Protein AF-A0A124IT37-F1 (afdb_monomer_lite)

Structure (mmCIF, N/CA/C/O backbone):
data_AF-A0A124IT37-F1
#
_entry.id   AF-A0A124IT37-F1
#
loop_
_atom_site.group_PDB
_atom_site.id
_atom_site.type_symbol
_atom_site.label_atom_id
_atom_site.label_alt_id
_atom_site.label_comp_id
_atom_site.label_asym_id
_atom_site.label_entity_id
_atom_site.label_seq_id
_atom_site.pdbx_PDB_ins_code
_atom_site.Cartn_x
_atom_site.Cartn_y
_atom_site.Cartn_z
_atom_site.occupancy
_atom_site.B_iso_or_equiv
_atom_site.auth_seq_id
_atom_site.auth_comp_id
_atom_site.auth_asym_id
_atom_site.auth_atom_id
_atom_site.pdbx_PDB_model_num
ATOM 1 N N . MET A 1 1 ? -22.764 39.214 47.792 1.00 36.06 1 MET A N 1
ATOM 2 C CA . MET A 1 1 ? -23.070 38.218 46.745 1.00 36.06 1 MET A CA 1
ATOM 3 C C . MET A 1 1 ? -21.983 37.158 46.802 1.00 36.06 1 MET A C 1
ATOM 5 O O . MET A 1 1 ? -20.892 37.417 46.318 1.00 36.06 1 MET A O 1
ATOM 9 N N . SER A 1 2 ? -22.214 36.041 47.498 1.00 31.08 2 SER A N 1
ATOM 10 C CA . SER A 1 2 ? -21.251 34.935 47.539 1.00 31.08 2 SER A CA 1
ATOM 11 C C . SER A 1 2 ? -21.563 33.965 46.407 1.00 31.08 2 SER A C 1
ATOM 13 O O . SER A 1 2 ? -22.616 33.328 46.403 1.00 31.08 2 SER A O 1
ATOM 15 N N . THR A 1 3 ? -20.658 33.877 45.445 1.00 37.53 3 THR A N 1
ATOM 16 C CA . THR A 1 3 ? -20.631 32.855 44.402 1.00 37.53 3 THR A CA 1
ATOM 17 C C . THR A 1 3 ? -20.562 31.477 45.070 1.00 37.53 3 THR A C 1
ATOM 19 O O . THR A 1 3 ? -19.624 31.196 45.814 1.00 37.53 3 THR A O 1
ATOM 22 N N . ILE A 1 4 ? -21.585 30.644 44.872 1.00 41.12 4 ILE A N 1
ATOM 23 C CA . ILE A 1 4 ? -21.652 29.269 45.389 1.00 41.12 4 ILE A CA 1
ATOM 24 C C . ILE A 1 4 ? -20.662 28.415 44.571 1.00 41.12 4 ILE A C 1
ATOM 26 O O . ILE A 1 4 ? -20.761 28.372 43.348 1.00 41.12 4 ILE A O 1
ATOM 30 N N . MET A 1 5 ? -19.678 27.781 45.221 1.00 44.12 5 MET A N 1
ATOM 31 C CA . MET A 1 5 ? -18.717 26.848 44.594 1.00 44.12 5 MET A CA 1
ATOM 32 C C . MET A 1 5 ? -19.399 25.519 44.177 1.00 44.12 5 MET A C 1
ATOM 34 O O . MET A 1 5 ? -20.120 24.966 45.011 1.00 44.12 5 MET A O 1
ATOM 38 N N . PRO A 1 6 ? -19.133 24.947 42.974 1.00 53.16 6 PRO A N 1
ATOM 39 C CA . PRO A 1 6 ? -19.600 23.604 42.597 1.00 53.16 6 PRO A CA 1
ATOM 40 C C . PRO A 1 6 ? -18.832 22.517 43.374 1.00 53.16 6 PRO A C 1
ATOM 42 O O . PRO A 1 6 ? -17.599 22.458 43.315 1.00 53.16 6 PRO A O 1
ATOM 45 N N . LYS A 1 7 ? -19.544 21.679 44.143 1.00 51.50 7 LYS A N 1
ATOM 46 C CA . LYS A 1 7 ? -18.955 20.646 45.012 1.00 51.50 7 LYS A CA 1
ATOM 47 C C . LYS A 1 7 ? -18.592 19.363 44.262 1.00 51.50 7 LYS A C 1
ATOM 49 O O . LYS A 1 7 ? -19.226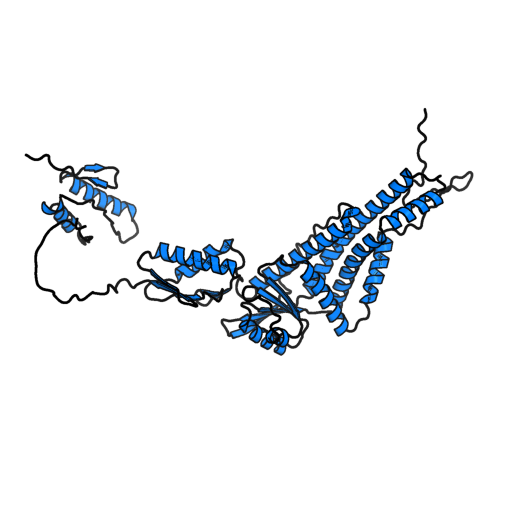 18.989 43.289 1.00 51.50 7 LYS A O 1
ATOM 54 N N . LEU A 1 8 ? -17.540 18.756 44.807 1.00 51.34 8 LEU A N 1
ATOM 55 C CA . LEU A 1 8 ? -16.796 17.568 44.420 1.00 51.34 8 LEU A CA 1
ATOM 56 C C . LEU A 1 8 ? -17.644 16.310 44.251 1.00 51.34 8 LEU A C 1
ATOM 58 O O . LEU A 1 8 ? -18.863 16.285 44.315 1.00 51.34 8 LEU A O 1
ATOM 62 N N . SER A 1 9 ? -16.933 15.255 43.920 1.00 48.72 9 SER A N 1
ATOM 63 C CA . SER A 1 9 ? -17.289 14.388 42.835 1.00 48.72 9 SER A CA 1
ATOM 64 C C . SER A 1 9 ? -17.216 15.010 41.450 1.00 48.72 9 SER A C 1
ATOM 66 O O . SER A 1 9 ? -17.604 14.263 40.604 1.00 48.72 9 SER A O 1
ATOM 68 N N . ASN A 1 10 ? -16.657 16.206 41.163 1.00 56.41 10 ASN A N 1
ATOM 69 C CA . ASN A 1 10 ? -16.651 16.923 39.847 1.00 56.41 10 ASN A CA 1
ATOM 70 C C . ASN A 1 10 ? -16.181 16.163 38.564 1.00 56.41 10 ASN A C 1
ATOM 72 O O . ASN A 1 10 ? -16.066 16.789 37.516 1.00 56.41 10 ASN A O 1
ATOM 76 N N . LEU A 1 11 ? -16.046 14.834 38.663 1.00 58.66 11 LEU A N 1
ATOM 77 C CA . LEU A 1 11 ? -16.207 13.772 37.657 1.00 58.66 11 LEU A CA 1
ATOM 78 C C . LEU A 1 11 ? -15.034 13.744 36.652 1.00 58.66 11 LEU A C 1
ATOM 80 O O . LEU A 1 11 ? -14.271 14.695 36.665 1.00 58.66 11 LEU A O 1
ATOM 84 N N . PRO A 1 12 ? -14.718 12.623 35.958 1.00 49.31 12 PRO A N 1
ATOM 85 C CA . PRO A 1 12 ? -15.656 11.755 35.232 1.00 49.31 12 PRO A CA 1
ATOM 86 C C . PRO A 1 12 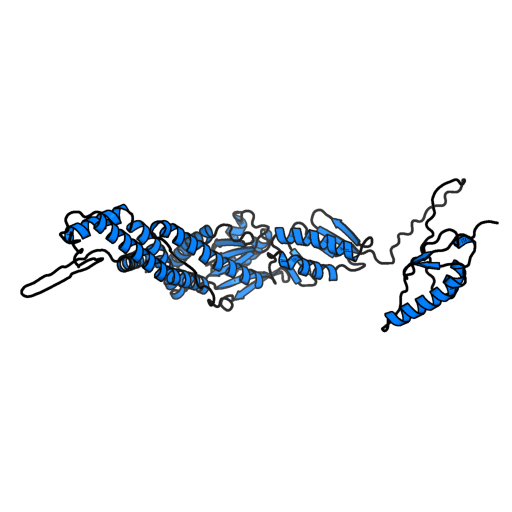? -16.268 10.570 35.987 1.00 49.31 12 PRO A C 1
ATOM 88 O O . PRO A 1 12 ? -17.337 10.110 35.605 1.00 49.31 12 PRO A O 1
ATOM 91 N N . TYR A 1 13 ? -15.651 10.048 37.051 1.00 61.84 13 TYR A N 1
ATOM 92 C CA . TYR A 1 13 ? -16.131 8.802 37.697 1.00 61.84 13 TYR A CA 1
ATOM 93 C C . TYR A 1 13 ? -16.111 8.899 39.217 1.00 61.84 13 TYR A C 1
ATOM 95 O O . TYR A 1 13 ? -15.737 7.960 39.921 1.00 61.84 13 TYR A O 1
ATOM 103 N N . ILE A 1 14 ? -16.373 10.092 39.741 1.00 60.44 14 ILE A N 1
ATOM 104 C CA . ILE A 1 14 ? -15.931 10.387 41.094 1.00 60.44 14 ILE A CA 1
ATOM 105 C C . ILE A 1 14 ? -16.970 10.004 42.131 1.00 60.44 14 ILE A C 1
ATOM 107 O O . ILE A 1 14 ? -18.164 10.284 42.066 1.00 60.44 14 ILE A O 1
ATOM 111 N N . ARG A 1 15 ? -16.404 9.326 43.119 1.00 54.88 15 ARG A N 1
ATOM 112 C CA . ARG A 1 15 ? -17.016 8.729 44.273 1.00 54.88 15 ARG A CA 1
ATOM 113 C C . ARG A 1 15 ? -16.342 9.343 45.550 1.00 54.88 15 ARG A C 1
ATOM 115 O O . ARG A 1 15 ? -15.388 8.777 46.056 1.00 54.88 15 ARG A O 1
ATOM 122 N N . GLU A 1 16 ? -16.761 10.503 46.068 1.00 63.31 16 GLU A N 1
ATOM 123 C CA . GLU A 1 16 ? -16.287 11.141 47.340 1.00 63.31 16 GLU A CA 1
ATOM 124 C C . GLU A 1 16 ? -16.858 10.554 48.671 1.00 63.31 16 GLU A C 1
ATOM 126 O O . GLU A 1 16 ? -17.783 11.097 49.225 1.00 63.31 16 GLU A O 1
ATOM 131 N N . VAL A 1 17 ? -16.302 9.495 49.272 1.00 58.75 17 VAL A N 1
ATOM 132 C CA . VAL A 1 17 ? -16.806 8.764 50.482 1.00 58.75 17 VAL A CA 1
ATOM 133 C C . VAL A 1 17 ? -16.415 9.375 51.867 1.00 58.75 17 VAL A C 1
ATOM 135 O O . VAL A 1 17 ? -15.231 9.604 52.068 1.00 58.75 17 VAL A O 1
ATOM 138 N N . SER A 1 18 ? -17.296 9.505 52.884 1.00 57.19 18 SER A N 1
ATOM 139 C CA . SER A 1 18 ? -16.914 9.659 54.315 1.00 57.19 18 SER A CA 1
ATOM 140 C C . SER A 1 18 ? -17.779 8.849 55.281 1.00 57.19 18 SER A C 1
ATOM 142 O O . SER A 1 18 ? -18.996 8.882 55.230 1.00 57.19 18 SER A O 1
ATOM 144 N N . VAL A 1 19 ? -17.120 8.207 56.239 1.00 58.56 19 VAL A N 1
ATOM 145 C CA . VAL A 1 19 ? -17.687 7.231 57.176 1.00 58.56 19 VAL A CA 1
ATOM 146 C C . VAL A 1 19 ? -17.516 7.774 58.597 1.00 58.56 19 VAL A C 1
ATOM 148 O O . VAL A 1 19 ? -16.396 8.100 58.988 1.00 58.56 19 VAL A O 1
ATOM 151 N N . GLY A 1 20 ? -18.597 7.918 59.364 1.00 61.59 20 GLY A N 1
ATOM 152 C CA . GLY A 1 20 ? -18.600 8.657 60.637 1.00 61.59 20 GLY A CA 1
ATOM 153 C C . GLY A 1 20 ? -19.671 9.746 60.631 1.00 61.59 20 GLY A C 1
ATOM 154 O O . GLY A 1 20 ? -20.799 9.448 60.288 1.00 61.59 20 GLY A O 1
ATOM 155 N N . ASN A 1 21 ? -19.381 11.006 60.965 1.00 58.16 21 ASN A N 1
ATOM 156 C CA . ASN A 1 21 ? -20.386 12.082 60.825 1.00 58.16 21 ASN A CA 1
ATOM 157 C C . ASN A 1 21 ? -20.287 12.742 59.425 1.00 58.16 21 ASN A C 1
ATOM 159 O O . ASN A 1 21 ? -19.915 13.899 59.282 1.00 58.16 21 ASN A O 1
ATOM 163 N N . GLU A 1 22 ? -20.596 11.889 58.442 1.00 51.75 22 GLU A N 1
ATOM 164 C CA . GLU A 1 22 ? -20.263 11.708 57.008 1.00 51.75 22 GLU A CA 1
ATOM 165 C C . GLU A 1 22 ? -20.379 12.842 55.962 1.00 51.75 22 GLU A C 1
ATOM 167 O O . GLU A 1 22 ? -21.197 13.746 56.087 1.00 51.75 22 GLU A O 1
ATOM 172 N N . VAL A 1 23 ? -19.690 12.643 54.819 1.00 56.19 23 VAL A N 1
ATOM 173 C CA . VAL A 1 23 ? -20.172 12.864 53.435 1.00 56.19 23 VAL A CA 1
ATOM 174 C C . VAL A 1 23 ? -19.607 11.799 52.474 1.00 56.19 23 VAL A C 1
ATOM 176 O O . VAL A 1 23 ? -18.406 11.823 52.231 1.00 56.19 23 VAL A O 1
ATOM 179 N N . VAL A 1 24 ? -20.446 10.926 51.879 1.00 53.84 24 VAL A N 1
ATOM 180 C CA . VAL A 1 24 ? -20.068 9.945 50.832 1.00 53.84 24 VAL A CA 1
ATOM 181 C C . VAL A 1 24 ? -20.673 10.224 49.438 1.00 53.84 24 VAL A C 1
ATOM 183 O O . VAL A 1 24 ? -21.873 10.414 49.335 1.00 53.84 24 VAL A O 1
ATOM 186 N N . TYR A 1 25 ? -19.917 10.080 48.349 1.00 59.84 25 TYR A N 1
ATOM 187 C CA . TYR A 1 25 ? -20.306 10.112 46.947 1.00 59.84 25 TYR A CA 1
ATOM 188 C C . TYR A 1 25 ? -19.676 8.914 46.264 1.00 59.84 25 TYR A C 1
ATOM 190 O O . TYR A 1 25 ? -18.606 8.440 46.641 1.00 59.84 25 TYR A O 1
ATOM 198 N N . VAL A 1 26 ? -20.401 8.365 45.293 1.00 55.59 26 VAL A N 1
ATOM 199 C CA . VAL A 1 26 ? -20.087 7.096 44.650 1.00 55.59 26 VAL A CA 1
ATOM 200 C C . VAL A 1 26 ? -20.615 7.229 43.174 1.00 55.59 26 VAL A C 1
ATOM 202 O O . VAL A 1 26 ? -21.799 7.012 42.978 1.00 55.59 26 VAL A O 1
ATOM 205 N N . VAL A 1 27 ? -19.829 7.550 42.118 1.00 56.34 27 VAL A N 1
ATOM 206 C CA . VAL A 1 27 ? -20.170 7.412 40.654 1.00 56.34 27 VAL A CA 1
ATOM 207 C C . VAL A 1 27 ? -19.317 6.443 39.762 1.00 56.34 27 VAL A C 1
ATOM 209 O O . VAL A 1 27 ? -18.104 6.528 39.720 1.00 56.34 27 VAL A O 1
ATOM 212 N N . SER A 1 28 ? -19.966 5.492 39.053 1.00 54.38 28 SER A N 1
ATOM 213 C CA . SER A 1 28 ? -19.590 4.794 37.771 1.00 54.38 28 SER A CA 1
ATOM 214 C C . SER A 1 28 ? -20.667 3.706 37.486 1.00 54.38 28 SER A C 1
ATOM 216 O O . SER A 1 28 ? -21.117 3.115 38.473 1.00 54.38 28 SER A O 1
ATOM 218 N N . PRO A 1 29 ? -21.186 3.481 36.255 1.00 54.91 29 PRO A N 1
ATOM 219 C CA . PRO A 1 29 ? -20.447 2.967 35.106 1.00 54.91 29 PRO A CA 1
ATOM 220 C C . PRO A 1 29 ? -20.642 3.867 33.888 1.00 54.91 29 PRO A C 1
ATOM 222 O O . PRO A 1 29 ? -21.610 3.755 33.140 1.00 54.91 29 PRO A O 1
ATOM 225 N N . TYR A 1 30 ? -19.682 4.754 33.696 1.00 59.41 30 TYR A N 1
ATOM 226 C CA . TYR A 1 30 ? -19.327 5.168 32.355 1.00 59.41 30 TYR A CA 1
ATOM 227 C C . TYR A 1 30 ? -18.360 4.119 31.807 1.00 59.41 30 TYR A C 1
ATOM 229 O O . TYR A 1 30 ? -17.437 3.695 32.511 1.00 59.41 30 TYR A O 1
ATOM 237 N N . ILE A 1 31 ? -18.574 3.684 30.569 1.00 64.38 31 ILE A N 1
ATOM 238 C CA . ILE A 1 31 ? -17.625 2.790 29.919 1.00 64.38 31 ILE A CA 1
ATOM 239 C C . ILE A 1 31 ? -16.423 3.643 29.515 1.00 64.38 31 ILE A C 1
ATOM 241 O O . ILE A 1 31 ? -16.493 4.414 28.560 1.00 64.38 31 ILE A O 1
ATOM 245 N N . ASN A 1 32 ? -15.333 3.523 30.276 1.00 74.38 32 ASN A N 1
ATOM 246 C CA . ASN A 1 32 ? -14.053 4.149 29.958 1.00 74.38 32 ASN A CA 1
ATOM 247 C C . ASN A 1 32 ? -13.713 3.876 28.475 1.00 74.38 32 ASN A C 1
ATOM 249 O O . ASN A 1 32 ? -13.730 2.700 28.109 1.00 74.38 32 ASN A O 1
ATOM 253 N N . PRO A 1 33 ? -13.381 4.880 27.625 1.00 81.31 33 PRO A N 1
ATOM 254 C CA . PRO A 1 33 ? -13.117 4.664 26.208 1.00 81.31 33 PRO A CA 1
ATOM 255 C C . PRO A 1 33 ? -12.012 3.645 26.005 1.00 81.31 33 PRO A C 1
ATOM 257 O O . PRO A 1 33 ? -12.038 2.908 25.034 1.00 81.31 33 PRO A O 1
ATOM 260 N N . ARG A 1 34 ? -11.071 3.558 26.952 1.00 85.00 34 ARG A N 1
ATOM 261 C CA . ARG A 1 34 ? -10.029 2.540 26.962 1.00 85.00 34 ARG A CA 1
ATOM 262 C C . ARG A 1 34 ? -10.589 1.140 27.205 1.00 85.00 34 ARG A C 1
ATOM 264 O O . ARG A 1 34 ? -10.212 0.224 26.493 1.00 85.00 34 ARG A O 1
ATOM 271 N N . THR A 1 35 ? -11.468 0.961 28.190 1.00 84.25 35 THR A N 1
ATOM 272 C CA . THR A 1 35 ? -12.122 -0.336 28.437 1.00 84.25 35 THR A CA 1
ATOM 273 C C . THR A 1 35 ? -12.988 -0.732 27.246 1.00 84.25 35 THR A C 1
ATOM 275 O O . THR A 1 35 ? -12.810 -1.824 26.723 1.00 84.25 35 THR A O 1
ATOM 278 N N . LEU A 1 36 ? -13.819 0.191 26.747 1.00 86.06 36 LEU A N 1
ATOM 279 C CA . LEU A 1 36 ? -14.644 -0.036 25.560 1.00 86.06 36 LEU A CA 1
ATOM 280 C C . LEU A 1 36 ? -13.787 -0.398 24.344 1.00 86.06 36 LEU A C 1
ATOM 282 O O . LEU A 1 36 ? -14.126 -1.308 23.600 1.00 86.06 36 LEU A O 1
ATOM 286 N N . LEU A 1 37 ? -12.655 0.286 24.156 1.00 89.81 37 LEU A N 1
ATOM 287 C CA . LEU A 1 37 ? -11.704 -0.022 23.096 1.00 89.81 37 LEU A CA 1
ATOM 288 C C . LEU A 1 37 ? -11.187 -1.458 23.200 1.00 89.81 37 LEU A C 1
ATOM 290 O O . LEU A 1 37 ? -11.158 -2.147 22.190 1.00 89.81 37 LEU A O 1
ATOM 294 N N . TYR A 1 38 ? -10.782 -1.916 24.386 1.00 89.38 38 TYR A N 1
ATOM 295 C CA . TYR A 1 38 ? -10.280 -3.282 24.562 1.00 89.38 38 TYR A CA 1
ATOM 296 C C . TYR A 1 38 ? -11.361 -4.343 24.347 1.00 89.38 38 TYR A C 1
ATOM 298 O O . TYR A 1 38 ? -11.076 -5.357 23.710 1.00 89.38 38 TYR A O 1
ATOM 306 N N . ASP A 1 39 ? -12.596 -4.078 24.771 1.00 88.88 39 ASP A N 1
ATOM 307 C CA . ASP A 1 39 ? -13.732 -4.960 24.490 1.00 88.88 39 ASP A CA 1
ATOM 308 C C . ASP A 1 39 ? -13.998 -5.043 22.973 1.00 88.88 39 ASP A C 1
ATOM 310 O O . ASP A 1 39 ? -14.166 -6.131 22.421 1.00 88.88 39 ASP A O 1
ATOM 314 N N . LEU A 1 40 ? -13.943 -3.903 22.271 1.00 90.38 40 LEU A N 1
ATOM 315 C CA . LEU A 1 40 ? -14.074 -3.831 20.811 1.00 90.38 40 LEU A CA 1
ATOM 316 C C . LEU A 1 40 ? -12.902 -4.491 20.077 1.00 90.38 40 LEU A C 1
ATOM 318 O O . LEU A 1 40 ? -13.101 -5.080 19.016 1.00 90.38 40 LEU A O 1
ATOM 322 N N . ILE A 1 41 ? -11.680 -4.396 20.610 1.00 89.69 41 ILE A N 1
ATOM 323 C CA . ILE A 1 41 ? -10.507 -5.103 20.078 1.00 89.69 41 ILE A CA 1
ATOM 324 C C . ILE A 1 41 ? -10.744 -6.606 20.160 1.00 89.69 41 ILE A C 1
ATOM 326 O O . ILE A 1 41 ? -10.543 -7.305 19.169 1.00 89.69 41 ILE A O 1
ATOM 330 N N . GLU A 1 42 ? -11.191 -7.101 21.315 1.00 87.69 42 GLU A N 1
ATOM 331 C CA . GLU A 1 42 ? -11.480 -8.519 21.511 1.00 87.69 42 GLU A CA 1
ATOM 332 C C . GLU A 1 42 ? -12.611 -8.985 20.584 1.00 87.69 42 GLU A C 1
ATOM 334 O O . GLU A 1 42 ? -12.499 -10.026 19.937 1.00 87.69 42 GLU A O 1
ATOM 339 N N . GLU A 1 43 ? -13.686 -8.204 20.465 1.00 87.19 43 GLU A N 1
ATOM 340 C CA . GLU A 1 43 ? -14.811 -8.510 19.581 1.00 87.19 43 GLU A CA 1
ATOM 341 C C . GLU A 1 43 ? -14.403 -8.538 18.103 1.00 87.19 43 GLU A C 1
ATOM 343 O O . GLU A 1 43 ? -14.756 -9.471 17.373 1.00 87.19 43 GLU A O 1
ATOM 348 N N . ASN A 1 44 ? -13.622 -7.553 17.660 1.00 83.56 44 ASN A N 1
ATOM 349 C CA . ASN A 1 44 ? -13.087 -7.535 16.304 1.00 83.56 44 ASN A CA 1
ATOM 350 C C . ASN A 1 44 ? -12.112 -8.699 16.076 1.00 83.56 44 ASN A C 1
ATOM 352 O O . ASN A 1 44 ? -12.197 -9.370 15.047 1.00 83.56 44 ASN A O 1
ATOM 356 N N . GLY A 1 45 ? -11.270 -9.020 17.061 1.00 78.00 45 GLY A N 1
ATOM 357 C CA . GLY A 1 45 ? -10.332 -10.138 17.009 1.00 78.00 45 GLY A CA 1
ATOM 358 C C . GLY A 1 45 ? -11.016 -11.506 16.928 1.00 78.00 45 GLY A C 1
ATOM 359 O O . GLY A 1 45 ? -10.578 -12.366 16.164 1.00 78.00 45 GLY A O 1
ATOM 360 N N . LYS A 1 46 ? -12.136 -11.719 17.636 1.00 79.75 46 LYS A N 1
ATOM 361 C CA . LYS A 1 46 ? -12.900 -12.988 17.631 1.00 79.75 46 LYS A CA 1
ATOM 362 C C . LYS A 1 46 ? -13.320 -13.447 16.234 1.00 79.75 46 LYS A C 1
ATOM 364 O O . LYS A 1 46 ? -13.438 -14.645 15.996 1.00 79.75 46 LYS A O 1
ATOM 369 N N . LYS A 1 47 ? -13.517 -12.519 15.292 1.00 67.88 47 LYS A N 1
ATOM 370 C CA . LYS A 1 47 ? -13.849 -12.842 13.890 1.00 67.88 47 LYS A CA 1
ATOM 371 C C . LYS A 1 47 ? -12.674 -13.476 13.130 1.00 67.88 47 LYS A C 1
ATOM 373 O O . LYS A 1 47 ? -12.878 -14.055 12.062 1.00 67.88 47 LYS A O 1
ATOM 378 N N . HIS A 1 48 ? -11.465 -13.374 13.677 1.00 65.25 48 HIS A N 1
ATOM 379 C CA . HIS A 1 48 ? -10.205 -13.654 12.999 1.00 65.25 48 HIS A CA 1
ATOM 380 C C . HIS A 1 48 ? -9.322 -14.698 13.715 1.00 65.25 48 HIS A C 1
ATOM 382 O O . HIS A 1 48 ? -8.413 -15.240 13.083 1.00 65.25 48 HIS A O 1
ATOM 388 N N . PHE A 1 49 ? -9.590 -15.029 14.983 1.00 62.72 49 PHE A N 1
ATOM 389 C CA . PHE A 1 49 ? -8.915 -16.122 15.701 1.00 62.72 49 PHE A CA 1
ATOM 390 C C . PHE A 1 49 ? -9.511 -17.506 15.350 1.00 62.72 49 PHE A C 1
ATOM 392 O O . PHE A 1 49 ? -10.658 -17.607 14.920 1.00 62.72 49 PHE A O 1
ATOM 399 N N . ASP A 1 50 ? -8.705 -18.569 15.476 1.00 63.84 50 ASP A N 1
ATOM 400 C CA . ASP A 1 50 ? -9.052 -19.979 15.181 1.00 63.84 50 ASP A CA 1
ATOM 401 C C . ASP A 1 50 ? -9.461 -20.294 13.729 1.00 63.84 50 ASP A C 1
ATOM 403 O O . ASP A 1 50 ? -10.299 -21.154 13.447 1.00 63.84 50 ASP A O 1
ATOM 407 N N . LYS A 1 51 ? -8.832 -19.606 12.775 1.00 74.81 51 LYS A N 1
ATOM 408 C CA . LYS A 1 51 ? -9.038 -19.817 11.337 1.00 74.81 51 LYS A CA 1
ATOM 409 C C . LYS A 1 51 ? -8.074 -20.856 10.764 1.00 74.81 51 LYS A C 1
ATOM 411 O O . LYS A 1 51 ? -6.919 -20.941 11.179 1.00 74.81 51 LYS A O 1
ATOM 416 N N . LYS A 1 52 ? -8.536 -21.635 9.781 1.00 78.50 52 LYS A N 1
ATOM 417 C CA . LYS A 1 52 ? -7.656 -22.482 8.953 1.00 78.50 52 LYS A CA 1
ATOM 418 C C . LYS A 1 52 ? -6.792 -21.606 8.047 1.00 78.50 52 LYS A C 1
ATOM 420 O O . LYS A 1 52 ? -7.189 -20.494 7.718 1.00 78.50 52 LYS A O 1
ATOM 425 N N . ASP A 1 53 ? -5.651 -22.114 7.593 1.00 74.06 53 ASP A N 1
ATOM 426 C CA . ASP A 1 53 ? -4.665 -21.300 6.863 1.00 74.06 53 ASP A CA 1
ATOM 427 C C . ASP A 1 53 ? -5.218 -20.650 5.581 1.00 74.06 53 ASP A C 1
ATOM 429 O O . ASP A 1 53 ? -4.955 -19.476 5.336 1.00 74.06 53 ASP A O 1
ATOM 433 N N . ALA A 1 54 ? -6.079 -21.342 4.826 1.00 73.81 54 ALA A N 1
ATOM 434 C CA . ALA A 1 54 ? -6.758 -20.751 3.667 1.00 73.81 54 ALA A CA 1
ATOM 435 C C . ALA A 1 54 ? -7.655 -19.553 4.048 1.00 73.81 54 ALA A C 1
ATOM 437 O O . ALA A 1 54 ? -7.622 -18.515 3.394 1.00 73.81 54 ALA A O 1
ATOM 438 N N . GLU A 1 55 ? -8.396 -19.657 5.156 1.00 83.56 55 GLU A N 1
ATOM 439 C CA . GLU A 1 55 ? -9.248 -18.568 5.653 1.00 83.56 55 GLU A CA 1
ATOM 440 C C . GLU A 1 55 ? -8.412 -17.382 6.160 1.00 83.56 55 GLU A C 1
ATOM 442 O O . GLU A 1 55 ? -8.811 -16.230 5.991 1.00 83.56 55 GLU A O 1
ATOM 447 N N . LYS A 1 56 ? -7.233 -17.642 6.744 1.00 86.81 56 LYS A N 1
ATOM 448 C CA . LYS A 1 56 ? -6.292 -16.588 7.155 1.00 86.81 56 LYS A CA 1
ATOM 449 C C . LYS A 1 56 ? -5.820 -15.769 5.956 1.00 86.81 56 LYS A C 1
ATOM 451 O O . LYS A 1 56 ? -5.815 -14.541 6.019 1.00 86.81 56 LYS A O 1
ATOM 456 N N . ILE A 1 57 ? -5.452 -16.444 4.867 1.00 86.81 57 ILE A N 1
ATOM 457 C CA . ILE A 1 57 ? -5.018 -15.798 3.624 1.00 86.81 57 ILE A CA 1
ATOM 458 C C . ILE A 1 57 ? -6.139 -14.915 3.064 1.00 86.81 57 ILE A C 1
ATOM 460 O O . ILE A 1 57 ? -5.892 -13.756 2.734 1.00 86.81 57 ILE A O 1
ATOM 464 N N . ASP A 1 58 ? -7.372 -15.420 3.002 1.00 87.94 58 ASP A N 1
ATOM 465 C CA . ASP A 1 58 ? -8.510 -14.654 2.479 1.00 87.94 58 ASP A CA 1
ATOM 466 C C . ASP A 1 58 ? -8.815 -13.405 3.320 1.00 87.94 58 ASP A C 1
ATOM 468 O O . ASP A 1 58 ? -9.079 -12.332 2.767 1.00 87.94 58 ASP A O 1
ATOM 472 N N . ILE A 1 59 ? -8.700 -13.503 4.649 1.00 88.69 59 ILE A N 1
ATOM 473 C CA . ILE A 1 59 ? -8.820 -12.354 5.558 1.00 88.69 59 ILE A CA 1
ATOM 474 C C . ILE A 1 59 ? -7.749 -11.308 5.234 1.00 88.69 59 ILE A C 1
ATOM 476 O O . ILE A 1 59 ? -8.078 -10.141 5.011 1.00 88.69 59 ILE A O 1
ATOM 480 N N . VAL A 1 60 ? -6.477 -11.712 5.167 1.00 90.50 60 VAL A N 1
ATOM 481 C CA . VAL A 1 60 ? -5.368 -10.785 4.891 1.00 90.50 60 VAL A CA 1
ATOM 482 C C . VAL A 1 60 ? -5.539 -10.127 3.522 1.00 90.50 60 VAL A C 1
ATOM 484 O O . VAL A 1 60 ? -5.410 -8.909 3.416 1.00 90.50 60 VAL A O 1
ATOM 487 N N . LYS A 1 61 ? -5.902 -10.888 2.482 1.00 91.25 61 LYS A N 1
ATOM 488 C CA . LYS A 1 61 ? -6.174 -10.344 1.142 1.00 91.25 61 LYS A CA 1
ATOM 489 C C . LYS A 1 61 ? -7.291 -9.310 1.149 1.00 91.25 61 LYS A C 1
ATOM 491 O O . LYS A 1 61 ? -7.142 -8.263 0.520 1.00 91.25 61 LYS A O 1
ATOM 496 N N . SER A 1 62 ? -8.395 -9.586 1.841 1.00 90.31 62 SER A N 1
ATOM 497 C CA . SER A 1 62 ? -9.535 -8.669 1.937 1.00 90.31 62 SER A CA 1
ATOM 498 C C . SER A 1 62 ? -9.134 -7.350 2.606 1.00 90.31 62 SER A C 1
ATOM 500 O O . SER A 1 62 ? -9.391 -6.269 2.071 1.00 90.31 62 SER A O 1
ATOM 502 N N . GLU A 1 63 ? -8.441 -7.424 3.744 1.00 89.12 63 GLU A N 1
ATOM 503 C CA . GLU A 1 63 ? -7.991 -6.234 4.474 1.00 89.12 63 GLU A CA 1
ATOM 504 C C . GLU A 1 63 ? -6.925 -5.447 3.702 1.00 89.12 63 GLU A C 1
ATOM 506 O O . GLU A 1 63 ? -7.020 -4.224 3.596 1.00 89.12 63 GLU A O 1
ATOM 511 N N . LEU A 1 64 ? -5.948 -6.125 3.091 1.00 89.06 64 LEU A N 1
ATOM 512 C CA . LEU A 1 64 ? -4.955 -5.478 2.232 1.00 89.06 64 LEU A CA 1
ATOM 513 C C . LEU A 1 64 ? -5.605 -4.812 1.019 1.00 89.06 64 LEU A C 1
ATOM 515 O O . LEU A 1 64 ? -5.237 -3.691 0.680 1.00 89.06 64 LEU A O 1
ATOM 519 N N . SER A 1 65 ? -6.599 -5.450 0.396 1.00 89.31 65 SER A N 1
ATOM 520 C CA . SER A 1 65 ? -7.342 -4.860 -0.725 1.00 89.31 65 SER A CA 1
ATOM 521 C C . SER A 1 65 ? -8.055 -3.578 -0.299 1.00 89.31 65 SER A C 1
ATOM 523 O O . SER A 1 65 ? -7.989 -2.572 -1.005 1.00 89.31 65 SER A O 1
ATOM 525 N N . SER A 1 66 ? -8.679 -3.581 0.884 1.00 87.50 66 SER A N 1
ATOM 526 C CA . SER A 1 66 ? -9.289 -2.387 1.477 1.00 87.50 66 SER A CA 1
ATOM 527 C C . SER A 1 66 ? -8.250 -1.282 1.702 1.00 87.50 66 SER A C 1
ATOM 529 O O . SER A 1 66 ? -8.464 -0.154 1.260 1.00 87.50 66 SER A O 1
ATOM 531 N N . ILE A 1 67 ? -7.092 -1.597 2.293 1.00 85.75 67 ILE A N 1
ATOM 532 C CA . ILE A 1 67 ? -6.006 -0.629 2.522 1.00 85.75 67 ILE A CA 1
ATOM 533 C C . ILE A 1 67 ? -5.498 -0.046 1.197 1.00 85.75 67 ILE A C 1
ATOM 535 O O . ILE A 1 67 ? -5.472 1.172 1.035 1.00 85.75 67 ILE A O 1
ATOM 539 N N . ILE A 1 68 ? -5.156 -0.897 0.228 1.00 85.31 68 ILE A N 1
ATOM 540 C CA . ILE A 1 68 ? -4.635 -0.484 -1.082 1.00 85.31 68 ILE A CA 1
ATOM 541 C C . ILE A 1 68 ? -5.652 0.385 -1.826 1.00 85.31 68 ILE A C 1
ATOM 543 O O . ILE A 1 68 ? -5.282 1.409 -2.397 1.00 85.31 68 ILE A O 1
ATOM 547 N N . SER A 1 69 ? -6.941 0.035 -1.775 1.00 83.94 69 SER A N 1
ATOM 548 C CA . SER A 1 69 ? -7.992 0.828 -2.423 1.00 83.94 69 SER A CA 1
ATOM 549 C C . SER A 1 69 ? -8.111 2.247 -1.852 1.00 83.94 69 SER A C 1
ATOM 551 O O . SER A 1 69 ? -8.399 3.182 -2.598 1.00 83.94 69 SER A O 1
ATOM 553 N N . ARG A 1 70 ? -7.840 2.427 -0.550 1.00 77.19 70 ARG A N 1
ATOM 554 C CA . ARG A 1 70 ? -7.917 3.726 0.141 1.00 77.19 70 ARG A CA 1
ATOM 555 C C . ARG A 1 70 ? -6.735 4.637 -0.163 1.00 77.19 70 ARG A C 1
ATOM 557 O O . ARG A 1 70 ? -6.917 5.848 -0.202 1.00 77.19 70 ARG A O 1
ATOM 564 N N . ILE A 1 71 ? -5.553 4.073 -0.416 1.00 71.75 71 ILE A N 1
ATOM 565 C CA . ILE A 1 71 ? -4.373 4.833 -0.870 1.00 71.75 71 ILE A CA 1
ATOM 566 C C . ILE A 1 71 ? -4.660 5.514 -2.222 1.00 71.75 71 ILE A C 1
ATOM 568 O O . ILE A 1 71 ? -4.096 6.565 -2.528 1.00 71.75 71 ILE A O 1
ATOM 572 N N . GLY A 1 72 ? -5.589 4.963 -3.011 1.00 59.12 72 GLY A N 1
ATOM 573 C CA . GLY A 1 72 ? -6.046 5.544 -4.269 1.00 59.12 72 GLY A CA 1
ATOM 574 C C . GLY A 1 72 ? -4.929 5.678 -5.309 1.00 59.12 72 GLY A C 1
ATOM 575 O O . GLY A 1 72 ? -3.939 4.949 -5.291 1.00 59.12 72 GLY A O 1
ATOM 576 N N . ASN A 1 73 ? -5.077 6.657 -6.206 1.00 55.47 73 ASN A N 1
ATOM 577 C CA . ASN A 1 73 ? -4.073 7.036 -7.209 1.00 55.47 73 ASN A CA 1
ATOM 578 C C . ASN A 1 73 ? -2.857 7.784 -6.614 1.00 55.47 73 ASN A C 1
ATOM 580 O O . ASN A 1 73 ? -2.147 8.443 -7.367 1.00 55.47 73 ASN A O 1
ATOM 584 N N . ALA A 1 74 ? -2.593 7.725 -5.298 1.00 59.91 74 ALA A N 1
ATOM 585 C CA . ALA A 1 74 ? -1.457 8.438 -4.689 1.00 59.91 74 ALA A CA 1
ATOM 586 C C . ALA A 1 74 ? -0.101 8.075 -5.329 1.00 59.91 74 ALA A C 1
ATOM 588 O O . ALA A 1 74 ? 0.859 8.837 -5.236 1.00 59.91 74 ALA A O 1
ATOM 589 N N . LEU A 1 75 ? -0.037 6.923 -6.000 1.00 75.00 75 LEU A N 1
ATOM 590 C CA . LEU A 1 75 ? 1.114 6.429 -6.740 1.00 75.00 75 LEU A CA 1
ATOM 591 C C . LEU A 1 75 ? 0.781 6.345 -8.227 1.00 75.00 75 LEU A C 1
ATOM 593 O O . LEU A 1 75 ? 0.470 5.277 -8.740 1.00 75.00 75 LEU A O 1
ATOM 597 N N . GLU A 1 76 ? 0.845 7.464 -8.948 1.00 80.94 76 GLU A N 1
ATOM 598 C CA . GLU A 1 76 ? 0.486 7.478 -10.375 1.00 80.94 76 GLU A CA 1
ATOM 599 C C . GLU A 1 76 ? 1.321 6.501 -11.220 1.00 80.94 76 GLU A C 1
ATOM 601 O O . GLU A 1 76 ? 0.812 5.939 -12.190 1.00 80.94 76 GLU A O 1
ATOM 606 N N . TRP A 1 77 ? 2.570 6.252 -10.821 1.00 83.00 77 TRP A N 1
ATOM 607 C CA . TRP A 1 77 ? 3.539 5.412 -11.526 1.00 83.00 77 TRP A CA 1
ATOM 608 C C . TRP A 1 77 ? 3.513 3.926 -11.123 1.00 83.00 77 TRP A C 1
ATOM 610 O O . TRP A 1 77 ? 4.201 3.125 -11.763 1.00 83.00 77 TRP A O 1
ATOM 620 N N . VAL A 1 78 ? 2.713 3.543 -10.115 1.00 85.88 78 VAL A N 1
ATOM 621 C CA . VAL A 1 78 ? 2.563 2.151 -9.647 1.00 85.88 78 VAL A CA 1
ATOM 622 C C . VAL A 1 78 ? 1.115 1.709 -9.671 1.00 85.88 78 VAL A C 1
ATOM 624 O O . VAL A 1 78 ? 0.192 2.482 -9.433 1.00 85.88 78 VAL A O 1
ATOM 627 N N . GLU A 1 79 ? 0.916 0.426 -9.920 1.00 87.12 79 GLU A N 1
ATOM 628 C CA . GLU A 1 79 ? -0.361 -0.231 -9.730 1.00 87.12 79 GLU A CA 1
ATOM 629 C C . GLU A 1 79 ? -0.188 -1.484 -8.879 1.00 87.12 79 GLU A C 1
ATOM 631 O O . GLU A 1 79 ? 0.624 -2.348 -9.196 1.00 87.12 79 GLU A O 1
ATOM 636 N N . PHE A 1 80 ? -0.963 -1.585 -7.799 1.00 88.00 80 PHE A N 1
ATOM 637 C CA . PHE A 1 80 ? -0.987 -2.770 -6.950 1.00 88.00 80 PHE A CA 1
ATOM 638 C C . PHE A 1 80 ? -2.159 -3.678 -7.319 1.00 88.00 80 PHE A C 1
ATOM 640 O O . PHE A 1 80 ? -3.293 -3.228 -7.525 1.00 88.00 80 PHE A O 1
ATOM 647 N N . ARG A 1 81 ? -1.892 -4.981 -7.358 1.00 88.50 81 ARG A N 1
ATOM 648 C CA . ARG A 1 81 ? -2.894 -6.035 -7.525 1.00 88.50 81 ARG A CA 1
ATOM 649 C C . ARG A 1 81 ? -2.649 -7.135 -6.511 1.00 88.50 81 ARG A C 1
ATOM 651 O O . ARG A 1 81 ? -1.507 -7.409 -6.177 1.00 88.50 81 ARG A O 1
ATOM 658 N N . ILE A 1 82 ? -3.717 -7.773 -6.048 1.00 90.69 82 ILE A N 1
ATOM 659 C CA . ILE A 1 82 ? -3.640 -8.956 -5.190 1.00 90.69 82 ILE A CA 1
ATOM 660 C C . ILE A 1 82 ? -4.306 -10.103 -5.945 1.00 90.69 82 ILE A C 1
ATOM 662 O O . ILE A 1 82 ? -5.478 -9.997 -6.303 1.00 90.69 82 ILE A O 1
ATOM 666 N N . THR A 1 83 ? -3.565 -11.172 -6.227 1.00 89.31 83 THR A N 1
ATOM 667 C CA . THR A 1 83 ? -4.098 -12.398 -6.839 1.00 89.31 83 THR A CA 1
ATOM 668 C C . THR A 1 83 ? -3.114 -13.549 -6.671 1.00 89.31 83 THR A C 1
ATOM 670 O O . THR A 1 83 ? -1.906 -13.345 -6.744 1.00 89.31 83 THR A O 1
ATOM 673 N N . ASP A 1 84 ? -3.638 -14.764 -6.525 1.00 89.38 84 ASP A N 1
ATOM 674 C CA . ASP A 1 84 ? -2.830 -15.990 -6.555 1.00 89.38 84 ASP A CA 1
ATOM 675 C C . ASP A 1 84 ? -2.754 -16.609 -7.954 1.00 89.38 84 ASP A C 1
ATOM 677 O O . ASP A 1 84 ? -1.961 -17.515 -8.199 1.00 89.38 84 ASP A O 1
ATOM 681 N N . LYS A 1 85 ? -3.593 -16.132 -8.877 1.00 89.25 85 LYS A N 1
ATOM 682 C CA . LYS A 1 85 ? -3.744 -16.683 -10.222 1.00 89.25 85 LYS A CA 1
ATOM 683 C C . LYS A 1 85 ? -3.230 -15.687 -11.248 1.00 89.25 85 LYS A C 1
ATOM 685 O O . LYS A 1 85 ? -3.986 -14.900 -11.829 1.00 89.25 85 LYS A O 1
ATOM 690 N N . LEU A 1 86 ? -1.917 -15.682 -11.430 1.00 88.69 86 LEU A N 1
ATOM 691 C CA . LEU A 1 86 ? -1.246 -14.754 -12.332 1.00 88.69 86 LEU A CA 1
ATOM 692 C C . LEU A 1 86 ? -1.578 -15.054 -13.794 1.00 88.69 86 LEU A C 1
ATOM 694 O O . LEU A 1 86 ? -1.735 -14.132 -14.597 1.00 88.69 86 LEU A O 1
ATOM 698 N N . SER A 1 87 ? -1.749 -16.331 -14.135 1.00 83.94 87 SER A N 1
ATOM 699 C CA . SER A 1 87 ? -2.151 -16.754 -15.473 1.00 83.94 87 SER A CA 1
ATOM 700 C C . SER A 1 87 ? -3.547 -16.238 -15.846 1.00 83.94 87 SER A C 1
ATOM 702 O O . SER A 1 87 ? -3.751 -15.787 -16.977 1.00 83.94 87 SER A O 1
ATOM 704 N N . GLU A 1 88 ? -4.500 -16.233 -14.907 1.00 85.50 88 GLU A N 1
ATOM 705 C CA . GLU A 1 88 ? -5.826 -15.623 -15.094 1.00 85.50 88 GLU A CA 1
ATOM 706 C C . GLU A 1 88 ? -5.716 -14.101 -15.223 1.00 85.50 88 GLU A C 1
ATOM 708 O O . GLU A 1 88 ? -6.257 -13.540 -16.175 1.00 85.50 88 GLU A O 1
ATOM 713 N N . LEU A 1 89 ? -4.942 -13.434 -14.355 1.00 86.12 89 LEU A N 1
ATOM 714 C CA . LEU A 1 89 ? -4.703 -11.987 -14.453 1.00 86.12 89 LEU A CA 1
ATOM 715 C C . LEU A 1 89 ? -4.155 -11.595 -15.832 1.00 86.12 89 LEU A C 1
ATOM 717 O O . LEU A 1 89 ? -4.602 -10.611 -16.428 1.00 86.12 89 LEU A O 1
ATOM 721 N N . CYS A 1 90 ? -3.224 -12.387 -16.363 1.00 82.81 90 CYS A N 1
ATOM 722 C CA . CYS A 1 90 ? -2.721 -12.193 -17.711 1.00 82.81 90 CYS A CA 1
ATOM 723 C C . CYS A 1 90 ? -3.826 -12.389 -18.762 1.00 82.81 90 CYS A C 1
ATOM 725 O O . CYS A 1 90 ? -3.984 -11.542 -19.641 1.00 82.81 90 CYS A O 1
ATOM 727 N N . LYS A 1 91 ? -4.610 -13.473 -18.701 1.00 78.81 91 LYS A N 1
ATOM 728 C CA . LYS A 1 91 ? -5.602 -13.844 -19.731 1.00 78.81 91 LYS A CA 1
ATOM 729 C C . LYS A 1 91 ? -6.840 -12.947 -19.751 1.00 78.81 91 LYS A C 1
ATOM 731 O O . LYS A 1 91 ? -7.262 -12.540 -20.830 1.00 78.81 91 LYS A O 1
ATOM 736 N N . GLU A 1 92 ? -7.396 -12.612 -18.591 1.00 68.06 92 GLU A N 1
ATOM 737 C CA . GLU A 1 92 ? -8.714 -11.975 -18.457 1.00 68.06 92 GLU A CA 1
ATOM 738 C C . GLU A 1 92 ? -8.754 -10.499 -18.881 1.00 68.06 92 GLU A C 1
ATOM 740 O O . GLU A 1 92 ? -9.825 -9.897 -18.914 1.00 68.06 92 GLU A O 1
ATOM 745 N N . GLY A 1 93 ? -7.611 -9.875 -19.191 1.00 56.97 93 GLY A N 1
ATOM 746 C CA . GLY A 1 93 ? -7.569 -8.485 -19.666 1.00 56.97 93 GLY A CA 1
ATOM 747 C C . GLY A 1 93 ? -7.990 -7.446 -18.617 1.00 56.97 93 GLY A C 1
ATOM 748 O O . GLY A 1 93 ? -8.019 -6.255 -18.912 1.00 56.97 93 GLY A O 1
ATOM 749 N N . ARG A 1 94 ? -8.232 -7.864 -17.366 1.00 60.44 94 ARG A N 1
ATOM 750 C CA . ARG A 1 94 ? -8.547 -7.011 -16.200 1.00 60.44 94 ARG A CA 1
ATOM 751 C C . ARG A 1 94 ? -7.342 -6.231 -15.665 1.00 60.44 94 ARG A C 1
ATOM 753 O O . ARG A 1 94 ? -7.349 -5.727 -14.544 1.00 60.44 94 ARG A O 1
ATOM 760 N N . LEU A 1 95 ? -6.297 -6.132 -16.475 1.00 63.31 95 LEU A N 1
ATOM 761 C CA . LEU A 1 95 ? -5.115 -5.343 -16.179 1.00 63.31 95 LEU A CA 1
ATOM 762 C C . LEU A 1 95 ? -5.448 -3.843 -16.186 1.00 63.31 95 LEU A C 1
ATOM 764 O O . LEU A 1 95 ? -4.828 -3.108 -15.435 1.00 63.31 95 LEU A O 1
ATOM 768 N N . GLY A 1 96 ? -6.479 -3.400 -16.919 1.00 61.03 96 GLY A N 1
ATOM 769 C CA . GLY A 1 96 ? -6.806 -1.977 -17.075 1.00 61.03 96 GLY A CA 1
ATOM 770 C C . GLY A 1 96 ? -5.915 -1.336 -18.142 1.00 61.03 96 GLY A C 1
ATOM 771 O O . GLY A 1 96 ? -5.694 -1.944 -19.187 1.00 61.03 96 GLY A O 1
ATOM 772 N N . ASN A 1 97 ? -5.357 -0.148 -17.872 1.00 58.06 97 ASN A N 1
ATOM 773 C CA . ASN A 1 97 ? -4.324 0.479 -18.713 1.00 58.06 97 ASN A CA 1
ATOM 774 C C . ASN A 1 97 ? -2.954 0.609 -17.993 1.00 58.06 97 ASN A C 1
ATOM 776 O O . ASN A 1 97 ? -2.423 1.715 -17.876 1.00 58.06 97 ASN A O 1
ATOM 780 N N . PRO A 1 98 ? -2.354 -0.487 -17.487 1.00 58.56 98 PRO A N 1
ATOM 781 C CA . PRO A 1 98 ? -1.082 -0.454 -16.771 1.00 58.56 98 PRO A CA 1
ATOM 782 C C . PRO A 1 98 ? 0.102 -0.467 -17.735 1.00 58.56 98 PRO A C 1
ATOM 784 O O . PRO A 1 98 ? 1.236 -0.611 -17.292 1.00 58.56 98 PRO A O 1
ATOM 787 N N . GLN A 1 99 ? -0.132 -0.302 -19.046 1.00 62.53 99 GLN A N 1
ATOM 788 C CA . GLN A 1 99 ? 0.886 -0.396 -20.097 1.00 62.53 99 GLN A CA 1
ATOM 789 C C . GLN A 1 99 ? 2.057 0.565 -19.911 1.00 62.53 99 GLN A C 1
ATOM 791 O O . GLN A 1 99 ? 2.985 0.494 -20.691 1.00 62.53 99 GLN A O 1
ATOM 796 N N . ASN A 1 100 ? 1.999 1.447 -18.910 1.00 73.31 100 ASN A N 1
ATOM 797 C CA . ASN A 1 100 ? 2.909 2.546 -18.647 1.00 73.31 100 ASN A CA 1
ATOM 798 C C . ASN A 1 100 ? 3.384 2.635 -17.185 1.00 73.31 100 ASN A C 1
ATOM 800 O O . ASN A 1 100 ? 4.023 3.625 -16.838 1.00 73.31 100 ASN A O 1
ATOM 804 N N . LYS A 1 101 ? 3.073 1.647 -16.331 1.00 82.00 101 LYS A N 1
ATOM 805 C CA . LYS A 1 101 ? 3.334 1.672 -14.878 1.00 82.00 101 LYS A CA 1
ATOM 806 C C . LYS A 1 101 ? 4.138 0.461 -14.406 1.00 82.00 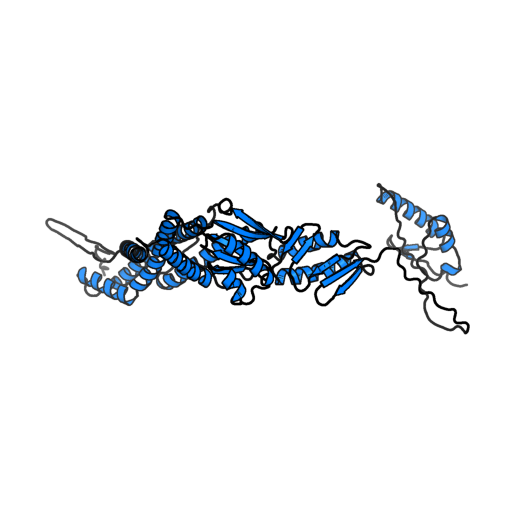101 LYS A C 1
ATOM 808 O O . LYS A 1 101 ? 4.187 -0.566 -15.082 1.00 82.00 101 LYS A O 1
ATOM 813 N N . LEU A 1 102 ? 4.710 0.575 -13.208 1.00 86.12 102 LEU A N 1
ATOM 814 C CA . LEU A 1 102 ? 5.185 -0.576 -12.445 1.00 86.12 102 LEU A CA 1
ATOM 815 C C . LEU A 1 102 ? 3.969 -1.330 -11.892 1.00 86.12 102 LEU A C 1
ATOM 817 O O . LEU A 1 102 ? 3.236 -0.793 -11.062 1.00 86.12 102 LEU A O 1
ATOM 821 N N . LEU A 1 103 ? 3.746 -2.564 -12.341 1.00 88.56 103 LEU A N 1
ATOM 822 C CA . LEU A 1 103 ? 2.684 -3.414 -11.805 1.00 88.56 103 LEU A CA 1
ATOM 823 C C . LEU A 1 103 ? 3.261 -4.294 -10.701 1.00 88.56 103 LEU A C 1
ATOM 825 O O . LEU A 1 103 ? 4.063 -5.178 -10.979 1.00 88.56 103 LEU A O 1
ATOM 829 N N . VAL A 1 104 ? 2.816 -4.084 -9.468 1.00 89.94 104 VAL A N 1
ATOM 830 C CA . VAL A 1 104 ? 3.171 -4.911 -8.315 1.00 89.94 104 VAL A CA 1
ATOM 831 C C . VAL A 1 104 ? 2.013 -5.857 -8.008 1.00 89.94 104 VAL A C 1
ATOM 833 O O . VAL A 1 104 ? 0.946 -5.438 -7.558 1.00 89.94 104 VAL A O 1
ATOM 836 N N . VAL A 1 105 ? 2.222 -7.146 -8.247 1.00 91.31 105 VAL A N 1
ATOM 837 C CA . VAL A 1 105 ? 1.261 -8.212 -7.963 1.00 91.31 105 VAL A CA 1
ATOM 838 C C . VAL A 1 105 ? 1.647 -8.902 -6.662 1.00 91.31 105 VAL A C 1
ATOM 840 O O . VAL A 1 105 ? 2.665 -9.574 -6.584 1.00 91.31 105 VAL A O 1
ATOM 843 N N . ILE A 1 106 ? 0.821 -8.760 -5.639 1.00 91.94 106 ILE A N 1
ATOM 844 C CA . ILE A 1 106 ? 0.940 -9.468 -4.370 1.00 91.94 106 ILE A CA 1
ATOM 845 C C . ILE A 1 106 ? 0.248 -10.827 -4.506 1.00 91.94 106 ILE A C 1
ATOM 847 O O . ILE A 1 106 ? -0.937 -10.888 -4.842 1.00 91.94 106 ILE A O 1
ATOM 851 N N . THR A 1 107 ? 0.977 -11.904 -4.225 1.00 92.50 107 THR A N 1
ATOM 852 C CA . THR A 1 107 ? 0.486 -13.286 -4.301 1.00 92.50 107 THR A CA 1
ATOM 853 C C . THR A 1 107 ? 0.769 -14.036 -3.006 1.00 92.50 107 THR A C 1
ATOM 855 O O . THR A 1 107 ? 1.794 -13.811 -2.367 1.00 92.50 107 THR A O 1
ATOM 858 N N . PHE A 1 108 ? -0.130 -14.941 -2.630 1.00 91.12 108 PHE A N 1
ATOM 859 C CA . PHE A 1 108 ? 0.085 -15.931 -1.570 1.00 91.12 108 PHE A CA 1
ATOM 860 C C . PHE A 1 108 ? 0.288 -17.334 -2.157 1.00 91.12 108 PHE A C 1
ATOM 862 O O . PHE A 1 108 ? 0.318 -18.314 -1.419 1.00 91.12 108 PHE A O 1
ATOM 869 N N . ASN A 1 109 ? 0.390 -17.443 -3.484 1.00 88.50 109 ASN A N 1
ATOM 870 C CA . ASN A 1 109 ? 0.613 -18.708 -4.161 1.00 88.50 109 ASN A CA 1
ATOM 871 C C . ASN A 1 109 ? 2.044 -19.209 -3.913 1.00 88.50 109 ASN A C 1
ATOM 873 O O . ASN A 1 109 ? 3.013 -18.462 -4.065 1.00 88.50 109 ASN A O 1
ATOM 877 N N . ASP A 1 110 ? 2.164 -20.485 -3.557 1.00 86.62 110 ASP A N 1
ATOM 878 C CA . ASP A 1 110 ? 3.443 -21.170 -3.375 1.00 86.62 110 ASP A CA 1
ATOM 879 C C . ASP A 1 110 ? 3.952 -21.853 -4.653 1.00 86.62 110 ASP A C 1
ATOM 881 O O . ASP A 1 110 ? 5.109 -22.270 -4.692 1.00 86.62 110 ASP A O 1
ATOM 885 N N . ASP A 1 111 ? 3.122 -21.958 -5.693 1.00 90.38 111 ASP A N 1
ATOM 886 C CA . ASP A 1 111 ? 3.496 -22.548 -6.977 1.00 90.38 111 ASP A CA 1
ATOM 887 C C . ASP A 1 111 ? 4.397 -21.597 -7.782 1.00 90.38 111 ASP A C 1
ATOM 889 O O . ASP A 1 111 ? 3.936 -20.678 -8.466 1.00 90.38 111 ASP A O 1
ATOM 893 N N . GLU A 1 112 ? 5.708 -21.833 -7.703 1.00 88.00 112 GLU A N 1
ATOM 894 C CA . GLU A 1 112 ? 6.713 -21.067 -8.444 1.00 88.00 112 GLU A CA 1
ATOM 895 C C . GLU A 1 112 ? 6.522 -21.153 -9.961 1.00 88.00 112 GLU A C 1
ATOM 897 O O . GLU A 1 112 ? 6.842 -20.193 -10.661 1.00 88.00 112 GLU A O 1
ATOM 902 N N . HIS A 1 113 ? 5.959 -22.251 -10.477 1.00 90.62 113 HIS A N 1
ATOM 903 C CA . HIS A 1 113 ? 5.702 -22.388 -11.907 1.00 90.62 113 HIS A CA 1
ATOM 904 C C . HIS A 1 113 ? 4.577 -21.451 -12.363 1.00 90.62 113 HIS A C 1
ATOM 906 O O . HIS A 1 113 ? 4.719 -20.772 -13.380 1.00 90.62 113 HIS A O 1
ATOM 912 N N . GLU A 1 114 ? 3.494 -21.341 -11.584 1.00 92.56 114 GLU A N 1
ATOM 913 C CA . GLU A 1 114 ? 2.414 -20.375 -11.844 1.00 92.56 114 GLU A CA 1
ATOM 914 C C . GLU A 1 114 ? 2.912 -18.925 -11.740 1.00 92.56 114 GLU A C 1
ATOM 916 O O . GLU A 1 114 ? 2.488 -18.064 -12.518 1.00 92.56 114 GLU A O 1
ATOM 921 N N . ILE A 1 115 ? 3.840 -18.640 -10.819 1.00 92.56 115 ILE A N 1
ATOM 922 C CA . ILE A 1 115 ? 4.481 -17.322 -10.721 1.00 92.56 115 ILE A CA 1
ATOM 923 C C . ILE A 1 115 ? 5.339 -17.048 -11.962 1.00 92.56 115 ILE A C 1
ATOM 925 O O . ILE A 1 115 ? 5.197 -15.992 -12.581 1.00 92.56 115 ILE A O 1
ATOM 929 N N . GLU A 1 116 ? 6.210 -17.982 -12.346 1.00 92.12 116 GLU A N 1
ATOM 930 C CA . GLU A 1 116 ? 7.135 -17.818 -13.467 1.00 92.12 116 GLU A CA 1
ATOM 931 C C . GLU A 1 116 ? 6.393 -17.637 -14.799 1.00 92.12 116 GLU A C 1
ATOM 933 O O . GLU A 1 116 ? 6.619 -16.654 -15.515 1.00 92.12 116 GLU A O 1
ATOM 938 N N . GLU A 1 117 ? 5.475 -18.547 -15.125 1.00 90.88 117 GLU A N 1
ATOM 939 C CA . GLU A 1 117 ? 4.678 -18.475 -16.354 1.00 90.88 117 GLU A CA 1
ATOM 940 C C . GLU A 1 117 ? 3.724 -17.277 -16.333 1.00 90.88 117 GLU A C 1
ATOM 942 O O . GLU A 1 117 ? 3.533 -16.601 -17.350 1.00 90.88 117 GLU A O 1
ATOM 947 N N . GLY A 1 118 ? 3.185 -16.942 -15.159 1.00 91.50 118 GLY A N 1
ATOM 948 C CA . GLY A 1 118 ? 2.408 -15.732 -14.935 1.00 91.50 118 GLY A CA 1
ATOM 949 C C . GLY A 1 118 ? 3.183 -14.463 -15.293 1.00 91.50 118 GLY A C 1
ATOM 950 O O . GLY A 1 118 ? 2.689 -13.641 -16.066 1.00 91.50 118 GLY A O 1
ATOM 951 N N . ILE A 1 119 ? 4.415 -14.315 -14.797 1.00 91.12 119 ILE A N 1
ATOM 952 C CA . ILE A 1 119 ? 5.286 -13.167 -15.093 1.00 91.12 119 ILE A CA 1
ATOM 953 C C . ILE A 1 119 ? 5.609 -13.093 -16.583 1.00 91.12 119 ILE A C 1
ATOM 955 O O . ILE A 1 119 ? 5.422 -12.036 -17.187 1.00 91.12 119 ILE A O 1
ATOM 959 N N . LYS A 1 120 ? 6.043 -14.204 -17.193 1.00 89.69 120 LYS A N 1
ATOM 960 C CA . LYS A 1 120 ? 6.333 -14.265 -18.638 1.00 89.69 120 LYS A CA 1
ATOM 961 C C . LYS A 1 120 ? 5.120 -13.872 -19.479 1.00 89.69 120 LYS A C 1
ATOM 963 O O . LYS A 1 120 ? 5.255 -13.205 -20.499 1.00 89.69 120 LYS A O 1
ATOM 968 N N . CYS A 1 121 ? 3.922 -14.256 -19.049 1.00 88.69 121 CYS A N 1
ATOM 969 C CA . CYS A 1 121 ? 2.691 -13.849 -19.710 1.00 88.69 121 CYS A CA 1
ATOM 970 C C . CYS A 1 121 ? 2.435 -12.342 -19.535 1.00 88.69 121 CYS A C 1
ATOM 972 O O . CYS A 1 121 ? 2.125 -11.643 -20.503 1.00 88.69 121 CYS A O 1
ATOM 974 N N . LEU A 1 122 ? 2.596 -11.812 -18.318 1.00 87.69 122 LEU A N 1
ATOM 975 C CA . LEU A 1 122 ? 2.344 -10.406 -17.995 1.00 87.69 122 LEU A CA 1
ATOM 976 C C . LEU A 1 122 ? 3.284 -9.433 -18.720 1.00 87.69 122 LEU A C 1
ATOM 978 O O . LEU A 1 122 ? 2.832 -8.353 -19.102 1.00 87.69 122 LEU A O 1
ATOM 982 N N . THR A 1 123 ? 4.544 -9.801 -18.973 1.00 84.12 123 THR A N 1
ATOM 983 C CA . THR A 1 123 ? 5.503 -8.942 -19.702 1.00 84.12 123 THR A CA 1
ATOM 984 C C . THR A 1 123 ? 5.100 -8.679 -21.152 1.00 84.12 123 THR A C 1
ATOM 986 O O . THR A 1 123 ? 5.556 -7.710 -21.755 1.00 84.12 123 THR A O 1
ATOM 989 N N . SER A 1 124 ? 4.195 -9.484 -21.719 1.00 80.38 124 SER A N 1
ATOM 990 C CA . SER A 1 124 ? 3.596 -9.198 -23.030 1.00 80.38 124 SER A CA 1
ATOM 991 C C . SER A 1 124 ? 2.560 -8.063 -22.998 1.00 80.38 124 SER A C 1
ATOM 993 O O . SER A 1 124 ? 2.183 -7.549 -24.051 1.00 80.38 124 SER A O 1
ATOM 995 N N . LYS A 1 125 ? 2.085 -7.670 -21.806 1.00 79.81 125 LYS A N 1
ATOM 996 C CA . LYS A 1 125 ? 0.979 -6.713 -21.610 1.00 79.81 125 LYS A CA 1
ATOM 997 C C . LYS A 1 125 ? 1.360 -5.482 -20.793 1.00 79.81 125 LYS A C 1
ATOM 999 O O . LYS A 1 125 ? 0.698 -4.453 -20.910 1.00 79.81 125 LYS A O 1
ATOM 1004 N N . VAL A 1 126 ? 2.377 -5.594 -19.947 1.00 80.88 126 VAL A N 1
ATOM 1005 C CA . VAL A 1 126 ? 2.815 -4.558 -19.009 1.00 80.88 126 VAL A CA 1
ATOM 1006 C C . VAL A 1 126 ? 4.323 -4.410 -19.112 1.00 80.88 126 VAL A C 1
ATOM 1008 O O . VAL A 1 126 ? 5.024 -5.406 -19.259 1.00 80.88 126 VAL A O 1
ATOM 1011 N N . ILE A 1 127 ? 4.824 -3.177 -19.020 1.00 74.56 127 ILE A N 1
ATOM 1012 C CA . ILE A 1 127 ? 6.258 -2.901 -19.175 1.00 74.56 127 ILE A CA 1
ATOM 1013 C C . ILE A 1 127 ? 7.084 -3.591 -18.095 1.00 74.56 127 ILE A C 1
ATOM 1015 O O . ILE A 1 127 ? 8.140 -4.135 -18.390 1.00 74.56 127 ILE A O 1
ATOM 1019 N N . MET A 1 128 ? 6.622 -3.525 -16.845 1.00 83.56 128 MET A N 1
ATOM 1020 C CA . MET A 1 128 ? 7.352 -4.072 -15.710 1.00 83.56 128 MET A CA 1
ATOM 1021 C C . MET A 1 128 ? 6.381 -4.690 -14.701 1.00 83.56 128 MET A C 1
ATOM 1023 O O . MET A 1 128 ? 5.909 -3.995 -13.795 1.00 83.56 128 MET A O 1
ATOM 1027 N N . PRO A 1 129 ? 6.029 -5.975 -14.872 1.00 88.56 129 PRO A N 1
ATOM 1028 C CA . PRO A 1 129 ? 5.364 -6.743 -13.839 1.00 88.56 129 PRO A CA 1
ATOM 1029 C C . PRO A 1 129 ? 6.385 -7.233 -12.812 1.00 88.56 129 PRO A C 1
ATOM 1031 O O . PRO A 1 129 ? 7.416 -7.817 -13.145 1.00 88.56 129 PRO A O 1
ATOM 1034 N N . VAL A 1 130 ? 6.050 -7.033 -11.548 1.00 90.44 130 VAL A N 1
ATOM 1035 C CA . VAL A 1 130 ? 6.779 -7.552 -10.403 1.00 90.44 130 VAL A CA 1
ATOM 1036 C C . VAL A 1 130 ? 5.807 -8.316 -9.536 1.00 90.44 130 VAL A C 1
ATOM 1038 O O . VAL A 1 130 ? 4.720 -7.827 -9.237 1.00 90.44 130 VAL A O 1
ATOM 1041 N N . VAL A 1 131 ? 6.199 -9.509 -9.120 1.00 92.50 131 VAL A N 1
ATOM 1042 C CA . VAL A 1 131 ? 5.388 -10.355 -8.254 1.00 92.50 131 VAL A CA 1
ATOM 1043 C C . VAL A 1 131 ? 6.045 -10.432 -6.897 1.00 92.50 131 VAL A C 1
ATOM 1045 O O . VAL A 1 131 ? 7.241 -10.669 -6.784 1.00 92.50 131 VAL A O 1
ATOM 1048 N N . VAL A 1 132 ? 5.252 -10.229 -5.863 1.00 90.62 132 VAL A N 1
ATOM 1049 C CA . VAL A 1 132 ? 5.681 -10.215 -4.476 1.00 90.62 132 VAL A CA 1
ATOM 1050 C C . VAL A 1 132 ? 4.977 -11.357 -3.788 1.00 90.62 132 VAL A C 1
ATOM 1052 O O . VAL A 1 132 ? 3.756 -11.324 -3.612 1.00 90.62 132 VAL A O 1
ATOM 1055 N N . LYS A 1 133 ? 5.745 -12.361 -3.388 1.00 91.12 133 LYS A N 1
ATOM 1056 C CA . LYS A 1 133 ? 5.213 -13.478 -2.629 1.00 91.12 133 LYS A CA 1
ATOM 1057 C C . LYS A 1 133 ? 5.091 -13.081 -1.164 1.00 91.12 133 LYS A C 1
ATOM 1059 O O . LYS A 1 133 ? 6.073 -12.698 -0.534 1.00 91.12 133 LYS A O 1
ATOM 1064 N N . PHE A 1 134 ? 3.882 -13.157 -0.624 1.00 89.50 134 PHE A N 1
ATOM 1065 C CA . PHE A 1 134 ? 3.633 -12.937 0.790 1.00 89.50 134 PHE A CA 1
ATOM 1066 C C . PHE A 1 134 ? 3.791 -14.247 1.558 1.00 89.50 134 PHE A C 1
ATOM 1068 O O . PHE A 1 134 ? 3.095 -15.223 1.290 1.00 89.50 134 PHE A O 1
ATOM 1075 N N . ASN A 1 135 ? 4.673 -14.244 2.553 1.00 86.12 135 ASN A N 1
ATOM 1076 C CA . ASN A 1 135 ? 4.901 -15.382 3.433 1.00 86.12 135 ASN A CA 1
ATOM 1077 C C . ASN A 1 135 ? 4.081 -15.203 4.714 1.00 86.12 135 ASN A C 1
ATOM 1079 O O . ASN A 1 135 ? 4.489 -14.508 5.649 1.00 86.12 135 ASN A O 1
ATOM 1083 N N . LEU A 1 136 ? 2.906 -15.833 4.761 1.00 87.25 136 LEU A N 1
ATOM 1084 C CA . LEU A 1 136 ? 2.002 -15.735 5.903 1.00 87.25 136 LEU A CA 1
ATOM 1085 C C . LEU A 1 136 ? 2.345 -16.776 6.978 1.00 87.25 136 LEU A C 1
ATOM 1087 O O . LEU A 1 136 ? 1.793 -17.874 7.001 1.00 87.25 136 LEU A O 1
ATOM 1091 N N . SER A 1 137 ? 3.243 -16.427 7.901 1.00 86.06 137 SER A N 1
ATOM 1092 C CA . SER A 1 137 ? 3.437 -17.217 9.122 1.00 86.06 137 SER A CA 1
ATOM 1093 C C . SER A 1 137 ? 2.311 -16.965 10.132 1.00 86.06 137 SER A C 1
ATOM 1095 O O . SER A 1 137 ? 1.652 -15.923 10.101 1.00 86.06 137 SER A O 1
ATOM 1097 N N . ASN A 1 138 ? 2.112 -17.890 11.077 1.00 85.44 138 ASN A N 1
ATOM 1098 C CA . ASN A 1 138 ? 1.147 -17.695 12.166 1.00 85.44 138 ASN A CA 1
ATOM 1099 C C . ASN A 1 138 ? 1.451 -16.436 12.989 1.00 85.44 138 ASN A C 1
ATOM 1101 O O . ASN A 1 138 ? 0.532 -15.704 13.340 1.00 85.44 138 ASN A O 1
ATOM 1105 N N . ASP A 1 139 ? 2.727 -16.150 13.250 1.00 84.50 139 ASP A N 1
ATOM 1106 C CA . ASP A 1 139 ? 3.129 -14.962 14.006 1.00 84.50 139 ASP A CA 1
ATOM 1107 C C . ASP A 1 139 ? 2.831 -13.676 13.230 1.00 84.50 139 ASP A C 1
ATOM 1109 O O . ASP A 1 139 ? 2.303 -12.720 13.797 1.00 84.50 139 ASP A O 1
ATOM 1113 N N . ALA A 1 140 ? 3.109 -13.664 11.922 1.00 84.62 140 ALA A N 1
ATOM 1114 C CA . ALA A 1 140 ? 2.811 -12.526 11.060 1.00 84.62 140 ALA A CA 1
ATOM 1115 C C . ALA A 1 140 ? 1.297 -12.295 10.934 1.00 84.62 140 ALA A C 1
ATOM 1117 O O . ALA A 1 140 ? 0.841 -11.155 11.021 1.00 84.62 140 ALA A O 1
ATOM 1118 N N . TYR A 1 141 ? 0.518 -13.374 10.808 1.00 87.88 141 TYR A N 1
ATOM 1119 C CA . TYR A 1 141 ? -0.942 -13.321 10.801 1.00 87.88 141 TYR A CA 1
ATOM 1120 C C . TYR A 1 141 ? -1.499 -12.770 12.115 1.00 87.88 141 TYR A C 1
ATOM 1122 O O . TYR A 1 141 ? -2.289 -11.830 12.095 1.00 87.88 141 TYR A O 1
ATOM 1130 N N . ASN A 1 142 ? -1.068 -13.314 13.255 1.00 86.56 142 ASN A N 1
ATOM 1131 C CA . ASN A 1 142 ? -1.538 -12.882 14.571 1.00 86.56 142 ASN A CA 1
ATOM 1132 C C . ASN A 1 142 ? -1.217 -11.404 14.816 1.00 86.56 142 ASN A C 1
ATOM 1134 O O . ASN A 1 142 ? -2.068 -10.663 15.304 1.00 86.56 142 ASN A O 1
ATOM 1138 N N . LEU A 1 143 ? -0.020 -10.962 14.420 1.00 86.94 143 LEU A N 1
ATOM 1139 C CA . LEU A 1 143 ? 0.376 -9.560 14.496 1.00 86.94 143 LEU A CA 1
ATOM 1140 C C . LEU A 1 143 ? -0.509 -8.678 13.603 1.00 86.94 143 LEU A C 1
ATOM 1142 O O . LEU A 1 143 ? -1.019 -7.655 14.051 1.00 86.94 143 LEU A O 1
ATOM 1146 N N . PHE A 1 144 ? -0.726 -9.078 12.348 1.00 89.19 144 PHE A N 1
ATOM 1147 C CA . PHE A 1 144 ? -1.587 -8.346 11.419 1.00 89.19 144 PHE A CA 1
ATOM 1148 C C . PHE A 1 144 ? -3.023 -8.222 11.949 1.00 89.19 144 PHE A C 1
ATOM 1150 O O . PHE A 1 144 ? -3.584 -7.126 11.959 1.00 89.19 144 PHE A O 1
ATOM 1157 N N . VAL A 1 145 ? -3.597 -9.329 12.430 1.00 88.62 145 VAL A N 1
ATOM 1158 C CA . VAL A 1 145 ? -4.963 -9.389 12.959 1.00 88.62 145 VAL A CA 1
ATOM 1159 C C . VAL A 1 145 ? -5.130 -8.552 14.223 1.00 88.62 145 VAL A C 1
ATOM 1161 O O . VAL A 1 145 ? -6.114 -7.819 14.319 1.00 88.62 145 VAL A O 1
ATOM 1164 N N . ASP A 1 146 ? -4.197 -8.619 15.176 1.00 89.25 146 ASP A N 1
ATOM 1165 C CA . ASP A 1 146 ? -4.279 -7.821 16.408 1.00 89.25 146 ASP A CA 1
ATOM 1166 C C . ASP A 1 146 ? -4.347 -6.325 16.072 1.00 89.25 146 ASP A C 1
ATOM 1168 O O . ASP A 1 146 ? -5.238 -5.600 16.525 1.00 89.25 146 ASP A O 1
ATOM 1172 N N . TYR A 1 147 ? -3.467 -5.865 15.181 1.00 90.12 147 TYR A N 1
ATOM 1173 C CA . TYR A 1 147 ? -3.349 -4.442 14.889 1.00 90.12 147 TYR A CA 1
ATOM 1174 C C . TYR A 1 147 ? -4.374 -3.908 13.886 1.00 90.12 147 TYR A C 1
ATOM 1176 O O . TYR A 1 147 ? -4.788 -2.753 14.020 1.00 90.12 147 TYR A O 1
ATOM 1184 N N . ILE A 1 148 ? -4.877 -4.726 12.952 1.00 88.62 148 ILE A N 1
ATOM 1185 C CA . ILE A 1 148 ? -6.045 -4.328 12.150 1.00 88.62 148 ILE A CA 1
ATOM 1186 C C . ILE A 1 148 ? -7.318 -4.290 13.010 1.00 88.62 148 ILE A C 1
ATOM 1188 O O . ILE A 1 148 ? -8.163 -3.418 12.807 1.00 88.62 148 ILE A O 1
ATOM 1192 N N . SER A 1 149 ? -7.440 -5.172 14.010 1.00 90.25 149 SER A N 1
ATOM 1193 C CA . SER A 1 149 ? -8.577 -5.182 14.943 1.00 90.25 149 SER A CA 1
ATOM 1194 C C . SER A 1 149 ? -8.567 -3.954 15.849 1.00 90.25 149 SER A C 1
ATOM 1196 O O . SER A 1 149 ? -9.596 -3.297 15.980 1.00 90.25 149 SER A O 1
ATOM 1198 N N . ARG A 1 150 ? -7.402 -3.572 16.392 1.00 91.56 150 ARG A N 1
ATOM 1199 C CA . ARG A 1 150 ? -7.205 -2.298 17.116 1.00 91.56 150 ARG A CA 1
ATOM 1200 C C . ARG A 1 150 ? -7.590 -1.091 16.285 1.00 91.56 150 ARG A C 1
ATOM 1202 O O . ARG A 1 150 ? -8.292 -0.206 16.767 1.00 91.56 150 ARG A O 1
ATOM 1209 N N . TYR A 1 151 ? -7.183 -1.081 15.022 1.00 87.12 151 TYR A N 1
ATOM 1210 C CA . TYR A 1 151 ? -7.563 -0.018 14.108 1.00 87.12 151 TYR A CA 1
ATOM 1211 C C . TYR A 1 151 ? -9.088 0.067 13.908 1.00 87.12 151 TYR A C 1
ATOM 1213 O O . TYR A 1 151 ? -9.667 1.142 14.073 1.00 87.12 151 TYR A O 1
ATOM 1221 N N . LYS A 1 152 ? -9.757 -1.049 13.599 1.00 88.62 152 LYS A N 1
ATOM 1222 C CA . LYS A 1 152 ? -11.220 -1.074 13.432 1.00 88.62 152 LYS A CA 1
ATOM 1223 C C . LYS A 1 152 ? -11.947 -0.672 14.715 1.00 88.62 152 LYS A C 1
ATOM 1225 O O . LYS A 1 152 ? -12.846 0.159 14.665 1.00 88.62 152 LYS A O 1
ATOM 1230 N N . ALA A 1 153 ? -11.477 -1.157 15.862 1.00 92.06 153 ALA A N 1
ATOM 1231 C CA . ALA A 1 153 ? -12.026 -0.822 17.168 1.00 92.06 153 ALA A CA 1
ATOM 1232 C C . ALA A 1 153 ? -11.962 0.686 17.474 1.00 92.06 153 ALA A C 1
ATOM 1234 O O . ALA A 1 153 ? -12.891 1.221 18.071 1.00 92.06 153 ALA A O 1
ATOM 1235 N N . LEU A 1 154 ? -10.925 1.405 17.024 1.00 90.06 154 LEU A N 1
ATOM 1236 C CA . LEU A 1 154 ? -10.853 2.867 17.161 1.00 90.06 154 LEU A CA 1
ATOM 1237 C C . LEU A 1 154 ? -11.931 3.603 16.352 1.00 90.06 154 LEU A C 1
ATOM 1239 O O . LEU A 1 154 ? -12.483 4.603 16.828 1.00 90.06 154 LEU A O 1
ATOM 1243 N N . LEU A 1 155 ? -12.237 3.114 15.146 1.00 88.12 155 LEU A N 1
ATOM 1244 C CA . LEU A 1 155 ? -13.321 3.651 14.320 1.00 88.12 155 LEU A CA 1
ATOM 1245 C C . LEU A 1 155 ? -14.694 3.338 14.926 1.00 88.12 155 LEU A C 1
ATOM 1247 O O . LEU A 1 155 ? -15.552 4.222 14.988 1.00 88.12 155 LEU A O 1
ATOM 1251 N N . ASP A 1 156 ? -14.881 2.109 15.408 1.00 90.25 156 ASP A N 1
ATOM 1252 C CA . ASP A 1 156 ? -16.119 1.662 16.051 1.00 90.25 156 ASP A CA 1
ATOM 1253 C C . ASP A 1 156 ? -16.372 2.434 17.351 1.00 90.25 156 ASP A C 1
ATOM 1255 O O . ASP A 1 156 ? -17.483 2.907 17.590 1.00 90.25 156 ASP A O 1
ATOM 1259 N N . LEU A 1 157 ? -15.327 2.665 18.153 1.00 89.69 157 LEU A N 1
ATOM 1260 C CA . LEU A 1 157 ? -15.401 3.451 19.383 1.00 89.69 157 LEU A CA 1
ATOM 1261 C C . LEU A 1 157 ? -15.939 4.861 19.114 1.00 89.69 157 LEU A C 1
ATOM 1263 O O . LEU A 1 157 ? -16.791 5.349 19.856 1.00 89.69 157 LEU A O 1
ATOM 1267 N N . LYS A 1 158 ? -15.503 5.511 18.026 1.00 88.75 158 LYS A N 1
ATOM 1268 C CA . LYS A 1 158 ? -16.022 6.834 17.651 1.00 88.75 158 LYS A CA 1
ATOM 1269 C C . LYS A 1 158 ? -17.493 6.806 17.254 1.00 88.75 158 LYS A C 1
ATOM 1271 O O . LYS A 1 158 ? -18.206 7.785 17.487 1.00 88.75 158 LYS A O 1
ATOM 1276 N N . ALA A 1 159 ? -17.912 5.734 16.585 1.00 86.44 159 ALA A N 1
ATOM 1277 C CA . ALA A 1 159 ? -19.291 5.546 16.160 1.00 86.44 159 ALA A CA 1
ATOM 1278 C C . ALA A 1 159 ? -20.212 5.276 17.357 1.00 86.44 159 ALA A C 1
ATOM 1280 O O . ALA A 1 159 ? -21.322 5.795 17.391 1.00 86.44 159 ALA A O 1
ATOM 1281 N N . LEU A 1 160 ? -19.738 4.524 18.353 1.00 85.88 160 LEU A N 1
ATOM 1282 C CA . LEU A 1 160 ? -20.481 4.239 19.582 1.00 85.88 160 LEU A CA 1
ATOM 1283 C C . LEU A 1 160 ? -20.608 5.455 20.494 1.00 85.88 160 LEU A C 1
ATOM 1285 O O . LEU A 1 160 ? -21.654 5.661 21.099 1.00 85.88 160 LEU A O 1
ATOM 1289 N N . LEU A 1 161 ? -19.572 6.288 20.570 1.00 85.31 161 LEU A N 1
ATOM 1290 C CA . LEU A 1 161 ? -19.594 7.521 21.355 1.00 85.31 161 LEU A CA 1
ATOM 1291 C C . LEU A 1 161 ? -20.369 8.655 20.655 1.00 85.31 161 LEU A C 1
ATOM 1293 O O . LEU A 1 161 ? -20.027 9.821 20.830 1.00 85.31 161 LEU A O 1
ATOM 1297 N N . ASP A 1 162 ? -21.369 8.380 19.817 1.00 84.75 162 ASP A N 1
ATOM 1298 C CA . ASP A 1 162 ? -22.073 9.436 19.081 1.00 84.75 162 ASP A CA 1
ATOM 1299 C C . ASP A 1 162 ? -22.701 10.508 20.000 1.00 84.75 162 ASP A C 1
ATOM 1301 O O . ASP A 1 162 ? -22.823 10.356 21.217 1.00 84.75 162 ASP A O 1
ATOM 1305 N N . GLU A 1 163 ? -23.087 11.649 19.426 1.00 82.75 163 GLU A N 1
ATOM 1306 C CA . GLU A 1 163 ? -23.606 12.765 20.223 1.00 82.75 163 GLU A CA 1
ATOM 1307 C C . GLU A 1 163 ? -24.855 12.384 21.036 1.00 82.75 163 GLU A C 1
ATOM 1309 O O . GLU A 1 163 ? -25.056 12.892 22.141 1.00 82.75 163 GLU A O 1
ATOM 1314 N N . LYS A 1 164 ? -25.686 11.476 20.514 1.00 85.50 164 LYS A N 1
ATOM 1315 C CA . LYS A 1 164 ? -26.884 11.005 21.206 1.00 85.50 164 LYS A CA 1
ATOM 1316 C C . LYS A 1 164 ? -26.497 10.188 22.439 1.00 85.50 164 LYS A C 1
ATOM 1318 O O . LYS A 1 164 ? -26.992 10.487 23.523 1.00 85.50 164 LYS A O 1
ATOM 1323 N N . TYR A 1 165 ? -25.591 9.230 22.287 1.00 83.12 165 TYR A N 1
ATOM 1324 C CA . TYR A 1 165 ? -25.056 8.410 23.365 1.00 83.12 165 TYR A CA 1
ATOM 1325 C C . TYR A 1 165 ? -24.359 9.266 24.423 1.00 83.12 165 TYR A C 1
ATOM 1327 O O . TYR A 1 165 ? -24.649 9.136 25.610 1.00 83.12 165 TYR A O 1
ATOM 1335 N N . LEU A 1 166 ? -23.503 10.209 24.015 1.00 85.19 166 LEU A N 1
ATOM 1336 C CA . LEU A 1 166 ? -22.815 11.106 24.949 1.00 85.19 166 LEU A CA 1
ATOM 1337 C C . LEU A 1 166 ? -23.794 11.948 25.764 1.00 85.19 166 LEU A C 1
ATOM 1339 O O . LEU A 1 166 ? -23.600 12.114 26.967 1.00 85.19 166 LEU A O 1
ATOM 1343 N N . ARG A 1 167 ? -24.868 12.443 25.139 1.00 83.50 167 ARG A N 1
ATOM 1344 C CA . ARG A 1 167 ? -25.941 13.149 25.850 1.00 83.50 167 ARG A CA 1
ATOM 1345 C C . ARG A 1 167 ? -26.692 12.222 26.800 1.00 83.50 167 ARG A C 1
ATOM 1347 O O . ARG A 1 167 ? -26.934 12.604 27.936 1.00 83.50 167 ARG A O 1
ATOM 1354 N N . GLU A 1 168 ? -27.061 11.018 26.372 1.00 82.75 168 GLU A N 1
ATOM 1355 C CA . GLU A 1 168 ? -27.746 10.039 27.231 1.00 82.75 168 GLU A CA 1
ATOM 1356 C C . GLU A 1 168 ? -26.911 9.693 28.471 1.00 82.75 168 GLU A C 1
ATOM 1358 O O . GLU A 1 168 ? -27.411 9.771 29.594 1.00 82.75 168 GLU A O 1
ATOM 1363 N N . VAL A 1 169 ? -25.622 9.418 28.280 1.00 77.69 169 VAL A N 1
ATOM 1364 C CA . VAL A 1 169 ? -24.672 9.124 29.356 1.00 77.69 169 VAL A CA 1
ATOM 1365 C C . VAL A 1 169 ? -24.425 10.344 30.243 1.00 77.69 169 VAL A C 1
ATOM 1367 O O . VAL A 1 169 ? -24.467 10.227 31.466 1.00 77.69 169 VAL A O 1
ATOM 1370 N N . GLY A 1 170 ? -24.227 11.529 29.660 1.00 76.69 170 GLY A N 1
ATOM 1371 C CA . GLY A 1 170 ? -24.049 12.774 30.410 1.00 76.69 170 GLY A CA 1
ATOM 1372 C C . GLY A 1 170 ? -25.241 13.070 31.322 1.00 76.69 170 GLY A C 1
ATOM 1373 O O . GLY A 1 170 ? -25.059 13.389 32.497 1.00 76.69 170 GLY A O 1
ATOM 1374 N N . ARG A 1 171 ? -26.471 12.883 30.825 1.00 76.62 171 ARG A N 1
ATOM 1375 C CA . ARG A 1 171 ? -27.697 13.045 31.625 1.00 76.62 171 ARG A CA 1
ATOM 1376 C C . ARG A 1 171 ? -27.800 12.035 32.754 1.00 76.62 171 ARG A C 1
ATOM 1378 O O . ARG A 1 171 ? -28.122 12.428 33.872 1.00 76.62 171 ARG A O 1
ATOM 1385 N N . ASP A 1 172 ? -27.552 10.760 32.468 1.00 76.19 172 ASP A N 1
ATOM 1386 C CA . ASP A 1 172 ? -27.614 9.686 33.463 1.00 76.19 172 ASP A CA 1
ATOM 1387 C C . ASP A 1 172 ? -26.594 9.916 34.591 1.00 76.19 172 ASP A C 1
ATOM 1389 O O . ASP A 1 172 ? -26.928 9.785 35.769 1.00 76.19 172 ASP A O 1
ATOM 1393 N N . LEU A 1 173 ? -25.382 10.371 34.260 1.00 72.06 173 LEU A N 1
ATOM 1394 C CA . LEU A 1 173 ? -24.354 10.710 35.247 1.00 72.06 173 LEU A CA 1
ATOM 1395 C C . LEU A 1 173 ? -24.750 11.907 36.127 1.00 72.06 173 LEU A C 1
ATOM 1397 O O . LEU A 1 173 ? -24.630 11.815 37.350 1.00 72.06 173 LEU A O 1
ATOM 1401 N N . VAL A 1 174 ? -25.273 12.996 35.544 1.00 73.62 174 VAL A N 1
ATOM 1402 C CA . VAL A 1 174 ? -25.764 14.166 36.306 1.00 73.62 174 VAL A CA 1
ATOM 1403 C C . VAL A 1 174 ? -26.921 13.777 37.230 1.00 73.62 174 VAL A C 1
ATOM 1405 O O . VAL A 1 174 ? -26.934 14.162 38.400 1.00 73.62 174 VAL A O 1
ATOM 1408 N N . GLN A 1 175 ? -27.868 12.970 36.736 1.00 72.38 175 GLN A N 1
ATOM 1409 C CA . GLN A 1 175 ? -29.002 12.484 37.527 1.00 72.38 175 GLN A CA 1
ATOM 1410 C C . GLN A 1 175 ? -28.552 11.603 38.700 1.00 72.38 175 GLN A C 1
ATOM 1412 O O . GLN A 1 175 ? -29.028 11.782 39.821 1.00 72.38 175 GLN A O 1
ATOM 1417 N N . ARG A 1 176 ? -27.607 10.678 38.477 1.00 68.06 176 ARG A N 1
ATOM 1418 C CA . ARG A 1 176 ? -27.061 9.795 39.527 1.00 68.06 176 ARG A CA 1
ATOM 1419 C C . ARG A 1 176 ? -26.247 10.538 40.578 1.00 68.06 176 ARG A C 1
ATOM 1421 O O . ARG A 1 176 ? -26.189 10.086 41.718 1.00 68.06 176 ARG A O 1
ATOM 1428 N N . ALA A 1 177 ? -25.645 11.665 40.213 1.00 65.44 177 ALA A N 1
ATOM 1429 C CA . ALA A 1 177 ? -24.938 12.537 41.143 1.00 65.44 177 ALA A CA 1
ATOM 1430 C C . ALA A 1 177 ? -25.884 13.365 42.040 1.00 65.44 177 ALA A C 1
ATOM 1432 O O . ALA A 1 177 ? -25.415 14.094 42.910 1.00 65.44 177 ALA A O 1
ATOM 1433 N N . GLY A 1 178 ? -27.209 13.265 41.860 1.00 62.59 178 GLY A N 1
ATOM 1434 C CA . GLY A 1 178 ? -28.193 13.982 42.678 1.00 62.59 178 GLY A CA 1
ATOM 1435 C C . GLY A 1 178 ? -28.269 15.486 42.394 1.00 62.59 178 GLY A C 1
ATOM 1436 O O . GLY A 1 178 ? -28.928 16.213 43.138 1.00 62.59 178 GLY A O 1
ATOM 1437 N N . ALA A 1 179 ? -27.623 15.960 41.324 1.00 63.06 179 ALA A N 1
ATOM 1438 C CA . ALA A 1 179 ? -27.735 17.338 40.869 1.00 63.06 179 ALA A CA 1
ATOM 1439 C C . ALA A 1 179 ? -29.098 17.553 40.184 1.00 63.06 179 ALA A C 1
ATOM 1441 O O . ALA A 1 179 ? -29.517 16.757 39.338 1.00 63.06 179 ALA A O 1
ATOM 1442 N N . GLN A 1 180 ? -29.808 18.638 40.525 1.00 59.75 180 GLN A N 1
ATOM 1443 C CA . GLN A 1 180 ? -30.918 19.102 39.684 1.00 59.75 180 GLN A CA 1
ATOM 1444 C C . GLN A 1 180 ? -30.357 19.396 38.291 1.00 59.75 180 GLN A C 1
ATOM 1446 O O . GLN A 1 180 ? -29.255 19.910 38.189 1.00 59.75 180 GLN A O 1
ATOM 1451 N N . TYR A 1 181 ? -31.088 19.029 37.237 1.00 61.12 181 TYR A N 1
ATOM 1452 C CA . TYR A 1 181 ? -30.629 19.055 35.844 1.00 61.12 181 TYR A CA 1
ATOM 1453 C C . TYR A 1 181 ? -29.856 20.339 35.469 1.00 61.12 181 TYR A C 1
ATOM 1455 O O . TYR A 1 181 ? -30.443 21.355 35.092 1.00 61.12 181 TYR A O 1
ATOM 1463 N N . GLU A 1 182 ? -28.526 20.277 35.552 1.00 69.75 182 GLU A N 1
ATOM 1464 C CA . GLU A 1 182 ? -27.611 21.358 35.202 1.00 69.75 182 GLU A CA 1
ATOM 1465 C C . GLU A 1 182 ? -27.023 21.067 33.820 1.00 69.75 182 GLU A C 1
ATOM 1467 O O . GLU A 1 182 ? -26.085 20.284 33.673 1.00 69.75 182 GLU A O 1
ATOM 1472 N N . ARG A 1 183 ? -27.570 21.716 32.781 1.00 73.62 183 ARG A N 1
ATOM 1473 C CA . ARG A 1 183 ? -27.072 21.583 31.395 1.00 73.62 183 ARG A CA 1
ATOM 1474 C C . ARG A 1 183 ? -25.578 21.886 31.266 1.00 73.62 183 ARG A C 1
ATOM 1476 O O . ARG A 1 183 ? -24.912 21.318 30.410 1.00 73.62 183 ARG A O 1
ATOM 1483 N N . GLU A 1 184 ? -25.061 22.788 32.096 1.00 75.06 184 GLU A N 1
ATOM 1484 C CA . GLU A 1 184 ? -23.642 23.141 32.105 1.00 75.06 184 GLU A CA 1
ATOM 1485 C C . GLU A 1 184 ? -22.769 21.988 32.629 1.00 75.06 184 GLU A C 1
ATOM 1487 O O . GLU A 1 184 ? -21.696 21.740 32.085 1.00 75.06 184 GLU A O 1
ATOM 1492 N N . LEU A 1 185 ? -23.247 21.236 33.628 1.00 72.25 185 LEU A N 1
ATOM 1493 C CA . LEU A 1 185 ? -22.561 20.057 34.158 1.00 72.25 185 LEU A CA 1
ATOM 1494 C C . LEU A 1 185 ? -22.626 18.875 33.174 1.00 72.25 185 LEU A C 1
ATOM 1496 O O . LEU A 1 185 ? -21.610 18.223 32.949 1.00 72.25 185 LEU A O 1
ATOM 1500 N N . GLU A 1 186 ? -23.782 18.653 32.530 1.00 77.69 186 GLU A N 1
ATOM 1501 C CA . GLU A 1 186 ? -23.944 17.671 31.436 1.00 77.69 186 GLU A CA 1
ATOM 1502 C C . GLU A 1 186 ? -22.928 17.936 30.315 1.00 77.69 186 GLU A C 1
ATOM 1504 O O . GLU A 1 186 ? -22.222 17.025 29.887 1.00 77.69 186 GLU A O 1
ATOM 1509 N N . GLN A 1 187 ? -22.810 19.191 29.869 1.00 81.69 187 GLN A N 1
ATOM 1510 C CA . GLN A 1 187 ? -21.900 19.549 28.782 1.00 81.69 187 GLN A CA 1
ATOM 1511 C C . GLN A 1 187 ? -20.426 19.369 29.170 1.00 81.69 187 GLN A C 1
ATOM 1513 O O . GLN A 1 187 ? -19.657 18.830 28.377 1.00 81.69 187 GLN A O 1
ATOM 1518 N N . ARG A 1 188 ? -20.035 19.750 30.394 1.00 78.62 188 ARG A N 1
ATOM 1519 C CA . ARG A 1 188 ? -18.661 19.552 30.890 1.00 78.62 188 ARG A CA 1
ATOM 1520 C C . ARG A 1 188 ? -18.257 18.075 30.897 1.00 78.62 188 ARG A C 1
ATOM 1522 O O . ARG A 1 188 ? -17.147 17.759 30.484 1.00 78.62 188 ARG A O 1
ATOM 1529 N N . LEU A 1 189 ? -19.163 17.177 31.300 1.00 77.44 189 LEU A N 1
ATOM 1530 C CA . LEU A 1 189 ? -18.931 15.727 31.259 1.00 77.44 189 LEU A CA 1
ATOM 1531 C C . LEU A 1 189 ? -18.732 15.217 29.835 1.00 77.44 189 LEU A C 1
ATOM 1533 O O . LEU A 1 189 ? -17.807 14.453 29.572 1.00 77.44 189 LEU A O 1
ATOM 1537 N N . ILE A 1 190 ? -19.588 15.653 28.910 1.00 83.00 190 ILE A N 1
ATOM 1538 C CA . ILE A 1 190 ? -19.472 15.294 27.495 1.00 83.00 190 ILE A CA 1
ATOM 1539 C C . ILE A 1 190 ? -18.114 15.743 26.948 1.00 83.00 190 ILE A C 1
ATOM 1541 O O . ILE A 1 190 ? -17.439 14.960 26.283 1.00 83.00 190 ILE A O 1
ATOM 1545 N N . ASP A 1 191 ? -17.687 16.969 27.242 1.00 84.81 191 ASP A N 1
ATOM 1546 C CA . ASP A 1 191 ? -16.416 17.506 26.750 1.00 84.81 191 ASP A CA 1
ATOM 1547 C C . ASP A 1 191 ? -15.203 16.751 27.322 1.00 84.81 191 ASP A C 1
ATOM 1549 O O . ASP A 1 191 ? -14.211 16.535 26.619 1.00 84.81 191 ASP A O 1
ATOM 1553 N N . GLU A 1 192 ? -15.285 16.280 28.566 1.00 81.56 192 GLU A N 1
ATOM 1554 C CA . GLU A 1 192 ? -14.235 15.468 29.183 1.00 81.56 192 GLU A CA 1
ATOM 1555 C C . GLU A 1 192 ? -14.158 14.057 28.585 1.00 81.56 192 GLU A C 1
ATOM 1557 O O . GLU A 1 192 ? -13.073 13.595 28.234 1.00 81.56 192 GLU A O 1
ATOM 1562 N N . ILE A 1 193 ? -15.305 13.418 28.338 1.00 82.75 193 ILE A N 1
ATOM 1563 C CA . ILE A 1 193 ? -15.394 12.140 27.615 1.00 82.75 193 ILE A CA 1
ATOM 1564 C C . ILE A 1 193 ? -14.778 12.256 26.216 1.00 82.75 193 ILE A C 1
ATOM 1566 O O . ILE A 1 193 ? -13.990 11.406 25.790 1.00 82.75 193 ILE A O 1
ATOM 1570 N N . LYS A 1 194 ? -15.119 13.329 25.495 1.00 87.94 194 LYS A N 1
ATOM 1571 C CA . LYS A 1 194 ? -14.571 13.622 24.168 1.00 87.94 194 LYS A CA 1
ATOM 1572 C C . LYS A 1 194 ? -13.051 13.753 24.212 1.00 87.94 194 LYS A C 1
ATOM 1574 O O . LYS A 1 194 ? -12.364 13.189 23.361 1.00 87.94 194 LYS A O 1
ATOM 1579 N N . LYS A 1 195 ? -12.522 14.462 25.213 1.00 88.12 195 LYS A N 1
ATOM 1580 C CA . LYS A 1 195 ? -11.080 14.620 25.433 1.00 88.12 195 LYS A CA 1
ATOM 1581 C C . LYS A 1 195 ? -10.398 13.285 25.745 1.00 88.12 195 LYS A C 1
ATOM 1583 O O . LYS A 1 195 ? -9.357 12.995 25.157 1.00 88.12 195 LYS A O 1
ATOM 1588 N N . ASP A 1 196 ? -10.981 12.466 26.618 1.00 86.56 196 ASP A N 1
ATOM 1589 C CA . ASP A 1 196 ? -10.466 11.134 26.952 1.00 86.56 196 ASP A CA 1
ATOM 1590 C C . ASP A 1 196 ? -10.406 10.233 25.718 1.00 86.56 196 ASP A C 1
ATOM 1592 O O . ASP A 1 196 ? -9.385 9.591 25.473 1.00 86.56 196 ASP A O 1
ATOM 1596 N N . TYR A 1 197 ? -11.459 10.236 24.898 1.00 89.31 197 TYR A N 1
ATOM 1597 C CA . TYR A 1 197 ? -11.458 9.524 23.625 1.00 89.31 197 TYR A CA 1
ATOM 1598 C C . TYR A 1 197 ? -10.325 10.001 22.707 1.00 89.31 197 TYR A C 1
ATOM 1600 O O . TYR A 1 197 ? -9.591 9.170 22.181 1.00 89.31 197 TYR A O 1
ATOM 1608 N N . VAL A 1 198 ? -10.144 11.317 22.533 1.00 91.19 198 VAL A N 1
ATOM 1609 C CA . VAL A 1 198 ? -9.071 11.867 21.683 1.00 91.19 198 VAL A CA 1
ATOM 1610 C C . VAL A 1 198 ? -7.692 11.415 22.175 1.00 91.19 198 VAL A C 1
ATOM 1612 O O . VAL A 1 198 ? -6.842 11.040 21.367 1.00 91.19 198 VAL A O 1
ATOM 1615 N N . ASN A 1 199 ? -7.467 11.396 23.490 1.00 89.19 199 ASN A N 1
ATOM 1616 C CA . ASN A 1 199 ? -6.215 10.909 24.073 1.00 89.19 199 ASN A CA 1
ATOM 1617 C C . ASN A 1 199 ? -6.004 9.413 23.798 1.00 89.19 199 ASN A C 1
ATOM 1619 O O . ASN A 1 199 ? -4.952 9.026 23.293 1.00 89.19 199 ASN A O 1
ATOM 1623 N N . VAL A 1 200 ? -7.020 8.584 24.061 1.00 89.62 200 VAL A N 1
ATOM 1624 C CA . VAL A 1 200 ? -6.976 7.135 23.803 1.00 89.62 200 VAL A CA 1
ATOM 1625 C C . VAL A 1 200 ? -6.739 6.845 22.320 1.00 89.62 200 VAL A C 1
ATOM 1627 O O . VAL A 1 200 ? -5.906 6.004 21.986 1.00 89.62 200 VAL A O 1
ATOM 1630 N N . ALA A 1 201 ? -7.416 7.571 21.429 1.00 90.44 201 ALA A N 1
ATOM 1631 C CA . ALA A 1 201 ? -7.247 7.429 19.991 1.00 90.44 201 ALA A CA 1
ATOM 1632 C C . ALA A 1 201 ? -5.822 7.778 19.549 1.00 90.44 201 ALA A C 1
ATOM 1634 O O . ALA A 1 201 ? -5.230 7.040 18.769 1.00 90.44 201 ALA A O 1
ATOM 1635 N N . ASN A 1 202 ? -5.241 8.857 20.078 1.00 89.06 202 ASN A N 1
ATOM 1636 C CA . ASN A 1 202 ? -3.866 9.253 19.775 1.00 89.06 202 ASN A CA 1
ATOM 1637 C C . ASN A 1 202 ? -2.820 8.231 20.235 1.00 89.06 202 ASN A C 1
ATOM 1639 O O . ASN A 1 202 ? -1.894 7.920 19.479 1.00 89.06 202 ASN A O 1
ATOM 1643 N N . ASP A 1 203 ? -2.954 7.730 21.463 1.00 87.56 203 ASP A N 1
ATOM 1644 C CA . ASP A 1 203 ? -2.023 6.758 22.042 1.00 87.56 203 ASP A CA 1
ATOM 1645 C C . ASP A 1 203 ? -2.072 5.428 21.281 1.00 87.56 203 ASP A C 1
ATOM 1647 O O . ASP A 1 203 ? -1.036 4.870 20.897 1.00 87.56 203 ASP A O 1
ATOM 1651 N N . GLU A 1 204 ? -3.284 4.937 21.015 1.00 89.25 204 GLU A N 1
ATOM 1652 C CA . GLU A 1 204 ? -3.471 3.650 20.358 1.00 89.25 204 GLU A CA 1
ATOM 1653 C C . GLU A 1 204 ? -3.143 3.725 18.867 1.00 89.25 204 GLU A C 1
ATOM 1655 O O . GLU A 1 204 ? -2.481 2.832 18.344 1.00 89.25 204 GLU A O 1
ATOM 1660 N N . MET A 1 205 ? -3.538 4.793 18.166 1.00 86.62 205 MET A N 1
ATOM 1661 C CA . MET A 1 205 ? -3.370 4.882 16.715 1.00 86.62 205 MET A CA 1
ATOM 1662 C C . MET A 1 205 ? -1.906 4.793 16.285 1.00 86.62 205 MET A C 1
ATOM 1664 O O . MET A 1 205 ? -1.592 4.103 15.312 1.00 86.62 205 MET A O 1
ATOM 1668 N N . LYS A 1 206 ? -1.002 5.476 16.998 1.00 83.31 206 LYS A N 1
ATOM 1669 C CA . LYS A 1 206 ? 0.437 5.436 16.695 1.00 83.31 206 LYS A CA 1
ATOM 1670 C C . LYS A 1 206 ? 0.972 4.013 16.777 1.00 83.31 206 LYS A C 1
ATOM 1672 O O . LYS A 1 206 ? 1.693 3.567 15.885 1.00 83.31 206 LYS A O 1
ATOM 1677 N N . THR A 1 207 ? 0.577 3.301 17.827 1.00 85.69 207 THR A N 1
ATOM 1678 C CA . THR A 1 207 ? 0.973 1.914 18.061 1.00 85.69 207 THR A CA 1
ATOM 1679 C C . THR A 1 207 ? 0.353 0.998 17.011 1.00 85.69 207 THR A C 1
ATOM 1681 O O . THR A 1 207 ? 1.076 0.258 16.345 1.00 85.69 207 THR A O 1
ATOM 1684 N N . ALA A 1 208 ? -0.961 1.094 16.804 1.00 86.62 208 ALA A N 1
ATOM 1685 C CA . ALA A 1 208 ? -1.703 0.234 15.898 1.00 86.62 208 ALA A CA 1
ATOM 1686 C C . ALA A 1 208 ? -1.225 0.364 14.455 1.00 86.62 208 ALA A C 1
ATOM 1688 O O . ALA A 1 208 ? -0.936 -0.643 13.817 1.00 86.62 208 ALA A O 1
ATOM 1689 N N . LEU A 1 209 ? -1.054 1.589 13.950 1.00 83.44 209 LEU A N 1
ATOM 1690 C CA . LEU A 1 209 ? -0.555 1.785 12.594 1.00 83.44 209 LEU A CA 1
ATOM 1691 C C . LEU A 1 209 ? 0.894 1.337 12.446 1.00 83.44 209 LEU A C 1
ATOM 1693 O O . LEU A 1 209 ? 1.197 0.610 11.508 1.00 83.44 209 LEU A O 1
ATOM 1697 N N . SER A 1 210 ? 1.788 1.711 13.363 1.00 80.81 210 SER A N 1
ATOM 1698 C CA . SER A 1 210 ? 3.194 1.301 13.268 1.00 80.81 210 SER A CA 1
ATOM 1699 C C . SER A 1 210 ? 3.336 -0.226 13.233 1.00 80.81 210 SER A C 1
ATOM 1701 O O . SER A 1 210 ? 4.050 -0.774 12.389 1.00 80.81 210 SER A O 1
ATOM 1703 N N . GLN A 1 211 ? 2.602 -0.929 14.096 1.00 85.94 211 GLN A N 1
ATOM 1704 C CA . GLN A 1 211 ? 2.689 -2.382 14.183 1.00 85.94 211 GLN A CA 1
ATOM 1705 C C . GLN A 1 211 ? 1.912 -3.105 13.076 1.00 85.94 211 GLN A C 1
ATOM 1707 O O . GLN A 1 211 ? 2.394 -4.125 12.589 1.00 85.94 211 GLN A O 1
ATOM 1712 N N . LEU A 1 212 ? 0.783 -2.565 12.601 1.00 86.06 212 LEU A N 1
ATOM 1713 C CA . LEU A 1 212 ? 0.093 -3.081 11.412 1.00 86.06 212 LEU A CA 1
ATOM 1714 C C . LEU A 1 212 ? 1.022 -3.045 10.196 1.00 86.06 212 LEU A C 1
ATOM 1716 O O . LEU A 1 212 ? 1.167 -4.039 9.487 1.00 86.06 212 LEU A O 1
ATOM 1720 N N . MET A 1 213 ? 1.701 -1.916 9.988 1.00 80.25 213 MET A N 1
ATOM 1721 C CA . MET A 1 213 ? 2.635 -1.741 8.875 1.00 80.25 213 MET A CA 1
ATOM 1722 C C . MET A 1 213 ? 3.850 -2.658 9.015 1.00 80.25 213 MET A C 1
ATOM 1724 O O . MET A 1 213 ? 4.296 -3.246 8.032 1.00 80.25 213 MET A O 1
ATOM 1728 N N . ARG A 1 214 ? 4.340 -2.863 10.242 1.00 79.69 214 ARG A N 1
ATOM 1729 C CA . ARG A 1 214 ? 5.346 -3.887 10.540 1.00 79.69 214 ARG A CA 1
ATOM 1730 C C . ARG A 1 214 ? 4.853 -5.298 10.220 1.00 79.69 214 ARG A C 1
ATOM 1732 O O . ARG A 1 214 ? 5.621 -6.069 9.658 1.00 79.69 214 ARG A O 1
ATOM 1739 N N . GLY A 1 215 ? 3.608 -5.633 10.547 1.00 82.62 215 GLY A N 1
ATOM 1740 C CA . GLY A 1 215 ? 3.000 -6.918 10.199 1.00 82.62 215 GLY A CA 1
ATOM 1741 C C . GLY A 1 215 ? 2.976 -7.141 8.692 1.00 82.62 215 GLY A C 1
ATOM 1742 O O . GLY A 1 215 ? 3.444 -8.176 8.227 1.00 82.62 215 GLY A O 1
ATOM 1743 N N . ILE A 1 216 ? 2.540 -6.135 7.926 1.00 85.38 216 ILE A N 1
ATOM 1744 C CA . ILE A 1 216 ? 2.602 -6.165 6.458 1.00 85.38 216 ILE A CA 1
ATOM 1745 C C . ILE A 1 216 ? 4.042 -6.369 5.989 1.00 85.38 216 ILE A C 1
ATOM 1747 O O . ILE A 1 216 ? 4.287 -7.245 5.169 1.00 85.38 216 ILE A O 1
ATOM 1751 N N . ALA A 1 217 ? 4.995 -5.620 6.548 1.00 79.81 217 ALA A N 1
ATOM 1752 C CA . ALA A 1 217 ? 6.394 -5.704 6.152 1.00 79.81 217 ALA A CA 1
ATOM 1753 C C . ALA A 1 217 ? 7.026 -7.080 6.422 1.00 79.81 217 ALA A C 1
ATOM 1755 O O . ALA A 1 217 ? 7.812 -7.557 5.612 1.00 79.81 217 ALA A O 1
ATOM 1756 N N . ILE A 1 218 ? 6.671 -7.734 7.532 1.00 82.38 218 ILE A N 1
ATOM 1757 C CA . ILE A 1 218 ? 7.142 -9.088 7.870 1.00 82.38 218 ILE A CA 1
ATOM 1758 C C . ILE A 1 218 ? 6.576 -10.132 6.899 1.00 82.38 218 ILE A C 1
ATOM 1760 O O . ILE A 1 218 ? 7.248 -11.119 6.612 1.00 82.38 218 ILE A O 1
ATOM 1764 N N . MET A 1 219 ? 5.364 -9.913 6.379 1.00 87.12 219 MET A N 1
ATOM 1765 C CA . MET A 1 219 ? 4.767 -10.798 5.376 1.00 87.12 219 MET A CA 1
ATOM 1766 C C . MET A 1 219 ? 5.415 -10.652 3.995 1.00 87.12 219 MET A C 1
ATOM 1768 O O . MET A 1 219 ? 5.202 -11.519 3.155 1.00 87.12 219 MET A O 1
ATOM 1772 N N . LEU A 1 220 ? 6.209 -9.606 3.739 1.00 82.69 220 LEU A N 1
ATOM 1773 C CA . LEU A 1 220 ? 6.904 -9.423 2.463 1.00 82.69 220 LEU A CA 1
ATOM 1774 C C . LEU A 1 220 ? 8.008 -10.475 2.301 1.00 82.69 220 LEU A C 1
ATOM 1776 O O . LEU A 1 220 ? 9.059 -10.407 2.945 1.00 82.69 220 LEU A O 1
ATOM 1780 N N . GLY A 1 221 ? 7.757 -11.443 1.426 1.00 83.88 221 GLY A N 1
ATOM 1781 C CA . GLY A 1 221 ? 8.708 -12.477 1.054 1.00 83.88 221 GLY A CA 1
ATOM 1782 C C . GLY A 1 221 ? 9.520 -12.099 -0.180 1.00 83.88 221 GLY A C 1
ATOM 1783 O O . GLY A 1 221 ? 9.982 -10.964 -0.342 1.00 83.88 221 GLY A O 1
ATOM 1784 N N . ASP A 1 222 ? 9.726 -13.091 -1.036 1.00 88.44 222 ASP A N 1
ATOM 1785 C CA . ASP A 1 222 ? 10.556 -12.954 -2.221 1.00 88.44 222 ASP A CA 1
ATOM 1786 C C . ASP A 1 222 ? 9.846 -12.176 -3.333 1.00 88.44 222 ASP A C 1
ATOM 1788 O O . ASP A 1 222 ? 8.631 -12.266 -3.536 1.00 88.44 222 ASP A O 1
ATOM 1792 N N . ILE A 1 223 ? 10.641 -11.408 -4.071 1.00 89.38 223 ILE A N 1
ATOM 1793 C CA . ILE A 1 223 ? 10.213 -10.700 -5.268 1.00 89.38 223 ILE A CA 1
ATOM 1794 C C . ILE A 1 223 ? 10.658 -11.478 -6.491 1.00 89.38 223 ILE A C 1
ATOM 1796 O O . ILE A 1 223 ? 11.835 -11.796 -6.619 1.00 89.38 223 ILE A O 1
ATOM 1800 N N . TYR A 1 224 ? 9.739 -11.681 -7.423 1.00 91.25 224 TYR A N 1
ATOM 1801 C CA . TYR A 1 224 ? 9.970 -12.302 -8.713 1.00 91.25 224 TYR A CA 1
ATOM 1802 C C . TYR A 1 224 ? 9.769 -11.261 -9.818 1.00 91.25 224 TYR A C 1
ATOM 1804 O O . TYR A 1 224 ? 8.773 -10.533 -9.834 1.00 91.25 224 TYR A O 1
ATOM 1812 N N . TYR A 1 225 ? 10.716 -11.174 -10.745 1.00 89.62 225 TYR A N 1
ATOM 1813 C CA . TYR A 1 225 ? 10.688 -10.210 -11.846 1.00 89.62 225 TYR A CA 1
ATOM 1814 C C . TYR A 1 225 ? 11.314 -10.793 -13.107 1.00 89.62 225 TYR A C 1
ATOM 1816 O O . TYR A 1 225 ? 12.137 -11.704 -13.040 1.00 89.62 225 TYR A O 1
ATOM 1824 N N . TYR A 1 226 ? 10.927 -10.274 -14.269 1.00 87.31 226 TYR A N 1
ATOM 1825 C CA . TYR A 1 226 ? 11.486 -10.721 -15.540 1.00 87.31 226 TYR A CA 1
ATOM 1826 C C . TYR A 1 226 ? 12.763 -9.953 -15.876 1.00 87.31 226 TYR A C 1
ATOM 1828 O O . TYR A 1 226 ? 12.749 -8.734 -16.030 1.00 87.31 226 TYR A O 1
ATOM 1836 N N . ASP A 1 227 ? 13.866 -10.673 -16.033 1.00 83.44 227 ASP A N 1
ATOM 1837 C CA . ASP A 1 227 ? 15.104 -10.118 -16.557 1.00 83.44 227 ASP A CA 1
ATOM 1838 C C . ASP A 1 227 ? 15.088 -10.191 -18.084 1.00 83.44 227 ASP A C 1
ATOM 1840 O O . ASP A 1 227 ? 15.295 -11.257 -18.667 1.00 83.44 227 ASP A O 1
ATOM 1844 N N . HIS A 1 228 ? 14.869 -9.054 -18.745 1.00 76.75 228 HIS A N 1
ATOM 1845 C CA . HIS A 1 228 ? 14.837 -9.010 -20.207 1.00 76.75 228 HIS A CA 1
ATOM 1846 C C . HIS A 1 228 ? 16.212 -9.203 -20.860 1.00 76.75 228 HIS A C 1
ATOM 1848 O O . HIS A 1 228 ? 16.250 -9.478 -22.056 1.00 76.75 228 HIS A O 1
ATOM 1854 N N . VAL A 1 229 ? 17.322 -9.081 -20.119 1.00 75.12 229 VAL A N 1
ATOM 1855 C CA . VAL A 1 229 ? 18.666 -9.337 -20.662 1.00 75.12 229 VAL A CA 1
ATOM 1856 C C . VAL A 1 229 ? 18.873 -10.836 -20.852 1.00 75.12 229 VAL A C 1
ATOM 1858 O O . VAL A 1 229 ? 19.327 -11.271 -21.906 1.00 75.12 229 VAL A O 1
ATOM 1861 N N . ASN A 1 230 ? 18.511 -11.629 -19.840 1.00 79.88 230 ASN A N 1
ATOM 1862 C CA . ASN A 1 230 ? 18.684 -13.084 -19.868 1.00 79.88 230 ASN A CA 1
ATOM 1863 C C . ASN A 1 230 ? 17.431 -13.839 -20.340 1.00 79.88 230 ASN A C 1
ATOM 1865 O O . ASN A 1 230 ? 17.509 -15.030 -20.627 1.00 79.88 230 ASN A O 1
ATOM 1869 N N . GLY A 1 231 ? 16.280 -13.167 -20.432 1.00 81.81 231 GLY A N 1
ATOM 1870 C CA . GLY A 1 231 ? 15.006 -13.775 -20.815 1.00 81.81 231 GLY A CA 1
ATOM 1871 C C . GLY A 1 231 ? 14.436 -14.728 -19.759 1.00 81.81 231 GLY A C 1
ATOM 1872 O O . GLY A 1 231 ? 13.715 -15.665 -20.096 1.00 81.81 231 GLY A O 1
ATOM 1873 N N . THR A 1 232 ? 14.781 -14.524 -18.486 1.00 87.44 232 THR A N 1
ATOM 1874 C CA . THR A 1 232 ? 14.448 -15.431 -17.375 1.00 87.44 232 THR A CA 1
ATOM 1875 C C . THR A 1 232 ? 13.797 -14.682 -16.225 1.00 87.44 232 THR A C 1
ATOM 1877 O O . THR A 1 232 ? 14.110 -13.517 -15.988 1.00 87.44 232 THR A O 1
ATOM 1880 N N . VAL A 1 233 ? 12.957 -15.362 -15.447 1.00 89.88 233 VAL A N 1
ATOM 1881 C CA . VAL A 1 233 ? 12.471 -14.812 -14.176 1.00 89.88 233 VAL A CA 1
ATOM 1882 C C . VAL A 1 233 ? 13.565 -14.942 -13.119 1.00 89.88 233 VAL A C 1
ATOM 1884 O O . VAL A 1 233 ? 14.186 -15.993 -12.975 1.00 89.88 233 VAL A O 1
ATOM 1887 N N . LYS A 1 234 ? 13.824 -13.851 -12.401 1.00 89.62 234 LYS A N 1
ATOM 1888 C CA . LYS A 1 234 ? 14.762 -13.782 -11.283 1.00 89.62 234 LYS A CA 1
ATOM 1889 C C . LYS A 1 234 ? 14.016 -13.548 -9.985 1.00 89.62 234 LYS A C 1
ATOM 1891 O O . LYS A 1 234 ? 12.986 -12.877 -9.966 1.00 89.62 234 LYS A O 1
ATOM 1896 N N . THR A 1 235 ? 14.611 -14.038 -8.906 1.00 89.50 235 THR A N 1
ATOM 1897 C CA . THR A 1 235 ? 14.088 -13.896 -7.551 1.00 89.50 235 THR A CA 1
ATOM 1898 C C . THR A 1 235 ? 15.034 -13.049 -6.709 1.00 89.50 235 THR A C 1
ATOM 1900 O O . THR A 1 235 ? 16.256 -13.164 -6.821 1.00 89.50 235 THR A O 1
ATOM 1903 N N . TYR A 1 236 ? 14.479 -12.192 -5.860 1.00 85.50 236 TYR A N 1
ATOM 1904 C CA . TYR A 1 236 ? 15.223 -11.381 -4.909 1.00 85.50 236 TYR A CA 1
ATOM 1905 C C . TYR A 1 236 ? 14.556 -11.406 -3.538 1.00 85.50 236 TYR A C 1
ATOM 1907 O O . TYR A 1 236 ? 13.377 -11.081 -3.404 1.00 85.50 236 TYR A O 1
ATOM 1915 N N . ASN A 1 237 ? 15.333 -11.723 -2.505 1.00 81.75 237 ASN A N 1
ATOM 1916 C CA . ASN A 1 237 ? 14.837 -11.715 -1.139 1.00 81.75 237 ASN A CA 1
ATOM 1917 C C . ASN A 1 237 ? 14.814 -10.288 -0.584 1.00 81.75 237 ASN A C 1
ATOM 1919 O O . ASN A 1 237 ? 15.856 -9.673 -0.328 1.00 81.75 237 ASN A O 1
ATOM 1923 N N . MET A 1 238 ? 13.610 -9.757 -0.391 1.00 71.62 238 MET A N 1
ATOM 1924 C CA . MET A 1 238 ? 13.432 -8.361 -0.015 1.00 71.62 238 MET A CA 1
ATOM 1925 C C . MET A 1 238 ? 13.396 -8.130 1.508 1.00 71.62 238 MET A C 1
ATOM 1927 O O . MET A 1 238 ? 13.495 -6.987 1.967 1.00 71.62 238 MET A O 1
ATOM 1931 N N . THR A 1 239 ? 13.349 -9.205 2.302 1.00 66.00 239 THR A N 1
ATOM 1932 C CA . THR A 1 239 ? 13.269 -9.178 3.771 1.00 66.00 239 THR A CA 1
ATOM 1933 C C . THR A 1 239 ? 14.447 -8.426 4.412 1.00 66.00 239 THR A C 1
ATOM 1935 O O . THR A 1 239 ? 14.292 -7.801 5.459 1.00 66.00 239 THR A O 1
ATOM 1938 N N . ASN A 1 240 ? 15.611 -8.392 3.753 1.00 54.75 240 ASN A N 1
ATOM 1939 C CA . ASN A 1 240 ? 16.817 -7.723 4.258 1.00 54.75 240 ASN A CA 1
ATOM 1940 C C . ASN A 1 240 ? 16.855 -6.192 4.061 1.00 54.75 240 ASN A C 1
ATOM 1942 O O . ASN A 1 240 ? 17.729 -5.541 4.632 1.00 54.75 240 ASN A O 1
ATOM 1946 N N . GLN A 1 241 ? 15.959 -5.594 3.263 1.00 57.38 241 GLN A N 1
ATOM 1947 C CA . GLN A 1 241 ? 16.016 -4.153 2.952 1.00 57.38 241 GLN A CA 1
ATOM 1948 C C . GLN A 1 241 ? 15.087 -3.282 3.809 1.00 57.38 241 GLN A C 1
ATOM 1950 O O . GLN A 1 241 ? 15.394 -2.111 4.045 1.00 57.38 241 GLN A O 1
ATOM 1955 N N . TYR A 1 242 ? 13.991 -3.831 4.336 1.00 57.09 242 TYR A N 1
ATOM 1956 C CA . TYR A 1 242 ? 13.036 -3.063 5.141 1.00 57.09 242 TYR A CA 1
ATOM 1957 C C . TYR A 1 242 ? 13.431 -3.071 6.614 1.00 57.09 242 TYR A C 1
ATOM 1959 O O . TYR A 1 242 ? 12.860 -3.776 7.443 1.00 57.09 242 TYR A O 1
ATOM 1967 N N . THR A 1 243 ? 14.406 -2.232 6.971 1.00 51.66 243 THR A N 1
ATOM 1968 C CA . THR A 1 243 ? 14.538 -1.822 8.371 1.00 51.66 243 THR A CA 1
ATOM 1969 C C . THR A 1 243 ? 13.441 -0.807 8.676 1.00 51.66 243 THR A C 1
ATOM 1971 O O . THR A 1 243 ? 13.427 0.300 8.147 1.00 51.66 243 THR A O 1
ATOM 1974 N N . ILE A 1 244 ? 12.516 -1.195 9.553 1.00 50.78 244 ILE A N 1
ATOM 1975 C CA . ILE A 1 244 ? 11.333 -0.446 10.020 1.00 50.78 244 ILE A CA 1
ATOM 1976 C C . ILE A 1 244 ? 11.763 0.732 10.923 1.00 50.78 244 ILE A C 1
ATOM 1978 O O . ILE A 1 244 ? 11.249 0.932 12.018 1.00 50.78 244 ILE A O 1
ATOM 1982 N N . LYS A 1 245 ? 12.805 1.475 10.542 1.00 44.03 245 LYS A N 1
ATOM 1983 C CA . LYS A 1 245 ? 13.418 2.507 11.385 1.00 44.03 245 LYS A CA 1
ATOM 1984 C C . LYS A 1 245 ? 12.755 3.880 11.257 1.00 44.03 245 LYS A C 1
ATOM 1986 O O . LYS A 1 245 ? 13.095 4.754 12.042 1.00 44.03 245 LYS A O 1
ATOM 1991 N N . SER A 1 246 ? 11.818 4.092 10.331 1.00 45.97 246 SER A N 1
ATOM 1992 C CA . SER A 1 246 ? 11.273 5.439 10.079 1.00 45.97 246 SER A CA 1
ATOM 1993 C C . SER A 1 246 ? 9.770 5.507 9.816 1.00 45.97 246 SER A C 1
ATOM 1995 O O . SER A 1 246 ? 9.308 6.440 9.165 1.00 45.97 246 SER A O 1
ATOM 1997 N N . MET A 1 247 ? 8.980 4.571 10.339 1.00 54.31 247 MET A N 1
ATOM 1998 C CA . MET A 1 247 ? 7.521 4.727 10.355 1.00 54.31 247 MET A CA 1
ATOM 1999 C C . MET A 1 247 ? 7.059 5.287 11.700 1.00 54.31 247 MET A C 1
ATOM 2001 O O . MET A 1 247 ? 6.209 4.707 12.374 1.00 54.31 247 MET A O 1
ATOM 2005 N N . GLU A 1 248 ? 7.635 6.422 12.111 1.00 54.75 248 GLU A N 1
ATOM 2006 C CA . GLU A 1 248 ? 6.980 7.266 13.108 1.00 54.75 248 GLU A CA 1
ATOM 2007 C C . GLU A 1 248 ? 5.727 7.840 12.456 1.00 54.75 248 GLU A C 1
ATOM 2009 O O . GLU A 1 248 ? 5.749 8.861 11.764 1.00 54.75 248 GLU A O 1
ATOM 2014 N N . VAL A 1 249 ? 4.617 7.132 12.636 1.00 58.59 249 VAL A N 1
ATOM 2015 C CA . VAL A 1 249 ? 3.318 7.601 12.184 1.00 58.59 249 VAL A CA 1
ATOM 2016 C C . VAL A 1 249 ? 2.993 8.850 12.998 1.00 58.59 249 VAL A C 1
ATOM 2018 O O . VAL A 1 249 ? 2.654 8.773 14.179 1.00 58.59 249 VAL A O 1
ATOM 2021 N N . ARG A 1 250 ? 3.088 10.023 12.362 1.00 63.69 250 ARG A N 1
ATOM 2022 C CA . ARG A 1 250 ? 2.591 11.296 12.905 1.00 63.69 250 ARG A CA 1
ATOM 2023 C C . ARG A 1 250 ? 1.064 11.340 12.806 1.00 63.69 250 ARG A C 1
ATOM 2025 O O . ARG A 1 250 ? 0.496 12.230 12.186 1.00 63.69 250 ARG A O 1
ATOM 2032 N N . ALA A 1 251 ? 0.414 10.338 13.383 1.00 67.25 251 ALA A N 1
ATOM 2033 C CA . ALA A 1 251 ? -1.020 10.324 13.583 1.00 67.25 251 ALA A CA 1
ATOM 2034 C C . ALA A 1 251 ? -1.352 11.257 14.747 1.00 67.25 251 ALA A C 1
ATOM 2036 O O . ALA A 1 251 ? -0.751 11.155 15.824 1.00 67.25 251 ALA A O 1
ATOM 2037 N N . MET A 1 252 ? -2.286 12.174 14.511 1.00 81.81 252 MET A N 1
ATOM 2038 C CA . MET A 1 252 ? -2.804 13.052 15.547 1.00 81.81 252 MET A CA 1
ATOM 2039 C C . MET A 1 252 ? -4.280 13.345 15.292 1.00 81.81 252 MET A C 1
ATOM 2041 O O . MET A 1 252 ? -4.626 14.029 14.333 1.00 81.81 252 MET A O 1
ATOM 2045 N N . VAL A 1 253 ? -5.117 12.854 16.193 1.00 86.94 253 VAL A N 1
ATOM 2046 C CA . VAL A 1 253 ? -6.505 13.254 16.379 1.00 86.94 253 VAL A CA 1
ATOM 2047 C C . VAL A 1 253 ? -6.510 14.528 17.220 1.00 86.94 253 VAL A C 1
ATOM 2049 O O . VAL A 1 253 ? -5.984 14.552 18.336 1.00 86.94 253 VAL A O 1
ATOM 2052 N N . ARG A 1 254 ? -7.056 15.612 16.676 1.00 88.81 254 ARG A N 1
ATOM 2053 C CA . ARG A 1 254 ? -7.088 16.940 17.302 1.00 88.81 254 ARG A CA 1
ATOM 2054 C C . ARG A 1 254 ? -8.416 17.234 17.970 1.00 88.81 254 ARG A C 1
ATOM 2056 O O . ARG A 1 254 ? -8.442 17.950 18.966 1.00 88.81 254 ARG A O 1
ATOM 2063 N N . SER A 1 255 ? -9.507 16.718 17.415 1.00 90.56 255 SER A N 1
ATOM 2064 C CA . SER A 1 255 ? -10.848 16.947 17.945 1.00 90.56 255 SER A CA 1
ATOM 2065 C C . SER A 1 255 ? -11.672 15.677 17.898 1.00 90.56 255 SER A C 1
ATOM 2067 O O . SER A 1 255 ? -11.463 14.815 17.050 1.00 90.56 255 SER A O 1
ATOM 2069 N N . TYR A 1 256 ? -12.626 15.575 18.814 1.00 89.69 256 TYR A N 1
ATOM 2070 C CA . TYR A 1 256 ? -13.547 14.454 18.844 1.00 89.69 256 TYR A CA 1
ATOM 2071 C C . TYR A 1 256 ? -14.433 14.442 17.593 1.00 89.69 256 TYR A C 1
ATOM 2073 O O . TYR A 1 256 ? -14.631 13.402 16.975 1.00 89.69 256 TYR A O 1
ATOM 2081 N N . GLU A 1 257 ? -14.939 15.607 17.195 1.00 90.31 257 GLU A N 1
ATOM 2082 C CA . GLU A 1 257 ? -15.884 15.781 16.094 1.00 90.31 257 GLU A CA 1
ATOM 2083 C C . GLU A 1 257 ? -15.313 15.311 14.757 1.00 90.31 257 GLU A C 1
ATOM 2085 O O . GLU A 1 257 ? -16.035 14.674 13.998 1.00 90.31 257 GLU A O 1
ATOM 2090 N N . GLN A 1 258 ? -14.030 15.582 14.503 1.00 90.06 258 GLN A N 1
ATOM 2091 C CA . GLN A 1 258 ? -13.332 15.190 13.273 1.00 90.06 258 GLN A CA 1
ATOM 2092 C C . GLN A 1 258 ? -12.545 13.889 13.426 1.00 90.06 258 GLN A C 1
ATOM 2094 O O . GLN A 1 258 ? -11.812 13.501 12.521 1.00 90.06 258 GLN A O 1
ATOM 2099 N N . ALA A 1 259 ? -12.635 13.218 14.578 1.00 89.31 259 ALA A N 1
ATOM 2100 C CA . ALA A 1 259 ? -11.729 12.122 14.873 1.00 89.31 259 ALA A CA 1
ATOM 2101 C C . ALA A 1 259 ? -11.853 10.971 13.884 1.00 89.31 259 ALA A C 1
ATOM 2103 O O . ALA A 1 259 ? -10.846 10.367 13.549 1.00 89.31 259 ALA A O 1
ATOM 2104 N N . LYS A 1 260 ? -13.057 10.663 13.393 1.00 88.56 260 LYS A N 1
ATOM 2105 C CA . LYS A 1 260 ? -13.224 9.581 12.420 1.00 88.56 260 LYS A CA 1
ATOM 2106 C C . LYS A 1 260 ? -12.481 9.903 11.123 1.00 88.56 260 LYS A C 1
ATOM 2108 O O . LYS A 1 260 ? -11.732 9.068 10.628 1.00 88.56 260 LYS A O 1
ATOM 2113 N N . GLU A 1 261 ? -12.649 11.121 10.617 1.00 89.81 261 GLU A N 1
ATOM 2114 C CA . GLU A 1 261 ? -11.996 11.604 9.405 1.00 89.81 261 GLU A CA 1
ATOM 2115 C C . GLU A 1 261 ? -10.478 11.730 9.592 1.00 89.81 261 GLU A C 1
ATOM 2117 O O . GLU A 1 261 ? -9.717 11.302 8.728 1.00 89.81 261 GLU A O 1
ATOM 2122 N N . GLU A 1 262 ? -10.019 12.270 10.725 1.00 90.44 262 GLU A N 1
ATOM 2123 C CA . GLU A 1 262 ? -8.594 12.405 11.053 1.00 90.44 262 GLU A CA 1
ATOM 2124 C C . GLU A 1 262 ? -7.919 11.044 11.255 1.00 90.44 262 GLU A C 1
ATOM 2126 O O . GLU A 1 262 ? -6.769 10.858 10.833 1.00 90.44 262 GLU A O 1
ATOM 2131 N N . LEU A 1 263 ? -8.637 10.085 11.856 1.00 87.25 263 LEU A N 1
ATOM 2132 C CA . LEU A 1 263 ? -8.225 8.691 11.904 1.00 87.25 263 LEU A CA 1
ATOM 2133 C C . LEU A 1 263 ? -8.079 8.193 10.462 1.00 87.25 263 LEU A C 1
ATOM 2135 O O . LEU A 1 263 ? -6.951 7.946 10.047 1.00 87.25 263 LEU A O 1
ATOM 2139 N N . ASP A 1 264 ? -9.159 8.137 9.672 1.00 85.94 264 ASP A N 1
ATOM 2140 C CA . ASP A 1 264 ? -9.169 7.627 8.286 1.00 85.94 264 ASP A CA 1
ATOM 2141 C C . ASP A 1 264 ? -8.077 8.249 7.390 1.00 85.94 264 ASP A C 1
ATOM 2143 O O . ASP A 1 264 ? -7.382 7.543 6.642 1.00 85.94 264 ASP A O 1
ATOM 2147 N N . GLN A 1 265 ? -7.845 9.556 7.512 1.00 86.56 265 GLN A N 1
ATOM 2148 C CA . GLN A 1 265 ? -6.800 10.272 6.784 1.00 86.56 265 GLN A CA 1
ATOM 2149 C C . GLN A 1 265 ? -5.389 9.851 7.217 1.00 86.56 265 GLN A C 1
ATOM 2151 O O . GLN A 1 265 ? -4.493 9.711 6.377 1.00 86.56 265 GLN A O 1
ATOM 2156 N N . SER A 1 266 ? -5.182 9.604 8.510 1.00 84.81 266 SER A N 1
ATOM 2157 C CA . SER A 1 266 ? -3.903 9.137 9.045 1.00 84.81 266 SER A CA 1
ATOM 2158 C C . SER A 1 266 ? -3.582 7.702 8.597 1.00 84.81 266 SER A C 1
ATOM 2160 O O . SER A 1 266 ? -2.421 7.419 8.299 1.00 84.81 266 SER A O 1
ATOM 2162 N N . ILE A 1 267 ? -4.577 6.811 8.445 1.00 80.00 267 ILE A N 1
ATOM 2163 C CA . ILE A 1 267 ? -4.349 5.478 7.834 1.00 80.00 267 ILE A CA 1
ATOM 2164 C C . ILE A 1 267 ? -3.996 5.621 6.370 1.00 80.00 267 ILE A C 1
ATOM 2166 O O . ILE A 1 267 ? -3.028 5.016 5.917 1.00 80.00 267 ILE A O 1
ATOM 2170 N N . THR A 1 268 ? -4.763 6.417 5.629 1.00 83.06 268 THR A N 1
ATOM 2171 C CA . THR A 1 268 ? -4.538 6.613 4.194 1.00 83.06 268 THR A CA 1
ATOM 2172 C C . THR A 1 268 ? -3.129 7.147 3.943 1.00 83.06 268 THR A C 1
ATOM 2174 O O . THR A 1 268 ? -2.395 6.610 3.119 1.00 83.06 268 THR A O 1
ATOM 2177 N N . SER A 1 269 ? -2.699 8.130 4.735 1.00 81.56 269 SER A N 1
ATOM 2178 C CA . SER A 1 269 ? -1.356 8.712 4.641 1.00 81.56 269 SER A CA 1
ATOM 2179 C C . SER A 1 269 ? -0.260 7.734 5.082 1.00 81.56 269 SER A C 1
ATOM 2181 O O . SER A 1 269 ? 0.748 7.586 4.395 1.00 81.56 269 SER A O 1
ATOM 2183 N N . GLY A 1 270 ? -0.447 7.043 6.213 1.00 78.81 270 GLY A N 1
ATOM 2184 C CA . GLY A 1 270 ? 0.541 6.101 6.750 1.00 78.81 270 GLY A CA 1
ATOM 2185 C C . GLY A 1 270 ? 0.736 4.866 5.867 1.00 78.81 270 GLY A C 1
ATOM 2186 O O . GLY A 1 270 ? 1.868 4.462 5.604 1.00 78.81 270 GLY A O 1
ATOM 2187 N N . SER A 1 271 ? -0.362 4.301 5.362 1.00 79.12 271 SER A N 1
ATOM 2188 C CA . SER A 1 271 ? -0.328 3.204 4.391 1.00 79.12 271 SER A CA 1
ATOM 2189 C C . SER A 1 271 ? 0.212 3.669 3.039 1.00 79.12 271 SER A C 1
ATOM 2191 O O . SER A 1 271 ? 1.072 2.998 2.476 1.00 79.12 271 SER A O 1
ATOM 2193 N N . GLY A 1 272 ? -0.179 4.854 2.559 1.00 80.69 272 GLY A N 1
ATOM 2194 C CA . GLY A 1 272 ? 0.370 5.446 1.339 1.00 80.69 272 GLY A CA 1
ATOM 2195 C C . GLY A 1 272 ? 1.890 5.587 1.388 1.00 80.69 272 GLY A C 1
ATOM 2196 O O . GLY A 1 272 ? 2.568 5.207 0.437 1.00 80.69 272 GLY A O 1
ATOM 2197 N N . TYR A 1 273 ? 2.442 6.035 2.520 1.00 79.50 273 TYR A N 1
ATOM 2198 C CA . TYR A 1 273 ? 3.891 6.087 2.726 1.00 79.50 273 TYR A CA 1
ATOM 2199 C C . TYR A 1 273 ? 4.540 4.696 2.690 1.00 79.50 273 TYR A C 1
ATOM 2201 O O . TYR A 1 273 ? 5.545 4.524 2.004 1.00 79.50 273 TYR A O 1
ATOM 2209 N N . LEU A 1 274 ? 3.959 3.690 3.363 1.00 79.75 274 LEU A N 1
ATOM 2210 C CA . LEU A 1 274 ? 4.484 2.318 3.317 1.00 79.75 274 LEU A CA 1
ATOM 2211 C C . LEU A 1 274 ? 4.535 1.792 1.886 1.00 79.75 274 LEU A C 1
ATOM 2213 O O . LEU A 1 274 ? 5.580 1.323 1.453 1.00 79.75 274 LEU A O 1
ATOM 2217 N N . PHE A 1 275 ? 3.413 1.852 1.166 1.00 82.62 275 PHE A N 1
ATOM 2218 C CA . PHE A 1 275 ? 3.313 1.298 -0.181 1.00 82.62 275 PHE A CA 1
ATOM 2219 C C . PHE A 1 275 ? 4.137 2.100 -1.197 1.00 82.62 275 PHE A C 1
ATOM 2221 O O . PHE A 1 275 ? 4.677 1.506 -2.127 1.00 82.62 275 PHE A O 1
ATOM 2228 N N . MET A 1 276 ? 4.323 3.411 -0.986 1.00 81.56 276 MET A N 1
ATOM 2229 C CA . MET A 1 276 ? 5.312 4.213 -1.717 1.00 81.56 276 MET A CA 1
ATOM 2230 C C . MET A 1 276 ? 6.714 3.655 -1.474 1.00 81.56 276 MET A C 1
ATOM 2232 O O . MET A 1 276 ? 7.360 3.200 -2.409 1.00 81.56 276 MET A O 1
ATOM 2236 N N . SER A 1 277 ? 7.177 3.615 -0.220 1.00 79.81 277 SER A N 1
ATOM 2237 C CA . SER A 1 277 ? 8.510 3.098 0.111 1.00 79.81 277 SER A CA 1
ATOM 2238 C C . SER A 1 277 ? 8.695 1.651 -0.345 1.00 79.81 277 SER A C 1
ATOM 2240 O O . SER A 1 277 ? 9.792 1.264 -0.745 1.00 79.81 277 SER A O 1
ATOM 2242 N N . TYR A 1 278 ? 7.624 0.855 -0.312 1.00 81.12 278 TYR A N 1
ATOM 2243 C CA . TYR A 1 278 ? 7.555 -0.497 -0.851 1.00 81.12 278 TYR A CA 1
ATOM 2244 C C . TYR A 1 278 ? 7.861 -0.532 -2.354 1.00 81.12 278 TYR A C 1
ATOM 2246 O O . TYR A 1 278 ? 8.791 -1.201 -2.812 1.00 81.12 278 TYR A O 1
ATOM 2254 N N . ALA A 1 279 ? 7.089 0.236 -3.119 1.00 83.44 279 ALA A N 1
ATOM 2255 C CA . ALA A 1 279 ? 7.256 0.377 -4.553 1.00 83.44 279 ALA A CA 1
ATOM 2256 C C . ALA A 1 279 ? 8.648 0.903 -4.924 1.00 83.44 279 ALA A C 1
ATOM 2258 O O . ALA A 1 279 ? 9.255 0.409 -5.869 1.00 83.44 279 ALA A O 1
ATOM 2259 N N . GLU A 1 280 ? 9.179 1.869 -4.174 1.00 81.31 280 GLU A N 1
ATOM 2260 C CA . GLU A 1 280 ? 10.491 2.460 -4.438 1.00 81.31 280 GLU A CA 1
ATOM 2261 C C . GLU A 1 280 ? 11.641 1.468 -4.249 1.00 81.31 280 GLU A C 1
ATOM 2263 O O . GLU A 1 280 ? 12.547 1.435 -5.084 1.00 81.31 280 GLU A O 1
ATOM 2268 N N . ALA A 1 281 ? 11.647 0.642 -3.194 1.00 80.62 281 ALA A N 1
ATOM 2269 C CA . ALA A 1 281 ? 12.706 -0.366 -3.075 1.00 80.62 281 ALA A CA 1
ATOM 2270 C C . ALA A 1 281 ? 12.506 -1.510 -4.072 1.00 80.62 281 ALA A C 1
ATOM 2272 O O . ALA A 1 281 ? 13.483 -1.961 -4.666 1.00 80.62 281 ALA A O 1
ATOM 2273 N N . THR A 1 282 ? 11.259 -1.901 -4.344 1.00 81.62 282 THR A N 1
ATOM 2274 C CA . THR A 1 282 ? 10.947 -2.862 -5.412 1.00 81.62 282 THR A CA 1
ATOM 2275 C C . THR A 1 282 ? 11.520 -2.392 -6.755 1.00 81.62 282 THR A C 1
ATOM 2277 O O . THR A 1 282 ? 12.270 -3.121 -7.403 1.00 81.62 282 THR A O 1
ATOM 2280 N N . ALA A 1 283 ? 11.269 -1.135 -7.130 1.00 80.38 283 ALA A N 1
ATOM 2281 C CA . ALA A 1 283 ? 11.797 -0.490 -8.334 1.00 80.38 283 ALA A CA 1
ATOM 2282 C C . ALA A 1 283 ? 13.335 -0.443 -8.393 1.00 80.38 283 ALA A C 1
ATOM 2284 O O . ALA A 1 283 ? 13.915 -0.519 -9.480 1.00 80.38 283 ALA A O 1
ATOM 2285 N N . LYS A 1 284 ? 14.008 -0.310 -7.243 1.00 78.12 284 LYS A N 1
ATOM 2286 C CA . LYS A 1 284 ? 15.478 -0.363 -7.159 1.00 78.12 284 LYS A CA 1
ATOM 2287 C C . LYS A 1 284 ? 16.014 -1.773 -7.406 1.00 78.12 284 LYS A C 1
ATOM 2289 O O . LYS A 1 284 ? 17.069 -1.912 -8.016 1.00 78.12 284 LYS A O 1
ATOM 2294 N N . VAL A 1 285 ? 15.295 -2.797 -6.948 1.00 75.69 285 VAL A N 1
ATOM 2295 C CA . VAL A 1 285 ? 15.706 -4.206 -7.017 1.00 75.69 285 VAL A CA 1
ATOM 2296 C C . VAL A 1 285 ? 15.519 -4.811 -8.411 1.00 75.69 285 VAL A C 1
ATOM 2298 O O . VAL A 1 285 ? 16.435 -5.443 -8.926 1.00 75.69 285 VAL A O 1
ATOM 2301 N N . VAL A 1 286 ? 14.348 -4.641 -9.028 1.00 73.31 286 VAL A N 1
ATOM 2302 C CA . VAL A 1 286 ? 13.907 -5.473 -10.171 1.00 73.31 286 VAL A CA 1
ATOM 2303 C C . VAL A 1 286 ? 14.384 -5.015 -11.552 1.00 73.31 286 VAL A C 1
ATOM 2305 O O . VAL A 1 286 ? 13.958 -5.558 -12.567 1.00 73.31 286 VAL A O 1
ATOM 2308 N N . GLY A 1 287 ? 15.277 -4.028 -11.628 1.00 55.47 287 GLY A N 1
ATOM 2309 C CA . GLY A 1 287 ? 15.812 -3.619 -12.930 1.00 55.47 287 GLY A CA 1
ATOM 2310 C C . GLY A 1 287 ? 16.569 -2.299 -12.967 1.00 55.47 287 GLY A C 1
ATOM 2311 O O . GLY A 1 287 ? 16.390 -1.540 -13.910 1.00 55.47 287 GLY A O 1
ATOM 2312 N N . TYR A 1 288 ? 17.408 -2.012 -11.965 1.00 55.38 288 TYR A N 1
ATOM 2313 C CA . TYR A 1 288 ? 18.376 -0.900 -11.991 1.00 55.38 288 TYR A CA 1
ATOM 2314 C C . TYR A 1 288 ? 17.763 0.501 -12.203 1.00 55.38 288 TYR A C 1
ATOM 2316 O O . TYR A 1 288 ? 18.208 1.299 -13.036 1.00 55.38 288 TYR A O 1
ATOM 2324 N N . GLU A 1 289 ? 16.792 0.787 -11.323 1.00 62.78 289 GLU A N 1
ATOM 2325 C CA . GLU A 1 289 ? 15.942 1.979 -11.203 1.00 62.78 289 GLU A CA 1
ATOM 2326 C C . GLU A 1 289 ? 14.919 2.070 -12.344 1.00 62.78 289 GLU A C 1
ATOM 2328 O O . GLU A 1 289 ? 15.178 2.647 -13.400 1.00 62.78 289 GLU A O 1
ATOM 2333 N N . PHE A 1 290 ? 13.711 1.552 -12.105 1.00 74.56 290 PHE A N 1
ATOM 2334 C CA . PHE A 1 290 ? 12.535 2.052 -12.816 1.00 74.56 290 PHE A CA 1
ATOM 2335 C C . PHE A 1 290 ? 12.493 3.583 -12.666 1.00 74.56 290 PHE A C 1
ATOM 2337 O O . PHE A 1 290 ? 12.539 4.110 -11.553 1.00 74.56 290 PHE A O 1
ATOM 2344 N N . LYS A 1 291 ? 12.469 4.315 -13.780 1.00 76.69 291 LYS A N 1
ATOM 2345 C CA . LYS A 1 291 ? 12.613 5.772 -13.807 1.00 76.69 291 LYS A CA 1
ATOM 2346 C C . LYS A 1 291 ? 11.252 6.431 -13.744 1.00 76.69 291 LYS A C 1
ATOM 2348 O O . LYS A 1 291 ? 10.577 6.608 -14.754 1.00 76.69 291 LYS A O 1
ATOM 2353 N N . TYR A 1 292 ? 10.865 6.802 -12.537 1.00 76.06 292 TYR A N 1
ATOM 2354 C CA . TYR A 1 292 ? 9.657 7.579 -12.273 1.00 76.06 292 TYR A CA 1
ATOM 2355 C C . TYR A 1 292 ? 9.966 9.025 -11.852 1.00 76.06 292 TYR A C 1
ATOM 2357 O O . TYR A 1 292 ? 9.048 9.830 -11.731 1.00 76.06 292 TYR A O 1
ATOM 2365 N N . ASN A 1 293 ? 11.246 9.364 -11.640 1.00 78.25 293 ASN A N 1
ATOM 2366 C CA . ASN A 1 293 ? 11.676 10.678 -11.169 1.00 78.25 293 ASN A CA 1
ATOM 2367 C C . ASN A 1 293 ? 12.224 11.553 -12.307 1.00 78.25 293 ASN A C 1
ATOM 2369 O O . ASN A 1 293 ? 13.343 11.357 -12.787 1.00 78.25 293 ASN A O 1
ATOM 2373 N N . ASP A 1 294 ? 11.457 12.582 -12.653 1.00 77.38 294 ASP A N 1
ATOM 2374 C CA . ASP A 1 294 ? 11.798 13.612 -13.635 1.00 77.38 294 ASP A CA 1
ATOM 2375 C C . ASP A 1 294 ? 13.137 14.319 -13.377 1.00 77.38 294 ASP A C 1
ATOM 2377 O O . ASP A 1 294 ? 13.819 14.717 -14.323 1.00 77.38 294 ASP A O 1
ATOM 2381 N N . ALA A 1 295 ? 13.542 14.472 -12.112 1.00 78.38 295 ALA A N 1
ATOM 2382 C CA . ALA A 1 295 ? 14.775 15.176 -11.752 1.00 78.38 295 ALA A CA 1
ATOM 2383 C C . ALA A 1 295 ? 16.041 14.483 -12.286 1.00 78.38 295 ALA A C 1
ATOM 2385 O O . ALA A 1 295 ? 17.090 15.114 -12.400 1.00 78.38 295 ALA A O 1
ATOM 2386 N N . LEU A 1 296 ? 15.945 13.196 -12.628 1.00 75.06 296 LEU A N 1
ATOM 2387 C CA . LEU A 1 296 ? 17.061 12.391 -13.118 1.00 75.06 296 LEU A CA 1
ATOM 2388 C C . LEU A 1 296 ? 17.092 12.278 -14.650 1.00 75.06 296 LEU A C 1
ATOM 2390 O O . LEU A 1 296 ? 18.045 11.728 -15.194 1.00 75.06 296 LEU A O 1
ATOM 2394 N N . VAL A 1 297 ? 16.102 12.832 -15.364 1.00 83.00 297 VAL A N 1
ATOM 2395 C CA . VAL A 1 297 ? 15.984 12.710 -16.830 1.00 83.00 297 VAL A CA 1
ATOM 2396 C C . VAL A 1 297 ? 17.259 13.146 -17.551 1.00 83.00 297 VAL A C 1
ATOM 2398 O O . VAL A 1 297 ? 17.780 12.389 -18.366 1.00 83.00 297 VAL A O 1
ATOM 2401 N N . MET A 1 298 ? 17.814 14.315 -17.210 1.00 84.31 298 MET A N 1
ATOM 2402 C CA . MET A 1 298 ? 19.028 14.824 -17.866 1.00 84.31 298 MET A CA 1
ATOM 2403 C C . MET A 1 298 ? 20.260 13.950 -17.619 1.00 84.31 298 MET A C 1
ATOM 2405 O O . MET A 1 298 ? 21.150 13.895 -18.463 1.00 84.31 298 MET A O 1
ATOM 2409 N N . MET A 1 299 ? 20.320 13.244 -16.487 1.00 83.50 299 MET A N 1
ATOM 2410 C CA . MET A 1 299 ? 21.397 12.291 -16.224 1.00 83.50 299 MET A CA 1
ATOM 2411 C C . MET A 1 299 ? 21.336 11.127 -17.220 1.00 83.50 299 MET A C 1
ATOM 2413 O O . MET A 1 299 ? 22.361 10.770 -17.794 1.00 83.50 299 MET A O 1
ATOM 2417 N N . TYR A 1 300 ? 20.141 10.584 -17.477 1.00 80.25 300 TYR A N 1
ATOM 2418 C CA . TYR A 1 300 ? 19.957 9.497 -18.446 1.00 80.25 300 TYR A CA 1
ATOM 2419 C C . TYR A 1 300 ? 20.156 9.959 -19.886 1.00 80.25 300 TYR A C 1
ATOM 2421 O O . TYR A 1 300 ? 20.780 9.242 -20.661 1.00 80.25 300 TYR A O 1
ATOM 2429 N N . VAL A 1 301 ? 19.683 11.162 -20.230 1.00 85.06 301 VAL A N 1
ATOM 2430 C CA . VAL A 1 301 ? 19.958 11.792 -21.531 1.00 85.06 301 VAL A CA 1
ATOM 2431 C C . VAL A 1 301 ? 21.462 11.851 -21.763 1.00 85.06 301 VAL A C 1
ATOM 2433 O O . VAL A 1 301 ? 21.947 11.285 -22.733 1.00 85.06 301 VAL A O 1
ATOM 2436 N N . ASN A 1 302 ? 22.212 12.437 -20.825 1.00 83.25 302 ASN A N 1
ATOM 2437 C CA . ASN A 1 302 ? 23.661 12.567 -20.940 1.00 83.25 302 ASN A CA 1
ATOM 2438 C C . ASN A 1 302 ? 24.381 11.232 -21.114 1.00 83.25 302 ASN A C 1
ATOM 2440 O O . ASN A 1 302 ? 25.377 11.185 -21.834 1.00 83.25 302 ASN A O 1
ATOM 2444 N N . GLU A 1 303 ? 23.906 10.176 -20.453 1.00 81.06 303 GLU A N 1
ATOM 2445 C CA . GLU A 1 303 ? 24.491 8.845 -20.579 1.00 81.06 303 GLU A CA 1
ATOM 2446 C C . GLU A 1 303 ? 24.233 8.247 -21.964 1.00 81.06 303 GLU A C 1
ATOM 2448 O O . GLU A 1 303 ? 25.165 7.777 -22.608 1.00 81.06 303 GLU A O 1
ATOM 2453 N N . VAL A 1 304 ? 23.002 8.343 -22.470 1.00 81.06 304 VAL A N 1
ATOM 2454 C CA . VAL A 1 304 ? 22.636 7.852 -23.806 1.00 81.06 304 VAL A CA 1
ATOM 2455 C C . VAL A 1 304 ? 23.407 8.586 -24.898 1.00 81.06 304 VAL A C 1
ATOM 2457 O O . VAL A 1 304 ? 23.947 7.950 -25.800 1.00 81.06 304 VAL A O 1
ATOM 2460 N N . THR A 1 305 ? 23.533 9.910 -24.799 1.00 83.44 305 THR A N 1
ATOM 2461 C CA . THR A 1 305 ? 24.224 10.717 -25.811 1.00 83.44 305 THR A CA 1
ATOM 2462 C C . THR A 1 305 ? 25.712 10.363 -25.943 1.00 83.44 305 THR A C 1
ATOM 2464 O O . THR A 1 305 ? 26.299 10.634 -26.982 1.00 83.44 305 THR A O 1
ATOM 2467 N N . LYS A 1 306 ? 26.345 9.737 -24.937 1.00 82.12 306 LYS A N 1
ATOM 2468 C CA . LYS A 1 306 ? 27.732 9.232 -25.051 1.00 82.12 306 LYS A CA 1
ATOM 2469 C C . LYS A 1 306 ? 27.878 8.055 -26.019 1.00 82.12 306 LYS A C 1
ATOM 2471 O O . LYS A 1 306 ? 28.999 7.721 -26.369 1.00 82.12 306 LYS A O 1
ATOM 2476 N N . HIS A 1 307 ? 26.776 7.400 -26.375 1.00 78.06 307 HIS A N 1
ATOM 2477 C CA . HIS A 1 307 ? 26.753 6.242 -27.270 1.00 78.06 307 HIS A CA 1
ATOM 2478 C C . HIS A 1 307 ? 26.240 6.585 -28.675 1.00 78.06 307 HIS 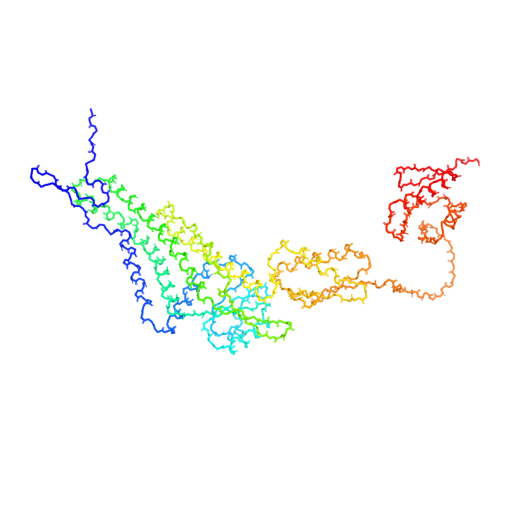A C 1
ATOM 2480 O O . HIS A 1 307 ? 26.121 5.696 -29.519 1.00 78.06 307 HIS A O 1
ATOM 2486 N N . VAL A 1 308 ? 25.910 7.855 -28.924 1.00 81.25 308 VAL A N 1
ATOM 2487 C CA . VAL A 1 308 ? 25.517 8.356 -30.241 1.00 81.25 308 VAL A CA 1
ATOM 2488 C C . VAL A 1 308 ? 26.775 8.879 -30.933 1.00 81.25 308 VAL A C 1
ATOM 2490 O O . VAL A 1 308 ? 27.189 10.012 -30.710 1.00 81.25 308 VAL A O 1
ATOM 2493 N N . ASP A 1 309 ? 27.388 8.033 -31.760 1.00 76.62 309 ASP A N 1
ATOM 2494 C CA . ASP A 1 309 ? 28.690 8.288 -32.386 1.00 76.62 309 ASP A CA 1
ATOM 2495 C C . ASP A 1 309 ? 28.636 8.212 -33.922 1.00 76.62 309 ASP A C 1
ATOM 2497 O O . ASP A 1 309 ? 27.697 7.681 -34.519 1.00 76.62 309 ASP A O 1
ATOM 2501 N N . GLU A 1 310 ? 29.682 8.725 -34.581 1.00 70.81 310 GLU A N 1
ATOM 2502 C CA . GLU A 1 310 ? 29.825 8.675 -36.041 1.00 70.81 310 GLU A CA 1
ATOM 2503 C C . GLU A 1 310 ? 29.822 7.238 -36.580 1.00 70.81 310 GLU A C 1
ATOM 2505 O O . GLU A 1 310 ? 30.623 6.388 -36.187 1.00 70.81 310 GLU A O 1
ATOM 2510 N N . GLY A 1 311 ? 28.963 6.986 -37.571 1.00 62.69 311 GLY A N 1
ATOM 2511 C CA . GLY A 1 311 ? 28.967 5.734 -38.322 1.00 62.69 311 GLY A CA 1
ATOM 2512 C C . GLY A 1 311 ? 28.286 4.540 -37.658 1.00 62.69 311 GLY A C 1
ATOM 2513 O O . GLY A 1 311 ? 28.440 3.441 -38.194 1.00 62.69 311 GLY A O 1
ATOM 2514 N N . ASN A 1 312 ? 27.558 4.753 -36.557 1.00 70.25 312 ASN A N 1
ATOM 2515 C CA . ASN A 1 312 ? 26.647 3.784 -35.950 1.00 70.25 312 ASN A CA 1
ATOM 2516 C C . ASN A 1 312 ? 25.257 4.413 -35.774 1.00 70.25 312 ASN A C 1
ATOM 2518 O O . ASN A 1 312 ? 25.133 5.550 -35.327 1.00 70.25 312 ASN A O 1
ATOM 2522 N N . GLU A 1 313 ? 24.207 3.658 -36.093 1.00 79.69 313 GLU A N 1
ATOM 2523 C CA . GLU A 1 313 ? 22.828 4.067 -35.821 1.00 79.69 313 GLU A CA 1
ATOM 2524 C C . GLU A 1 313 ? 22.459 3.695 -34.381 1.00 79.69 313 GLU A C 1
ATOM 2526 O O . GLU A 1 313 ? 22.531 2.524 -33.998 1.00 79.69 313 GLU A O 1
ATOM 2531 N N . TYR A 1 314 ? 22.032 4.679 -33.591 1.00 83.44 314 TYR A N 1
ATOM 2532 C CA . TYR A 1 314 ? 21.477 4.443 -32.262 1.00 83.44 314 TYR A CA 1
ATOM 2533 C C . TYR A 1 314 ? 19.949 4.534 -32.309 1.00 83.44 314 TYR A C 1
ATOM 2535 O O . TYR A 1 314 ? 19.392 5.514 -32.807 1.00 83.44 314 TYR A O 1
ATOM 2543 N N . GLN A 1 315 ? 19.259 3.511 -31.801 1.00 85.75 315 GLN A N 1
ATOM 2544 C CA . GLN A 1 315 ? 17.799 3.419 -31.858 1.00 85.75 315 GLN A CA 1
ATOM 2545 C C . GLN A 1 315 ? 17.171 3.470 -30.470 1.00 85.75 315 GLN A C 1
ATOM 2547 O O . GLN A 1 315 ? 17.597 2.771 -29.550 1.00 85.75 315 GLN A O 1
ATOM 2552 N N . VAL A 1 316 ? 16.094 4.243 -30.352 1.00 86.81 316 VAL A N 1
ATOM 2553 C CA . VAL A 1 316 ? 15.302 4.359 -29.127 1.00 86.81 316 VAL A CA 1
ATOM 2554 C C . VAL A 1 316 ? 13.823 4.096 -29.439 1.00 86.81 316 VAL A C 1
ATOM 2556 O O . VAL A 1 316 ? 13.269 4.765 -30.313 1.00 86.81 316 VAL A O 1
ATOM 2559 N N . PRO A 1 317 ? 13.148 3.151 -28.758 1.00 83.88 317 PRO A N 1
ATOM 2560 C CA . PRO A 1 317 ? 11.719 2.895 -28.960 1.00 83.88 317 PRO A CA 1
ATOM 2561 C C . PRO A 1 317 ? 10.838 4.112 -28.637 1.00 83.88 317 PRO A C 1
ATOM 2563 O O . PRO A 1 317 ? 11.111 4.852 -27.702 1.00 83.88 317 PRO A O 1
ATOM 2566 N N . LYS A 1 318 ? 9.743 4.336 -29.365 1.00 84.19 318 LYS A N 1
ATOM 2567 C CA . LYS A 1 318 ? 8.780 5.425 -29.081 1.00 84.19 318 LYS A CA 1
ATOM 2568 C C . LYS A 1 318 ? 7.624 4.955 -28.215 1.00 84.19 318 LYS A C 1
ATOM 2570 O O . LYS A 1 318 ? 7.125 5.693 -27.368 1.00 84.19 318 LYS A O 1
ATOM 2575 N N . ASP A 1 319 ? 7.164 3.741 -28.459 1.00 79.44 319 ASP A N 1
ATOM 2576 C CA . ASP A 1 319 ? 5.977 3.125 -27.875 1.00 79.44 319 ASP A CA 1
ATOM 2577 C C . ASP A 1 319 ? 6.291 2.405 -26.557 1.00 79.44 319 ASP A C 1
ATOM 2579 O O . ASP A 1 319 ? 5.484 2.429 -25.629 1.00 79.44 319 ASP A O 1
ATOM 2583 N N . ARG A 1 320 ? 7.499 1.853 -26.432 1.00 79.06 320 ARG A N 1
ATOM 2584 C CA . ARG A 1 320 ? 7.972 1.180 -25.219 1.00 79.06 320 ARG A CA 1
ATOM 2585 C C . ARG A 1 320 ? 8.870 2.112 -24.406 1.00 79.06 320 ARG A C 1
ATOM 2587 O O . ARG A 1 320 ? 9.917 2.498 -24.916 1.00 79.06 320 ARG A O 1
ATOM 2594 N N . PRO A 1 321 ? 8.512 2.467 -23.159 1.00 82.75 321 PRO A N 1
ATOM 2595 C CA . PRO A 1 321 ? 9.315 3.359 -22.328 1.00 82.75 321 PRO A CA 1
ATOM 2596 C C . PRO A 1 321 ? 10.522 2.636 -21.733 1.00 82.75 321 PRO A C 1
ATOM 2598 O O . PRO A 1 321 ? 10.580 2.315 -20.546 1.00 82.75 321 PRO A O 1
ATOM 2601 N N . MET A 1 322 ? 11.470 2.321 -22.609 1.00 79.56 322 MET A N 1
ATOM 2602 C CA . MET A 1 322 ? 12.594 1.447 -22.333 1.00 79.56 322 MET A CA 1
ATOM 2603 C C . MET A 1 322 ? 13.767 1.773 -23.257 1.00 79.56 322 MET A C 1
ATOM 2605 O O . MET A 1 322 ? 13.586 1.892 -24.465 1.00 79.56 322 MET A O 1
ATOM 2609 N N . VAL A 1 323 ? 14.976 1.851 -22.700 1.00 79.75 323 VAL A N 1
ATOM 2610 C CA . VAL A 1 323 ? 16.216 2.166 -23.432 1.00 79.75 323 VAL A CA 1
ATOM 2611 C C . VAL A 1 323 ? 17.319 1.205 -23.023 1.00 79.75 323 VAL A C 1
ATOM 2613 O O . VAL A 1 323 ? 17.392 0.811 -21.862 1.00 79.75 323 VAL A O 1
ATOM 2616 N N . PHE A 1 324 ? 18.204 0.868 -23.959 1.00 74.88 324 PHE A N 1
ATOM 2617 C CA . PHE A 1 324 ? 19.438 0.144 -23.670 1.00 74.88 324 PHE A CA 1
ATOM 2618 C C . PHE A 1 324 ? 20.646 1.075 -23.766 1.00 74.88 324 PHE A C 1
ATOM 2620 O O . PHE A 1 324 ? 20.869 1.708 -24.794 1.00 74.88 324 PHE A O 1
ATOM 2627 N N . ILE A 1 325 ? 21.445 1.134 -22.706 1.00 72.06 325 ILE A N 1
ATOM 2628 C CA . ILE A 1 325 ? 22.733 1.831 -22.674 1.00 72.06 325 ILE A CA 1
ATOM 2629 C C . ILE A 1 325 ? 23.807 0.760 -22.490 1.00 72.06 325 ILE A C 1
ATOM 2631 O O . ILE A 1 325 ? 23.916 0.148 -21.424 1.00 72.06 325 ILE A O 1
ATOM 2635 N N . GLY A 1 326 ? 24.555 0.466 -23.555 1.00 69.31 326 GLY A N 1
ATOM 2636 C CA . GLY A 1 326 ? 25.417 -0.717 -23.597 1.00 69.31 326 GLY A CA 1
ATOM 2637 C C . GLY A 1 326 ? 24.613 -1.999 -23.338 1.00 69.31 326 GLY A C 1
ATOM 2638 O O . GLY A 1 326 ? 23.629 -2.264 -24.022 1.00 69.31 326 GLY A O 1
ATOM 2639 N N . ASN A 1 327 ? 25.007 -2.766 -22.316 1.00 67.38 327 ASN A N 1
ATOM 2640 C CA . ASN A 1 327 ? 24.313 -3.995 -21.900 1.00 67.38 327 ASN A CA 1
ATOM 2641 C C . ASN A 1 327 ? 23.257 -3.762 -20.803 1.00 67.38 327 ASN A C 1
ATOM 2643 O O . ASN A 1 327 ? 22.701 -4.725 -20.277 1.00 67.38 327 ASN A O 1
ATOM 2647 N N . GLN A 1 328 ? 23.009 -2.508 -20.412 1.00 67.81 328 GLN A N 1
ATOM 2648 C CA . GLN A 1 328 ? 22.094 -2.171 -19.328 1.00 67.81 328 GLN A CA 1
ATOM 2649 C C . GLN A 1 328 ? 20.768 -1.643 -19.872 1.00 67.81 328 GLN A C 1
ATOM 2651 O O . GLN A 1 328 ? 20.730 -0.743 -20.707 1.00 67.81 328 GLN A O 1
ATOM 2656 N N . GLN A 1 329 ? 19.673 -2.195 -19.364 1.00 73.56 329 GLN A N 1
ATOM 2657 C CA . GLN A 1 329 ? 18.318 -1.784 -19.700 1.00 73.56 329 GLN A CA 1
ATOM 2658 C C . GLN A 1 329 ? 17.795 -0.787 -18.664 1.00 73.56 329 GLN A C 1
ATOM 2660 O O . GLN A 1 329 ? 17.942 -0.996 -17.462 1.00 73.56 329 GLN A O 1
ATOM 2665 N N . PHE A 1 330 ? 17.139 0.266 -19.137 1.00 78.50 330 PHE A N 1
ATOM 2666 C CA . PHE A 1 330 ? 16.459 1.265 -18.324 1.00 78.50 330 PHE A CA 1
ATOM 2667 C C . PHE A 1 330 ? 14.995 1.313 -18.714 1.00 78.50 330 PHE A C 1
ATOM 2669 O O . PHE A 1 330 ? 14.671 1.351 -19.899 1.00 78.50 330 PHE A O 1
ATOM 2676 N N . ILE A 1 331 ? 14.113 1.316 -17.722 1.00 80.31 331 ILE A N 1
ATOM 2677 C CA . ILE A 1 331 ? 12.665 1.259 -17.915 1.00 80.31 331 ILE A CA 1
ATOM 2678 C C . ILE A 1 331 ? 12.033 2.446 -17.208 1.00 80.31 331 ILE A C 1
ATOM 2680 O O . ILE A 1 331 ? 12.419 2.774 -16.090 1.00 80.31 331 ILE A O 1
ATOM 2684 N N . PHE A 1 332 ? 11.073 3.097 -17.853 1.00 83.19 332 PHE A N 1
ATOM 2685 C CA . PHE A 1 332 ? 10.563 4.395 -17.439 1.00 83.19 332 PHE A CA 1
ATOM 2686 C C . PHE A 1 332 ? 9.055 4.355 -17.195 1.00 83.19 332 PHE A C 1
ATOM 2688 O O . PHE A 1 332 ? 8.301 3.675 -17.893 1.00 83.19 332 PHE A O 1
ATOM 2695 N N . TYR A 1 333 ? 8.608 5.168 -16.241 1.00 85.81 333 TYR A N 1
ATOM 2696 C CA . TYR A 1 333 ? 7.229 5.635 -16.207 1.00 85.81 333 TYR A CA 1
ATOM 2697 C C . TYR A 1 333 ? 6.981 6.493 -17.452 1.00 85.81 333 TYR A C 1
ATOM 2699 O O . TYR A 1 333 ? 7.807 7.337 -17.803 1.00 85.81 333 TYR A O 1
ATOM 2707 N N . ARG A 1 334 ? 5.856 6.285 -18.142 1.00 86.44 334 ARG A N 1
ATOM 2708 C CA . ARG A 1 334 ? 5.644 6.861 -19.480 1.00 86.44 334 ARG A CA 1
ATOM 2709 C C . ARG A 1 334 ? 5.820 8.385 -19.569 1.00 86.44 334 ARG A C 1
ATOM 2711 O O . ARG A 1 334 ? 6.566 8.805 -20.447 1.00 86.44 334 ARG A O 1
ATOM 2718 N N . PRO A 1 335 ? 5.243 9.213 -18.680 1.00 88.06 335 PRO A N 1
ATOM 2719 C CA . PRO A 1 335 ? 5.483 10.658 -18.704 1.00 88.06 335 PRO A CA 1
ATOM 2720 C C . PRO A 1 335 ? 6.965 11.047 -18.602 1.00 88.06 335 PRO A C 1
ATOM 2722 O O . PRO A 1 335 ? 7.416 11.950 -19.305 1.00 88.06 335 PRO A O 1
ATOM 2725 N N . VAL A 1 336 ? 7.741 10.325 -17.787 1.00 88.00 336 VAL A N 1
ATOM 2726 C CA . VAL A 1 336 ? 9.194 10.535 -17.655 1.00 88.00 336 VAL A CA 1
ATOM 2727 C C . VAL A 1 336 ? 9.900 10.154 -18.950 1.00 88.00 336 VAL A C 1
ATOM 2729 O O . VAL A 1 336 ? 10.824 10.839 -19.381 1.00 88.00 336 VAL A O 1
ATOM 2732 N N . TYR A 1 337 ? 9.446 9.076 -19.592 1.00 88.56 337 TYR A N 1
ATOM 2733 C CA . TYR A 1 337 ? 9.977 8.637 -20.873 1.00 88.56 337 TYR A CA 1
ATOM 2734 C C . TYR A 1 337 ? 9.741 9.650 -21.987 1.00 88.56 337 TYR A C 1
ATOM 2736 O O . TYR A 1 337 ? 10.668 9.988 -22.713 1.00 88.56 337 TYR A O 1
ATOM 2744 N N . ASP A 1 338 ? 8.518 10.167 -22.100 1.00 90.06 338 ASP A N 1
ATOM 2745 C CA . ASP A 1 338 ? 8.167 11.158 -23.116 1.00 90.06 338 ASP A CA 1
ATOM 2746 C C . ASP A 1 338 ? 9.024 12.423 -22.957 1.00 90.06 338 ASP A C 1
ATOM 2748 O O . ASP A 1 338 ? 9.528 12.977 -23.937 1.00 90.06 338 ASP A O 1
ATOM 2752 N N . ARG A 1 339 ? 9.274 12.837 -21.708 1.00 90.31 339 ARG A N 1
ATOM 2753 C CA . ARG A 1 339 ? 10.211 13.919 -21.401 1.00 90.31 339 ARG A CA 1
ATOM 2754 C C . ARG A 1 339 ? 11.645 13.560 -21.786 1.00 90.31 339 ARG A C 1
ATOM 2756 O O . ARG A 1 339 ? 12.297 14.350 -22.461 1.00 90.31 339 ARG A O 1
ATOM 2763 N N . PHE A 1 340 ? 12.120 12.378 -21.403 1.00 91.00 340 PHE A N 1
ATOM 2764 C CA . PHE A 1 340 ? 13.441 11.874 -21.775 1.00 91.00 340 PHE A CA 1
ATOM 2765 C C . PHE A 1 340 ? 13.651 11.869 -23.296 1.00 91.00 340 PHE A C 1
ATOM 2767 O O . PHE A 1 340 ? 14.682 12.349 -23.755 1.00 91.00 340 PHE A O 1
ATOM 2774 N N . LEU A 1 341 ? 12.673 11.413 -24.086 1.00 92.19 341 LEU A N 1
ATOM 2775 C CA . LEU A 1 341 ? 12.762 11.410 -25.549 1.00 92.19 341 LEU A CA 1
ATOM 2776 C C . LEU A 1 341 ? 12.906 12.823 -26.122 1.00 92.19 341 LEU A C 1
ATOM 2778 O O . LEU A 1 341 ? 13.705 13.036 -27.032 1.00 92.19 341 LEU A O 1
ATOM 2782 N N . ASN A 1 342 ? 12.141 13.787 -25.604 1.00 92.31 342 ASN A N 1
ATOM 2783 C CA . ASN A 1 342 ? 12.214 15.177 -26.057 1.00 92.31 342 ASN A CA 1
ATOM 2784 C C . ASN A 1 342 ? 13.573 15.808 -25.729 1.00 92.31 342 ASN A C 1
ATOM 2786 O O . ASN A 1 342 ? 14.180 16.454 -26.583 1.00 92.31 342 ASN A O 1
ATOM 2790 N N . GLU A 1 343 ? 14.063 15.582 -24.512 1.00 92.88 343 GLU A N 1
ATOM 2791 C CA . GLU A 1 343 ? 15.355 16.091 -24.053 1.00 92.88 343 GLU A CA 1
ATOM 2792 C C . GLU A 1 343 ? 16.531 15.436 -24.789 1.00 92.88 343 GLU A C 1
ATOM 2794 O O . GLU A 1 343 ? 17.476 16.123 -25.172 1.00 92.88 343 GLU A O 1
ATOM 2799 N N . LEU A 1 344 ? 16.447 14.131 -25.070 1.00 91.38 344 LEU A N 1
ATOM 2800 C CA . LEU A 1 344 ? 17.464 13.410 -25.832 1.00 91.38 344 LEU A CA 1
ATOM 2801 C C . LEU A 1 344 ? 17.605 13.965 -27.251 1.00 91.38 344 LEU A C 1
ATOM 2803 O O . LEU A 1 344 ? 18.721 14.233 -27.689 1.00 91.38 344 LEU A O 1
ATOM 2807 N N . LYS A 1 345 ? 16.487 14.179 -27.961 1.00 91.50 345 LYS A N 1
ATOM 2808 C CA . LYS A 1 345 ? 16.515 14.774 -29.309 1.00 91.50 345 LYS A CA 1
ATOM 2809 C C . LYS A 1 345 ? 17.201 16.135 -29.300 1.00 91.50 345 LYS A C 1
ATOM 2811 O O . LYS A 1 345 ? 18.040 16.394 -30.157 1.00 91.50 345 LYS A O 1
ATOM 2816 N N . ARG A 1 346 ? 16.856 16.984 -28.326 1.00 91.25 346 ARG A N 1
ATOM 2817 C CA . ARG A 1 346 ? 17.449 18.316 -28.182 1.00 91.25 346 ARG A CA 1
ATOM 2818 C C . ARG A 1 346 ? 18.957 18.233 -27.946 1.00 91.25 346 ARG A C 1
ATOM 2820 O O . ARG A 1 346 ? 19.710 18.854 -28.685 1.00 91.25 346 ARG A O 1
ATOM 2827 N N . GLU A 1 347 ? 19.394 17.439 -26.972 1.00 91.12 347 GLU A N 1
ATOM 2828 C CA . GLU A 1 347 ? 20.811 17.318 -26.604 1.00 91.12 347 GLU A CA 1
ATOM 2829 C C . GLU A 1 347 ? 21.665 16.750 -27.752 1.00 91.12 347 GLU A C 1
ATOM 2831 O O . GLU A 1 347 ? 22.749 17.260 -28.036 1.00 91.12 347 GLU A O 1
ATOM 2836 N N . VAL A 1 348 ? 21.184 15.712 -28.448 1.00 86.94 348 VAL A N 1
ATOM 2837 C CA . VAL A 1 348 ? 21.900 15.135 -29.600 1.00 86.94 348 VAL A CA 1
ATOM 2838 C C . VAL A 1 348 ? 22.013 16.168 -30.730 1.00 86.94 348 VAL A C 1
ATOM 2840 O O . VAL A 1 348 ? 23.090 16.331 -31.310 1.00 86.94 348 VAL A O 1
ATOM 2843 N N . GLN A 1 349 ? 20.935 16.906 -31.017 1.00 87.62 349 GLN A N 1
ATOM 2844 C CA . GLN A 1 349 ? 20.942 17.970 -32.024 1.00 87.62 349 GLN A CA 1
ATOM 2845 C C . GLN A 1 349 ? 21.921 19.095 -31.661 1.00 87.62 349 GLN A C 1
ATOM 2847 O O . GLN A 1 349 ? 22.655 19.570 -32.525 1.00 87.62 349 GLN A O 1
ATOM 2852 N N . GLU A 1 350 ? 21.974 19.504 -30.391 1.00 87.31 350 GLU A N 1
ATOM 2853 C CA . GLU A 1 350 ? 22.900 20.536 -29.910 1.00 87.31 350 GLU A CA 1
ATOM 2854 C C . GLU A 1 350 ? 24.371 20.100 -30.014 1.00 87.31 350 GLU A C 1
ATOM 2856 O O . GLU A 1 350 ? 25.225 20.914 -30.372 1.00 87.31 350 GLU A O 1
ATOM 2861 N N . ARG A 1 351 ? 24.684 18.820 -29.760 1.00 83.44 351 ARG A N 1
ATOM 2862 C CA . ARG A 1 351 ? 26.063 18.302 -29.844 1.00 83.44 351 ARG A CA 1
ATOM 2863 C C . ARG A 1 351 ? 26.568 18.105 -31.268 1.00 83.44 351 ARG A C 1
ATOM 2865 O O . ARG A 1 351 ? 27.732 18.402 -31.540 1.00 83.44 351 ARG A O 1
ATOM 2872 N N . HIS A 1 352 ? 25.734 17.577 -32.162 1.00 80.88 352 HIS A N 1
ATOM 2873 C CA . HIS A 1 352 ? 26.169 17.160 -33.501 1.00 80.88 352 HIS A CA 1
ATOM 2874 C C . HIS A 1 352 ? 25.742 18.127 -34.618 1.00 80.88 352 HIS A C 1
ATOM 2876 O O . HIS A 1 352 ? 26.298 18.063 -35.718 1.00 80.88 352 HIS A O 1
ATOM 2882 N N . GLY A 1 353 ? 24.817 19.056 -34.352 1.00 84.31 353 GLY A N 1
ATOM 2883 C CA . GLY A 1 353 ? 24.361 20.062 -35.315 1.00 84.31 353 GLY A CA 1
ATOM 2884 C C . GLY A 1 353 ? 23.814 19.435 -36.600 1.00 84.31 353 GLY A C 1
ATOM 2885 O O . GLY A 1 353 ? 23.060 18.470 -36.560 1.00 84.31 353 GLY A O 1
ATOM 2886 N N . ASP A 1 354 ? 24.237 19.934 -37.760 1.00 81.31 354 ASP A N 1
ATOM 2887 C CA . ASP A 1 354 ? 23.761 19.445 -39.068 1.00 81.31 354 ASP A CA 1
ATOM 2888 C C . ASP A 1 354 ? 24.317 18.059 -39.460 1.00 81.31 354 ASP A C 1
ATOM 2890 O O . ASP A 1 354 ? 23.981 17.514 -40.516 1.00 81.31 354 ASP A O 1
ATOM 2894 N N . LYS A 1 355 ? 25.200 17.479 -38.633 1.00 81.81 355 LYS A N 1
ATOM 2895 C CA . LYS A 1 355 ? 25.801 16.160 -38.880 1.00 81.81 355 LYS A CA 1
ATOM 2896 C C . LYS A 1 355 ? 24.940 15.000 -38.393 1.00 81.81 355 LYS A C 1
ATOM 2898 O O . LYS A 1 355 ? 25.190 13.873 -38.815 1.00 81.81 355 LYS A O 1
ATOM 2903 N N . ILE A 1 356 ? 23.978 15.246 -37.504 1.00 84.69 356 ILE A N 1
ATOM 2904 C CA . ILE A 1 356 ? 23.044 14.216 -37.051 1.00 84.69 356 ILE A CA 1
ATOM 2905 C C . ILE A 1 356 ? 21.809 14.199 -37.950 1.00 84.69 356 ILE A C 1
ATOM 2907 O O . ILE A 1 356 ? 21.187 15.223 -38.215 1.00 84.69 356 ILE A O 1
ATOM 2911 N N . GLU A 1 357 ? 21.437 13.006 -38.388 1.00 85.75 357 GLU A N 1
ATOM 2912 C CA . GLU A 1 357 ? 20.125 12.712 -38.938 1.00 85.75 357 GLU A CA 1
ATOM 2913 C C . GLU A 1 357 ? 19.263 12.064 -37.845 1.00 85.75 357 GLU A C 1
ATOM 2915 O O . GLU A 1 357 ? 19.620 11.020 -37.290 1.00 85.75 357 GLU A O 1
ATOM 2920 N N . ILE A 1 358 ? 18.139 12.705 -37.512 1.00 87.12 358 ILE A N 1
ATOM 2921 C CA . ILE A 1 358 ? 17.144 12.181 -36.570 1.00 87.12 358 ILE A CA 1
ATOM 2922 C C . ILE A 1 358 ? 15.934 11.722 -37.382 1.00 87.12 358 ILE A C 1
ATOM 2924 O O . ILE A 1 358 ? 15.182 12.545 -37.902 1.00 87.12 358 ILE A O 1
ATOM 2928 N N . ILE A 1 359 ? 15.742 10.408 -37.485 1.00 85.50 359 ILE A N 1
ATOM 2929 C CA . ILE A 1 359 ? 14.631 9.811 -38.233 1.00 85.50 359 ILE A CA 1
ATOM 2930 C C . ILE A 1 359 ? 13.587 9.317 -37.240 1.00 85.50 359 ILE A C 1
ATOM 2932 O O . ILE A 1 359 ? 13.849 8.439 -36.416 1.00 85.50 359 ILE A O 1
ATOM 2936 N N . GLU A 1 360 ? 12.380 9.866 -37.333 1.00 85.88 360 GLU A N 1
ATOM 2937 C CA . GLU A 1 360 ? 11.234 9.376 -36.578 1.00 85.88 360 GLU A CA 1
ATOM 2938 C C . GLU A 1 360 ? 10.417 8.397 -37.413 1.00 85.88 360 GLU A C 1
ATOM 2940 O O . GLU A 1 360 ? 9.631 8.794 -38.271 1.00 85.88 360 GLU A O 1
ATOM 2945 N N . ASP A 1 361 ? 10.574 7.110 -37.120 1.00 82.38 361 ASP A N 1
ATOM 2946 C CA . ASP A 1 361 ? 9.705 6.067 -37.653 1.00 82.38 361 ASP A CA 1
ATOM 2947 C C . ASP A 1 361 ? 8.439 5.926 -36.776 1.00 82.38 361 ASP A C 1
ATOM 2949 O O . ASP A 1 361 ? 8.266 6.619 -35.760 1.00 82.38 361 ASP A O 1
ATOM 2953 N N . GLN A 1 362 ? 7.536 5.013 -37.147 1.00 78.31 362 GLN A N 1
ATOM 2954 C CA . GLN A 1 362 ? 6.305 4.744 -36.398 1.00 78.31 362 GLN A CA 1
ATOM 2955 C C . GLN A 1 362 ? 6.591 4.303 -34.953 1.00 78.31 362 GLN A C 1
ATOM 2957 O O . GLN A 1 362 ? 5.944 4.800 -34.032 1.00 78.31 362 GLN A O 1
ATOM 2962 N N . ASN A 1 363 ? 7.594 3.441 -34.740 1.00 83.31 363 ASN A N 1
ATOM 2963 C CA . ASN A 1 363 ? 7.853 2.813 -33.434 1.00 83.31 363 ASN A CA 1
ATOM 2964 C C . ASN A 1 363 ? 9.224 3.145 -32.825 1.00 83.31 363 ASN A C 1
ATOM 2966 O O . ASN A 1 363 ? 9.468 2.802 -31.672 1.00 83.31 363 ASN A O 1
ATOM 2970 N N . VAL A 1 364 ? 10.125 3.807 -33.554 1.00 86.81 364 VAL A N 1
ATOM 2971 C CA . VAL A 1 364 ? 11.495 4.096 -33.095 1.00 86.81 364 VAL A CA 1
ATOM 2972 C C . VAL A 1 364 ? 11.946 5.491 -33.525 1.00 86.81 364 VAL A C 1
ATOM 2974 O O . VAL A 1 364 ? 11.524 5.998 -34.562 1.00 86.81 364 VAL A O 1
ATOM 2977 N N . ILE A 1 365 ? 12.814 6.105 -32.726 1.00 87.38 365 ILE A N 1
ATOM 2978 C CA . ILE A 1 365 ? 13.626 7.261 -33.112 1.00 87.38 365 ILE A CA 1
ATOM 2979 C C . ILE A 1 365 ? 15.028 6.738 -33.396 1.00 87.38 365 ILE A C 1
ATOM 2981 O O . ILE A 1 365 ? 15.612 6.046 -32.559 1.00 87.38 365 ILE A O 1
ATOM 2985 N N . LYS A 1 366 ? 15.552 7.062 -34.573 1.00 88.81 366 LYS A N 1
ATOM 2986 C CA . LYS A 1 366 ? 16.891 6.675 -35.008 1.00 88.81 366 LYS A CA 1
ATOM 2987 C C . LYS A 1 366 ? 17.778 7.907 -35.043 1.00 88.81 366 LYS A C 1
ATOM 2989 O O . LYS A 1 366 ? 17.388 8.930 -35.602 1.00 88.81 366 LYS A O 1
ATOM 2994 N N . PHE A 1 367 ? 18.955 7.787 -34.453 1.00 87.69 367 PHE A N 1
ATOM 2995 C CA . PHE A 1 367 ? 19.990 8.808 -34.433 1.00 87.69 367 PHE A CA 1
ATOM 2996 C C . PHE A 1 367 ? 21.173 8.294 -35.255 1.00 87.69 367 PHE A C 1
ATOM 2998 O O . PHE A 1 367 ? 21.791 7.298 -34.877 1.00 87.69 367 PHE A O 1
ATOM 3005 N N . ASN A 1 368 ? 21.472 8.946 -36.379 1.00 85.50 368 ASN A N 1
ATOM 3006 C CA . ASN A 1 368 ? 22.576 8.580 -37.263 1.00 85.50 368 ASN A CA 1
ATOM 3007 C C . ASN A 1 368 ? 23.504 9.780 -37.483 1.00 85.50 368 ASN A C 1
ATOM 3009 O O . ASN A 1 368 ? 23.120 10.764 -38.116 1.00 85.50 368 ASN A O 1
ATOM 3013 N N . VAL A 1 369 ? 24.724 9.722 -36.949 1.00 82.12 369 VAL A N 1
ATOM 3014 C CA . VAL A 1 369 ? 25.715 10.785 -37.154 1.00 82.12 369 VAL A CA 1
ATOM 3015 C C . VAL A 1 369 ? 26.513 10.466 -38.417 1.00 82.12 369 VAL A C 1
ATOM 3017 O O . VAL A 1 369 ? 27.214 9.450 -38.483 1.00 82.12 369 VAL A O 1
ATOM 3020 N N . LYS A 1 370 ? 26.417 11.346 -39.422 1.00 77.69 370 LYS A N 1
ATOM 3021 C CA . LYS A 1 370 ? 27.106 11.201 -40.712 1.00 77.69 370 LYS A CA 1
ATOM 3022 C C . LYS A 1 370 ? 28.609 11.034 -40.496 1.00 77.69 370 LYS A C 1
ATOM 3024 O O . LYS A 1 370 ? 29.231 11.838 -39.800 1.00 77.69 370 LYS A O 1
ATOM 3029 N N . ARG A 1 371 ? 29.207 10.018 -41.130 1.00 62.12 371 ARG A N 1
ATOM 3030 C CA . ARG A 1 371 ? 30.669 9.863 -41.147 1.00 62.12 371 ARG A CA 1
ATOM 3031 C C . ARG A 1 371 ? 31.285 11.062 -41.852 1.00 62.12 371 ARG A C 1
ATOM 3033 O O . ARG A 1 371 ? 30.819 11.456 -42.919 1.00 62.12 371 ARG A O 1
ATOM 3040 N N . THR A 1 372 ? 32.390 11.569 -41.314 1.00 54.78 372 THR A N 1
ATOM 3041 C CA . THR A 1 372 ? 33.160 12.705 -41.858 1.00 54.78 372 THR A CA 1
ATOM 3042 C C . THR A 1 372 ? 33.815 12.432 -43.244 1.00 54.78 372 THR A C 1
ATOM 3044 O O . THR A 1 372 ? 34.804 13.058 -43.600 1.00 54.78 372 THR A O 1
ATOM 3047 N N . GLY A 1 373 ? 33.287 11.499 -44.050 1.00 46.97 373 GLY A N 1
ATOM 3048 C CA . GLY A 1 373 ? 33.763 11.154 -45.397 1.00 46.97 373 GLY A CA 1
ATOM 3049 C C . GLY A 1 373 ? 32.669 10.845 -46.432 1.00 46.97 373 GLY A C 1
ATOM 3050 O O . GLY A 1 373 ? 33.009 10.549 -47.571 1.00 46.97 373 GLY A O 1
ATOM 3051 N N . GLU A 1 374 ? 31.381 10.920 -46.080 1.00 40.28 374 GLU A N 1
ATOM 3052 C CA . GLU A 1 374 ? 30.269 10.821 -47.042 1.00 40.28 374 GLU A CA 1
ATOM 3053 C C . GLU A 1 374 ? 29.742 12.222 -47.385 1.00 40.28 374 GLU A C 1
ATOM 3055 O O . GLU A 1 374 ? 28.600 12.578 -47.100 1.00 40.28 374 GLU A O 1
ATOM 3060 N N . GLU A 1 375 ? 30.582 13.050 -48.007 1.00 38.78 375 GLU A N 1
ATOM 3061 C CA . GLU A 1 375 ? 30.038 14.049 -48.926 1.00 38.78 375 GLU A CA 1
ATOM 3062 C C . GLU A 1 375 ? 29.586 13.282 -50.169 1.00 38.78 375 GLU A C 1
ATOM 3064 O O . GLU A 1 375 ? 30.399 12.739 -50.920 1.00 38.78 375 GLU A O 1
ATOM 3069 N N . THR A 1 376 ? 28.274 13.175 -50.372 1.00 31.64 376 THR A N 1
ATOM 3070 C CA . THR A 1 376 ? 27.717 12.728 -51.647 1.00 31.64 376 THR A CA 1
ATOM 3071 C C . THR A 1 376 ? 28.225 13.662 -52.737 1.00 31.64 376 THR A C 1
ATOM 3073 O O . THR A 1 376 ? 27.777 14.802 -52.846 1.00 31.64 376 THR A O 1
ATOM 3076 N N . VAL A 1 377 ? 29.174 13.180 -53.538 1.00 27.75 377 VAL A N 1
ATOM 3077 C CA . VAL A 1 377 ? 29.594 13.849 -54.766 1.00 27.75 377 VAL A CA 1
ATOM 3078 C C . VAL A 1 377 ? 28.417 13.778 -55.732 1.00 27.75 377 VAL A C 1
ATOM 3080 O O . VAL A 1 377 ? 28.174 12.746 -56.359 1.00 27.75 377 VAL A O 1
ATOM 3083 N N . GLU A 1 378 ? 27.662 14.868 -55.846 1.00 31.38 378 GLU A N 1
ATOM 3084 C CA . GLU A 1 378 ? 26.762 15.059 -56.977 1.00 31.38 378 GLU A CA 1
ATOM 3085 C C . GLU A 1 378 ? 27.610 15.138 -58.252 1.00 31.38 378 GLU A C 1
ATOM 3087 O O . GLU A 1 378 ? 28.262 16.141 -58.547 1.00 31.38 378 GLU A O 1
ATOM 3092 N N . VAL A 1 379 ? 27.622 14.052 -59.025 1.00 28.45 379 VAL A N 1
ATOM 3093 C CA . VAL A 1 379 ? 28.190 14.046 -60.373 1.00 28.45 379 VAL A CA 1
ATOM 3094 C C . VAL A 1 379 ? 27.170 14.696 -61.304 1.00 28.45 379 VAL A C 1
ATOM 3096 O O . VAL A 1 379 ? 26.314 14.033 -61.887 1.00 28.45 379 VAL A O 1
ATOM 3099 N N . GLY A 1 380 ? 27.247 16.019 -61.428 1.00 29.81 380 GLY A N 1
ATOM 3100 C CA . GLY A 1 380 ? 26.519 16.759 -62.451 1.00 29.81 380 GLY A CA 1
ATOM 3101 C C . GLY A 1 380 ? 27.067 16.436 -63.843 1.00 29.81 380 GLY A C 1
ATOM 3102 O O . GLY A 1 380 ? 28.242 16.663 -64.132 1.00 29.81 380 GLY A O 1
ATOM 3103 N N . THR A 1 381 ? 26.219 15.917 -64.731 1.00 27.31 381 THR A N 1
ATOM 3104 C CA . THR A 1 381 ? 26.507 15.853 -66.173 1.00 27.31 381 THR A CA 1
ATOM 3105 C C . THR A 1 381 ? 26.706 17.260 -66.751 1.00 27.31 381 THR A C 1
ATOM 3107 O O . THR A 1 381 ? 25.998 18.187 -66.350 1.00 27.31 381 THR A O 1
ATOM 3110 N N . PRO A 1 382 ? 27.627 17.450 -67.713 1.00 28.16 382 PRO A N 1
ATOM 3111 C CA . PRO A 1 382 ? 27.987 18.776 -68.189 1.00 28.16 382 PRO A CA 1
ATOM 3112 C C . PRO A 1 382 ? 26.897 19.321 -69.114 1.00 28.16 382 PRO A C 1
ATOM 3114 O O . PRO A 1 382 ? 26.752 18.872 -70.251 1.00 28.16 382 PRO A O 1
ATOM 3117 N N . THR A 1 383 ? 26.160 20.332 -68.655 1.00 29.58 383 THR A N 1
ATOM 3118 C CA . THR A 1 383 ? 25.351 21.162 -69.554 1.00 29.58 383 THR A CA 1
ATOM 3119 C C . THR A 1 383 ? 26.218 22.303 -70.059 1.00 29.58 383 THR A C 1
ATOM 3121 O O . THR A 1 383 ? 26.680 23.158 -69.306 1.00 29.58 383 THR A O 1
ATOM 3124 N N . THR A 1 384 ? 26.485 22.274 -71.357 1.00 34.53 384 THR A N 1
ATOM 3125 C CA . THR A 1 384 ? 27.138 23.347 -72.097 1.00 34.53 384 THR A CA 1
ATOM 3126 C C . THR A 1 384 ? 26.172 24.517 -72.254 1.00 34.53 384 THR A C 1
ATOM 3128 O O . THR A 1 384 ? 25.031 24.327 -72.664 1.00 34.53 384 THR A O 1
ATOM 3131 N N . GLY A 1 385 ? 26.685 25.730 -72.044 1.00 26.53 385 GLY A N 1
ATOM 3132 C CA . GLY A 1 385 ? 26.196 26.926 -72.725 1.00 26.53 385 GLY A CA 1
ATOM 3133 C C . GLY A 1 385 ? 25.428 27.928 -71.866 1.00 26.53 385 GLY A C 1
ATOM 3134 O O . GLY A 1 385 ? 24.296 27.684 -71.473 1.00 26.53 385 GLY A O 1
ATOM 3135 N N . GLY A 1 386 ? 26.007 29.126 -71.747 1.00 27.02 386 GLY A N 1
ATOM 3136 C CA . GLY A 1 386 ? 25.219 30.345 -71.925 1.00 27.02 386 GLY A CA 1
ATOM 3137 C C . GLY A 1 386 ? 25.097 31.293 -70.736 1.00 27.02 386 GLY A C 1
ATOM 3138 O O . GLY A 1 386 ? 24.108 31.259 -70.023 1.00 27.02 386 GLY A O 1
ATOM 3139 N N . THR A 1 387 ? 26.043 32.235 -70.698 1.00 28.19 387 THR A N 1
ATOM 3140 C CA . THR A 1 387 ? 25.841 33.678 -70.446 1.00 28.19 387 THR A CA 1
ATOM 3141 C C . THR A 1 387 ? 25.499 34.170 -69.030 1.00 28.19 387 THR A C 1
ATOM 3143 O O . THR A 1 387 ? 24.595 33.714 -68.345 1.00 28.19 387 THR A O 1
ATOM 3146 N N . ILE A 1 388 ? 26.275 35.181 -68.642 1.00 32.31 388 ILE A N 1
ATOM 3147 C CA . ILE A 1 388 ? 26.366 35.867 -67.352 1.00 32.31 388 ILE A CA 1
ATOM 3148 C C . ILE A 1 388 ? 25.308 36.981 -67.257 1.00 32.31 388 ILE A C 1
ATOM 3150 O O . ILE A 1 388 ? 25.024 37.613 -68.274 1.00 32.31 388 ILE A O 1
ATOM 3154 N N . SER A 1 389 ? 24.798 37.211 -66.037 1.00 26.52 389 SER A N 1
ATOM 3155 C CA . SER A 1 389 ? 24.469 38.503 -65.375 1.00 26.52 389 SER A CA 1
ATOM 3156 C C . SER A 1 389 ? 23.229 38.328 -64.488 1.00 26.52 389 SER A C 1
ATOM 3158 O O . SER A 1 389 ? 22.271 37.695 -64.905 1.00 26.52 389 SER A O 1
ATOM 3160 N N . GLU A 1 390 ? 23.103 38.845 -63.268 1.00 27.59 390 GLU A N 1
ATOM 3161 C CA . GLU A 1 390 ? 23.932 39.662 -62.378 1.00 27.59 390 GLU A CA 1
ATOM 3162 C C . GLU A 1 390 ? 23.277 39.538 -60.982 1.00 27.59 390 GLU A C 1
ATOM 3164 O O . GLU A 1 390 ? 22.052 39.477 -60.884 1.00 27.59 390 GLU A O 1
ATOM 3169 N N . GLY A 1 391 ? 24.070 39.538 -59.906 1.00 33.62 391 GLY A N 1
ATOM 3170 C CA . GLY A 1 391 ? 23.566 39.756 -58.543 1.00 33.62 391 GLY A CA 1
ATOM 3171 C C . GLY A 1 391 ? 23.491 38.521 -57.642 1.00 33.62 391 GLY A C 1
ATOM 3172 O O . GLY A 1 391 ? 22.419 38.110 -57.205 1.00 33.62 391 GLY A O 1
ATOM 3173 N N . THR A 1 392 ? 24.639 37.960 -57.265 1.00 26.00 392 THR A N 1
ATOM 3174 C CA . THR A 1 392 ? 24.744 37.160 -56.036 1.00 26.00 392 THR A CA 1
ATOM 3175 C C . THR A 1 392 ? 26.114 37.415 -55.432 1.00 26.00 392 THR A C 1
ATOM 3177 O O . THR A 1 392 ? 27.136 37.164 -56.065 1.00 26.00 392 THR A O 1
ATOM 3180 N N . VAL A 1 393 ? 26.138 37.982 -54.226 1.00 32.16 393 VAL A N 1
ATOM 3181 C CA . VAL A 1 393 ? 27.360 38.123 -53.430 1.00 32.16 393 VAL A CA 1
ATOM 3182 C C . VAL A 1 393 ? 27.859 36.707 -53.148 1.00 32.16 393 VAL A C 1
ATOM 3184 O O . VAL A 1 393 ? 27.308 36.013 -52.298 1.00 32.16 393 VAL A O 1
ATOM 3187 N N . GLN A 1 394 ? 28.854 36.252 -53.910 1.00 31.62 394 GLN A N 1
ATOM 3188 C CA . GLN A 1 394 ? 29.542 34.995 -53.645 1.00 31.62 394 GLN A CA 1
ATOM 3189 C C . GLN A 1 394 ? 30.286 35.138 -52.319 1.00 31.62 394 GLN A C 1
ATOM 3191 O O . GLN A 1 394 ? 31.278 35.858 -52.213 1.00 31.62 394 GLN A O 1
ATOM 3196 N N . GLN A 1 395 ? 29.794 34.449 -51.296 1.00 36.72 395 GLN A N 1
ATOM 3197 C CA . GLN A 1 395 ? 30.590 34.155 -50.118 1.00 36.72 395 GLN A CA 1
ATOM 3198 C C . GLN A 1 395 ? 31.710 33.217 -50.583 1.00 36.72 395 GLN A C 1
ATOM 3200 O O . GLN A 1 395 ? 31.439 32.106 -51.040 1.00 36.72 395 GLN A O 1
ATOM 3205 N N . LEU A 1 396 ? 32.957 33.696 -50.557 1.00 41.69 396 LEU A N 1
ATOM 3206 C CA . LEU A 1 396 ? 34.111 32.870 -50.907 1.00 41.69 396 LEU A CA 1
ATOM 3207 C C . LEU A 1 396 ? 34.143 31.637 -49.984 1.00 41.69 396 LEU A C 1
ATOM 3209 O O . LEU A 1 396 ? 33.922 31.783 -48.777 1.00 41.69 396 LEU A O 1
ATOM 3213 N N . PRO A 1 397 ? 34.402 30.435 -50.526 1.00 43.34 397 PRO A N 1
ATOM 3214 C CA . PRO A 1 397 ? 34.480 29.219 -49.730 1.00 43.34 397 PRO A CA 1
ATOM 3215 C C . PRO A 1 397 ? 35.579 29.345 -48.671 1.00 43.34 397 PRO A C 1
ATOM 3217 O O . PRO A 1 397 ? 36.599 30.004 -48.886 1.00 43.34 397 PRO A O 1
ATOM 3220 N N . ALA A 1 398 ? 35.366 28.713 -47.516 1.00 46.12 398 ALA A N 1
ATOM 3221 C CA . ALA A 1 398 ? 36.352 28.675 -46.446 1.00 46.12 398 ALA A CA 1
ATOM 3222 C C . ALA A 1 398 ? 37.649 28.035 -46.965 1.00 46.12 398 ALA A C 1
ATOM 3224 O O . ALA A 1 398 ? 37.681 26.849 -47.287 1.00 46.12 398 ALA A O 1
ATOM 3225 N N . GLN A 1 399 ? 38.714 28.828 -47.070 1.00 52.28 399 GLN A N 1
ATOM 3226 C CA . GLN A 1 399 ? 40.031 28.339 -47.462 1.00 52.28 399 GLN A CA 1
ATOM 3227 C C . GLN A 1 399 ? 40.798 27.894 -46.218 1.00 52.28 399 GLN A C 1
ATOM 3229 O O . GLN A 1 399 ? 40.955 28.659 -45.264 1.00 52.28 399 GLN A O 1
ATOM 3234 N N . SER A 1 400 ? 41.254 26.644 -46.234 1.00 47.84 400 SER A N 1
ATOM 3235 C CA . SER A 1 400 ? 42.187 26.109 -45.245 1.00 47.84 400 SER A CA 1
ATOM 3236 C C . SER A 1 400 ? 43.606 26.305 -45.757 1.00 47.84 400 SER A C 1
ATOM 3238 O O . SER A 1 400 ? 43.879 26.034 -46.925 1.00 47.84 400 SER A O 1
ATOM 3240 N N . PHE A 1 401 ? 44.496 26.768 -44.887 1.00 53.78 401 PHE A N 1
ATOM 3241 C CA . PHE A 1 401 ? 45.914 26.921 -45.186 1.00 53.78 401 PHE A CA 1
ATOM 3242 C C . PHE A 1 401 ? 46.701 26.074 -44.200 1.00 53.78 401 PHE A C 1
ATOM 3244 O O . PHE A 1 401 ? 46.544 26.234 -42.988 1.00 53.78 401 PHE A O 1
ATOM 3251 N N . ASP A 1 402 ? 47.541 25.192 -44.728 1.00 45.47 402 ASP A N 1
ATOM 3252 C CA . ASP A 1 402 ? 48.413 24.348 -43.913 1.00 45.47 402 ASP A CA 1
ATOM 3253 C C . ASP A 1 402 ? 49.700 25.094 -43.502 1.00 45.47 402 ASP A C 1
ATOM 3255 O O . ASP A 1 402 ? 50.326 24.738 -42.504 1.00 45.47 402 ASP A O 1
ATOM 3259 N N . ASP A 1 403 ? 50.057 26.173 -44.218 1.00 52.94 403 ASP A N 1
ATOM 3260 C CA . ASP A 1 403 ? 51.179 27.074 -43.920 1.00 52.94 403 ASP A CA 1
ATOM 3261 C C . ASP A 1 403 ? 50.694 28.523 -43.711 1.00 52.94 403 ASP A C 1
ATOM 3263 O O . ASP A 1 403 ? 49.915 29.083 -44.489 1.00 52.94 403 ASP A O 1
ATOM 3267 N N . ILE A 1 404 ? 51.198 29.165 -42.654 1.00 53.00 404 ILE A N 1
ATOM 3268 C CA . ILE A 1 404 ? 50.906 30.566 -42.330 1.00 53.00 404 ILE A CA 1
ATOM 3269 C C . ILE A 1 404 ? 51.429 31.536 -43.402 1.00 53.00 404 ILE A C 1
ATOM 3271 O O . ILE A 1 404 ? 50.854 32.605 -43.602 1.00 53.00 404 ILE A O 1
ATOM 3275 N N . SER A 1 405 ? 52.486 31.164 -44.122 1.00 52.44 405 SER A N 1
ATOM 3276 C CA . SER A 1 405 ? 53.077 31.942 -45.213 1.00 52.44 405 SER A CA 1
ATOM 3277 C C . SER A 1 405 ? 52.151 31.992 -46.430 1.00 52.44 405 SER A C 1
ATOM 3279 O O . SER A 1 405 ? 52.000 33.049 -47.048 1.00 52.44 405 SER A O 1
ATOM 3281 N N . ASP A 1 406 ? 51.461 30.888 -46.720 1.00 56.12 406 ASP A N 1
ATOM 3282 C CA . ASP A 1 406 ? 50.483 30.792 -47.808 1.00 56.12 406 ASP A CA 1
ATOM 3283 C C . ASP A 1 406 ? 49.212 31.579 -47.482 1.00 56.12 406 ASP A C 1
ATOM 3285 O O . ASP A 1 406 ? 48.703 32.320 -48.327 1.00 56.12 406 ASP A O 1
ATOM 3289 N N . PHE A 1 407 ? 48.773 31.527 -46.220 1.00 59.53 407 PHE A N 1
ATOM 3290 C CA . PHE A 1 407 ? 47.715 32.399 -45.710 1.00 59.53 407 PHE A CA 1
ATOM 3291 C C . PHE A 1 407 ? 48.078 33.888 -45.867 1.00 59.53 407 PHE A C 1
ATOM 3293 O O . PHE A 1 407 ? 47.280 34.674 -46.381 1.00 59.53 407 PHE A O 1
ATOM 3300 N N . ILE A 1 408 ? 49.298 34.285 -45.484 1.00 55.06 408 ILE A N 1
ATOM 3301 C CA . ILE A 1 408 ? 49.770 35.678 -45.575 1.00 55.06 408 ILE A CA 1
ATOM 3302 C C . ILE A 1 408 ? 49.847 36.161 -47.033 1.00 55.06 408 ILE A C 1
ATOM 3304 O O . ILE A 1 408 ? 49.518 37.315 -47.321 1.00 55.06 408 ILE A O 1
ATOM 3308 N N . ASN A 1 409 ? 50.255 35.305 -47.967 1.00 57.47 409 ASN A N 1
ATOM 3309 C CA . ASN A 1 409 ? 50.304 35.654 -49.387 1.00 57.47 409 ASN A CA 1
ATOM 3310 C C . ASN A 1 409 ? 48.899 35.764 -50.004 1.00 57.47 409 ASN A C 1
ATOM 3312 O O . ASN A 1 409 ? 48.656 36.662 -50.815 1.00 57.47 409 ASN A O 1
ATOM 3316 N N . ALA A 1 410 ? 47.950 34.927 -49.572 1.00 60.06 410 ALA A N 1
ATOM 3317 C CA . ALA A 1 410 ? 46.564 34.961 -50.039 1.00 60.06 410 ALA A CA 1
ATOM 3318 C C . ALA A 1 410 ? 45.822 36.250 -49.638 1.00 60.06 410 ALA A C 1
ATOM 3320 O O . ALA A 1 410 ? 45.053 36.794 -50.438 1.00 60.06 410 ALA A O 1
ATOM 3321 N N . ILE A 1 411 ? 46.084 36.782 -48.437 1.00 54.66 411 ILE A N 1
ATOM 3322 C CA . ILE A 1 411 ? 45.473 38.036 -47.954 1.00 54.66 411 ILE A CA 1
ATOM 3323 C C . ILE A 1 411 ? 46.138 39.304 -48.518 1.00 54.66 411 ILE A C 1
ATOM 3325 O O . ILE A 1 411 ? 45.524 40.367 -48.505 1.00 54.66 411 ILE A O 1
ATOM 3329 N N . LYS A 1 412 ? 47.375 39.213 -49.030 1.00 50.34 412 LYS A N 1
ATOM 3330 C CA . LYS A 1 412 ? 48.092 40.328 -49.685 1.00 50.34 412 LYS A CA 1
ATOM 3331 C C . LYS A 1 412 ? 47.701 40.533 -51.153 1.00 50.34 412 LYS A C 1
ATOM 3333 O O . LYS A 1 412 ? 48.094 41.532 -51.752 1.00 50.34 412 LYS A O 1
ATOM 3338 N N . SER A 1 413 ? 46.947 39.605 -51.743 1.00 52.41 413 SER A N 1
ATOM 3339 C CA . SER A 1 413 ? 46.487 39.710 -53.129 1.00 52.41 413 SER A CA 1
ATOM 3340 C C . SER A 1 413 ? 45.484 40.866 -53.291 1.00 52.41 413 SER A C 1
ATOM 3342 O O . SER A 1 413 ? 44.457 40.859 -52.608 1.00 52.41 413 SER A O 1
ATOM 3344 N N . PRO A 1 414 ? 45.705 41.827 -54.215 1.00 44.28 414 PRO A N 1
ATOM 3345 C CA . PRO A 1 414 ? 44.827 42.989 -54.413 1.00 44.28 414 PRO A CA 1
ATOM 3346 C C . PRO A 1 414 ? 43.361 42.626 -54.681 1.00 44.28 414 PRO A C 1
ATOM 3348 O O . PRO A 1 414 ? 42.457 43.374 -54.315 1.00 44.28 414 PRO A O 1
ATOM 3351 N N . ASN A 1 415 ? 43.125 41.450 -55.267 1.00 46.31 415 ASN A N 1
ATOM 3352 C CA . ASN A 1 415 ? 41.792 40.953 -55.606 1.00 46.31 415 ASN A CA 1
ATOM 3353 C C . ASN A 1 415 ? 40.981 40.492 -54.380 1.00 46.31 415 ASN A C 1
ATOM 3355 O O . ASN A 1 415 ? 39.761 40.401 -54.462 1.00 46.31 415 ASN A O 1
ATOM 3359 N N . ASN A 1 416 ? 41.637 40.243 -53.241 1.00 46.88 416 ASN A N 1
ATOM 3360 C CA . ASN A 1 416 ? 41.012 39.741 -52.012 1.00 46.88 416 ASN A CA 1
ATOM 3361 C C . ASN A 1 416 ? 40.803 40.836 -50.950 1.00 46.88 416 ASN A C 1
ATOM 3363 O O . ASN A 1 416 ? 40.140 40.606 -49.943 1.00 46.88 416 ASN A O 1
ATOM 3367 N N . ILE A 1 417 ? 41.329 42.045 -51.164 1.00 44.31 417 ILE A N 1
ATOM 3368 C CA . ILE A 1 417 ? 41.294 43.143 -50.180 1.00 44.31 417 ILE A CA 1
ATOM 3369 C C . ILE A 1 417 ? 39.899 43.790 -50.077 1.00 44.31 417 ILE A C 1
ATOM 3371 O O . ILE A 1 417 ? 39.568 44.418 -49.073 1.00 44.31 417 ILE A O 1
ATOM 3375 N N . ALA A 1 418 ? 39.041 43.617 -51.085 1.00 41.25 418 ALA A N 1
ATOM 3376 C CA . ALA A 1 418 ? 37.768 44.329 -51.152 1.00 41.25 418 ALA A CA 1
ATOM 3377 C C . ALA A 1 418 ? 36.662 43.778 -50.230 1.00 41.25 418 ALA A C 1
ATOM 3379 O O . ALA A 1 418 ? 35.660 44.470 -50.045 1.00 41.25 418 ALA A O 1
ATOM 3380 N N . LEU A 1 419 ? 36.773 42.556 -49.684 1.00 43.47 419 LEU A N 1
ATOM 3381 C CA . LEU A 1 419 ? 35.560 41.877 -49.199 1.00 43.47 419 LEU A CA 1
ATOM 3382 C C . LEU A 1 419 ? 35.754 40.750 -48.177 1.00 43.47 419 LEU A C 1
ATOM 3384 O O . LEU A 1 419 ? 35.051 39.745 -48.246 1.00 43.47 419 LEU A O 1
ATOM 3388 N N . ILE A 1 420 ? 36.661 40.883 -47.203 1.00 43.97 420 ILE A N 1
ATOM 3389 C CA . ILE A 1 420 ? 36.853 39.788 -46.239 1.00 43.97 420 ILE A CA 1
ATOM 3390 C C . ILE A 1 420 ? 36.778 40.250 -44.783 1.00 43.97 420 ILE A C 1
ATOM 3392 O O . ILE A 1 420 ? 37.652 40.936 -44.262 1.00 43.97 420 ILE A O 1
ATOM 3396 N N . THR A 1 421 ? 35.720 39.798 -44.104 1.00 40.09 421 THR A N 1
ATOM 3397 C CA . THR A 1 421 ? 35.724 39.615 -42.649 1.00 40.09 421 THR A CA 1
ATOM 3398 C C . THR A 1 421 ? 36.280 38.217 -42.383 1.00 40.09 421 THR A C 1
ATOM 3400 O O . THR A 1 421 ? 35.565 37.229 -42.534 1.00 40.09 421 THR A O 1
ATOM 3403 N N . LEU A 1 422 ? 37.567 38.112 -42.044 1.00 46.22 422 LEU A N 1
ATOM 3404 C CA . LEU A 1 422 ? 38.203 36.826 -41.741 1.00 46.22 422 LEU A CA 1
ATOM 3405 C C . LEU A 1 422 ? 37.914 36.417 -40.295 1.00 46.22 422 LEU A C 1
ATOM 3407 O O . LEU A 1 422 ? 38.217 37.157 -39.360 1.00 46.22 422 LEU A O 1
ATOM 3411 N N . THR A 1 423 ? 37.372 35.212 -40.113 1.00 42.12 423 THR A N 1
ATOM 3412 C CA . THR A 1 423 ? 37.298 34.543 -38.808 1.00 42.12 423 THR A CA 1
ATOM 3413 C C . THR A 1 423 ? 38.362 33.450 -38.787 1.00 42.12 423 THR A C 1
ATOM 3415 O O . THR A 1 423 ? 38.229 32.445 -39.477 1.00 42.12 423 THR A O 1
ATOM 3418 N N . LEU A 1 424 ? 39.442 33.660 -38.033 1.00 45.56 424 LEU A N 1
ATOM 3419 C CA . LEU A 1 424 ? 40.551 32.709 -37.920 1.00 45.56 424 LEU A CA 1
ATOM 3420 C C . LEU A 1 424 ? 40.270 31.685 -36.819 1.00 45.56 424 LEU A C 1
ATOM 3422 O O . LEU A 1 424 ? 40.020 32.053 -35.670 1.00 45.56 424 LEU A O 1
ATOM 3426 N N . ARG A 1 425 ? 40.350 30.396 -37.159 1.00 45.66 425 ARG A N 1
ATOM 3427 C CA . ARG A 1 425 ? 40.221 29.288 -36.208 1.00 45.66 425 ARG A CA 1
ATOM 3428 C C . ARG A 1 425 ? 41.532 28.505 -36.192 1.00 45.66 425 ARG A C 1
ATOM 3430 O O . ARG A 1 425 ? 41.819 27.755 -37.116 1.00 45.66 425 ARG A O 1
ATOM 3437 N N . ILE 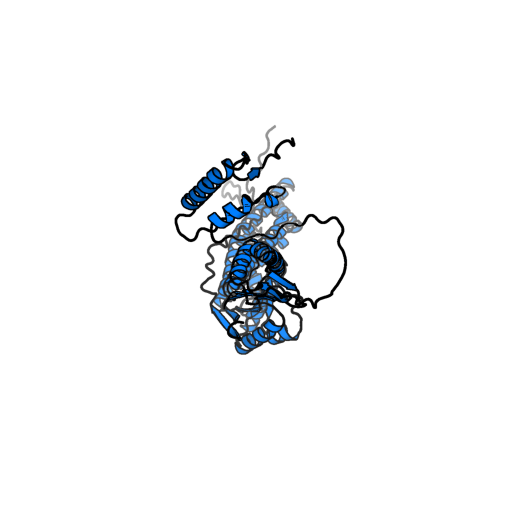A 1 426 ? 42.344 28.721 -35.160 1.00 48.28 426 ILE A N 1
ATOM 3438 C CA . ILE A 1 426 ? 43.666 28.097 -35.023 1.00 48.28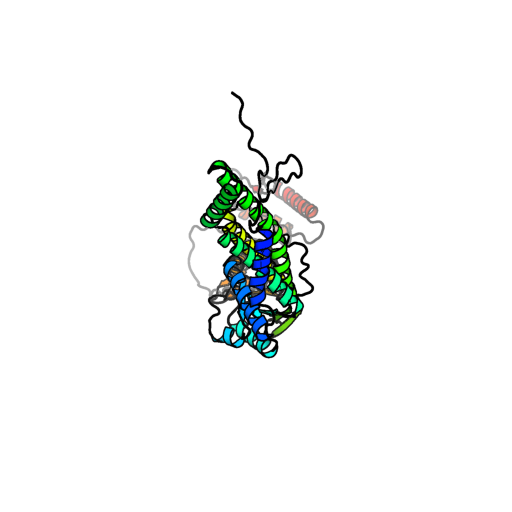 426 ILE A CA 1
ATOM 3439 C C . ILE A 1 426 ? 43.497 26.773 -34.281 1.00 48.28 426 ILE A C 1
ATOM 3441 O O . ILE A 1 426 ? 42.989 26.750 -33.159 1.00 48.28 426 ILE A O 1
ATOM 3445 N N . LYS A 1 427 ? 43.923 25.672 -34.902 1.00 47.16 427 LYS A N 1
ATOM 3446 C CA . LYS A 1 427 ? 43.927 24.342 -34.289 1.00 47.16 427 LYS A CA 1
ATOM 3447 C C . LYS A 1 427 ? 45.349 24.048 -33.807 1.00 47.16 427 LYS A C 1
ATOM 3449 O O . LYS A 1 427 ? 46.245 23.898 -34.628 1.00 47.16 427 LYS A O 1
ATOM 3454 N N . VAL A 1 428 ? 45.568 24.017 -32.491 1.00 47.94 428 VAL A N 1
ATOM 3455 C CA . VAL A 1 428 ? 46.893 23.756 -31.898 1.00 47.94 428 VAL A CA 1
ATOM 3456 C C . VAL A 1 428 ? 46.911 22.341 -31.336 1.00 47.94 428 VAL A C 1
ATOM 3458 O O . VAL A 1 428 ? 46.102 21.995 -30.480 1.00 47.94 428 VAL A O 1
ATOM 3461 N N . SER A 1 429 ? 47.817 21.503 -31.825 1.00 47.97 429 SER A N 1
ATOM 3462 C CA . SER A 1 429 ? 47.951 20.111 -31.398 1.00 47.97 429 SER A CA 1
ATOM 3463 C C . SER A 1 429 ? 49.025 19.976 -30.315 1.00 47.97 429 SER A C 1
ATOM 3465 O O . SER A 1 429 ? 50.161 19.626 -30.625 1.00 47.97 429 SER A O 1
ATOM 3467 N N . SER A 1 430 ? 48.657 20.287 -29.060 1.00 48.12 430 SER A N 1
ATOM 3468 C CA . SER A 1 430 ? 49.130 19.686 -27.785 1.00 48.12 430 SER A CA 1
ATOM 3469 C C . SER A 1 430 ? 49.332 20.679 -26.620 1.00 48.12 430 SER A C 1
ATOM 3471 O O . SER A 1 430 ? 49.950 21.729 -26.765 1.00 48.12 430 SER A O 1
ATOM 3473 N N . GLY A 1 431 ? 48.839 20.281 -25.436 1.00 50.84 431 GLY A N 1
ATOM 3474 C CA . GLY A 1 431 ? 49.393 20.452 -24.077 1.00 50.84 431 GLY A CA 1
ATOM 3475 C C . GLY A 1 431 ? 49.650 21.839 -23.465 1.00 50.84 431 GLY A C 1
ATOM 3476 O O . GLY A 1 431 ? 49.627 21.950 -22.243 1.00 50.84 431 GLY A O 1
ATOM 3477 N N . ASN A 1 432 ? 49.905 22.889 -24.246 1.00 53.56 432 ASN A N 1
ATOM 3478 C CA . ASN A 1 432 ? 50.212 24.232 -23.732 1.00 53.56 432 ASN A CA 1
ATOM 3479 C C . ASN A 1 432 ? 49.487 25.312 -24.562 1.00 53.56 432 ASN A C 1
ATOM 3481 O O . ASN A 1 432 ? 50.083 26.192 -25.188 1.00 53.56 432 ASN A O 1
ATOM 3485 N N . GLU A 1 433 ? 48.159 25.174 -24.591 1.00 56.25 433 GLU A N 1
ATOM 3486 C CA . GLU A 1 433 ? 47.252 25.663 -25.639 1.00 56.25 433 GLU A CA 1
ATOM 3487 C C . GLU A 1 433 ? 47.136 27.193 -25.745 1.00 56.25 433 GLU A C 1
ATOM 3489 O O . GLU A 1 433 ? 47.022 27.730 -26.846 1.00 56.25 433 GLU A O 1
ATOM 3494 N N . ALA A 1 434 ? 47.207 27.930 -24.634 1.00 52.25 434 ALA A N 1
ATOM 3495 C CA . ALA A 1 434 ? 46.948 29.372 -24.657 1.00 52.25 434 ALA A CA 1
ATOM 3496 C C . ALA A 1 434 ? 48.149 30.202 -25.151 1.00 52.25 434 ALA A C 1
ATOM 3498 O O . ALA A 1 434 ? 47.979 31.141 -25.925 1.00 52.25 434 ALA A O 1
ATOM 3499 N N . SER A 1 435 ? 49.375 29.856 -24.741 1.00 50.22 435 SER A N 1
ATOM 3500 C CA . SER A 1 435 ? 50.579 30.650 -25.049 1.00 50.22 435 SER A CA 1
ATOM 3501 C C . SER A 1 435 ? 50.992 30.548 -26.524 1.00 50.22 435 SER A C 1
ATOM 3503 O O . SER A 1 435 ? 51.346 31.551 -27.151 1.00 50.22 435 SER A O 1
ATOM 3505 N N . GLN A 1 436 ? 50.870 29.356 -27.120 1.00 55.03 436 GLN A N 1
ATOM 3506 C CA . GLN A 1 436 ? 51.140 29.153 -28.547 1.00 55.03 436 GLN A CA 1
ATOM 3507 C C . GLN A 1 436 ? 50.078 29.819 -29.427 1.00 55.03 436 GLN A C 1
ATOM 3509 O O . GLN A 1 436 ? 50.433 30.509 -30.382 1.00 55.03 436 GLN A O 1
ATOM 3514 N N . ALA A 1 437 ? 48.793 29.709 -29.065 1.00 55.81 437 ALA A N 1
ATOM 3515 C CA . ALA A 1 437 ? 47.721 30.413 -29.766 1.00 55.81 437 ALA A CA 1
ATOM 3516 C C . ALA A 1 437 ? 47.916 31.940 -29.714 1.00 55.81 437 ALA A C 1
ATOM 3518 O O . ALA A 1 437 ? 47.811 32.606 -30.742 1.00 55.81 437 ALA A O 1
ATOM 3519 N N . ILE A 1 438 ? 48.284 32.494 -28.551 1.00 56.69 438 ILE A N 1
ATOM 3520 C CA . ILE A 1 438 ? 48.585 33.927 -28.384 1.00 56.69 438 ILE A CA 1
ATOM 3521 C C . ILE A 1 438 ? 49.811 34.351 -29.207 1.00 56.69 438 ILE A C 1
ATOM 3523 O O . ILE A 1 438 ? 49.800 35.421 -29.814 1.00 56.69 438 ILE A O 1
ATOM 3527 N N . THR A 1 439 ? 50.853 33.522 -29.279 1.00 56.88 439 THR A N 1
ATOM 3528 C CA . THR A 1 439 ? 52.056 33.814 -30.077 1.00 56.88 439 THR A CA 1
ATOM 3529 C C . THR A 1 439 ? 51.736 33.865 -31.575 1.00 56.88 439 THR A C 1
ATOM 3531 O O . THR A 1 439 ? 52.122 34.820 -32.249 1.00 56.88 439 THR A O 1
ATOM 3534 N N . ILE A 1 440 ? 50.955 32.905 -32.085 1.00 56.78 440 ILE A N 1
ATOM 3535 C CA . ILE A 1 440 ? 50.508 32.868 -33.489 1.00 56.78 440 ILE A CA 1
ATOM 3536 C C . ILE A 1 440 ? 49.591 34.059 -33.801 1.00 56.78 440 ILE A C 1
ATOM 3538 O O . ILE A 1 440 ? 49.738 34.701 -34.845 1.00 56.78 440 ILE A O 1
ATOM 3542 N N . LEU A 1 441 ? 48.689 34.413 -32.878 1.00 58.25 441 LEU A N 1
ATOM 3543 C CA . LEU A 1 441 ? 47.835 35.597 -33.002 1.00 58.25 441 LEU A CA 1
ATOM 3544 C C . LEU A 1 441 ? 48.659 36.896 -33.048 1.00 58.25 441 LEU A C 1
ATOM 3546 O O . LEU A 1 441 ? 48.379 37.756 -33.880 1.00 58.25 441 LEU A O 1
ATOM 3550 N N . ASN A 1 442 ? 49.706 37.026 -32.227 1.00 55.75 442 ASN A N 1
ATOM 3551 C CA . ASN A 1 442 ? 50.583 38.204 -32.216 1.00 55.75 442 ASN A CA 1
ATOM 3552 C C . ASN A 1 442 ? 51.473 38.303 -33.469 1.00 55.75 442 ASN A C 1
ATOM 3554 O O . ASN A 1 442 ? 51.644 39.394 -34.013 1.00 55.75 442 ASN A O 1
ATOM 3558 N N . MET A 1 443 ? 51.998 37.183 -33.977 1.00 56.00 443 MET A N 1
ATOM 3559 C CA . MET A 1 443 ? 52.741 37.155 -35.248 1.00 56.00 443 MET A CA 1
ATOM 3560 C C . MET A 1 443 ? 51.845 37.516 -36.442 1.00 56.00 443 MET A C 1
ATOM 3562 O O . MET A 1 443 ? 52.255 38.272 -37.328 1.00 56.00 443 MET A O 1
ATOM 3566 N N . SER A 1 444 ? 50.601 37.028 -36.436 1.00 57.19 444 SER A N 1
ATOM 3567 C CA . SER A 1 444 ? 49.596 37.361 -37.451 1.00 57.19 444 SER A CA 1
ATOM 3568 C C . SER A 1 444 ? 49.221 38.843 -37.383 1.00 57.19 444 SER A C 1
ATOM 3570 O O . SER A 1 444 ? 49.173 39.517 -38.407 1.00 57.19 444 SER A O 1
ATOM 3572 N N . ARG A 1 445 ? 49.047 39.383 -36.171 1.00 55.47 445 ARG A N 1
ATOM 3573 C CA . ARG A 1 445 ? 48.773 40.804 -35.927 1.00 55.47 445 ARG A CA 1
ATOM 3574 C C . ARG A 1 445 ? 49.862 41.718 -36.492 1.00 55.47 445 ARG A C 1
ATOM 3576 O O . ARG A 1 445 ? 49.539 42.609 -37.271 1.00 55.47 445 ARG A O 1
ATOM 3583 N N . ASN A 1 446 ? 51.131 41.465 -36.173 1.00 52.44 446 ASN A N 1
ATOM 3584 C CA . ASN A 1 446 ? 52.249 42.280 -36.671 1.00 52.44 446 ASN A CA 1
ATOM 3585 C C . ASN A 1 446 ? 52.371 42.231 -38.206 1.00 52.44 446 ASN A C 1
ATOM 3587 O O . ASN A 1 446 ? 52.743 43.217 -38.839 1.00 52.44 446 ASN A O 1
ATOM 3591 N N . SER A 1 447 ? 52.020 41.097 -38.818 1.00 52.19 447 SER A N 1
ATOM 3592 C CA . SER A 1 447 ? 52.046 40.924 -40.277 1.00 52.19 447 SER A CA 1
ATOM 3593 C C . SER A 1 447 ? 50.887 41.650 -40.975 1.00 52.19 447 SER A C 1
ATOM 3595 O O . SER A 1 447 ? 51.039 42.095 -42.112 1.00 52.19 447 SER A O 1
ATOM 3597 N N . VAL A 1 448 ? 49.753 41.817 -40.288 1.00 52.78 448 VAL A N 1
ATOM 3598 C CA . VAL A 1 448 ? 48.548 42.494 -40.791 1.00 52.78 448 VAL A CA 1
ATOM 3599 C C . VAL A 1 448 ? 48.607 44.014 -40.583 1.00 52.78 448 VAL A C 1
ATOM 3601 O O . VAL A 1 448 ? 48.178 44.756 -41.463 1.00 52.78 448 VAL A O 1
ATOM 3604 N N . GLU A 1 449 ? 49.205 44.503 -39.491 1.00 48.12 449 GLU A N 1
ATOM 3605 C CA . GLU A 1 449 ? 49.393 45.948 -39.248 1.00 48.12 449 GLU A CA 1
ATOM 3606 C C . GLU A 1 449 ? 50.284 46.621 -40.322 1.00 48.12 449 GLU A C 1
ATOM 3608 O O . GLU A 1 449 ? 50.103 47.798 -40.624 1.00 48.12 449 GLU A O 1
ATOM 3613 N N . SER A 1 450 ? 51.166 45.874 -41.006 1.00 44.75 450 SER A N 1
ATOM 3614 C CA . SER A 1 450 ? 51.928 46.374 -42.171 1.00 44.75 450 SER A CA 1
ATOM 3615 C C . SER A 1 450 ? 51.112 46.554 -43.468 1.00 44.75 450 SER A C 1
ATOM 3617 O O . SER A 1 450 ? 51.632 47.085 -44.448 1.00 44.75 450 SER A O 1
ATOM 3619 N N . ALA A 1 451 ? 49.847 46.116 -43.494 1.00 47.75 451 ALA A N 1
ATOM 3620 C CA . ALA A 1 451 ? 49.019 45.989 -44.699 1.00 47.75 451 ALA A CA 1
ATOM 3621 C C . ALA A 1 451 ? 47.804 46.946 -44.734 1.00 47.75 451 ALA A C 1
ATOM 3623 O O . ALA A 1 451 ? 46.795 46.632 -45.360 1.00 47.75 451 ALA A O 1
ATOM 3624 N N . TYR A 1 452 ? 47.885 48.112 -44.079 1.00 48.84 452 TYR A N 1
ATOM 3625 C CA . TYR A 1 452 ? 46.785 49.096 -43.975 1.00 48.84 452 TYR A CA 1
ATOM 3626 C C . TYR A 1 452 ? 45.500 48.556 -43.298 1.00 48.84 452 TYR A C 1
ATOM 3628 O O . TYR A 1 452 ? 44.382 48.954 -43.637 1.00 48.84 452 TYR A O 1
ATOM 3636 N N . ALA A 1 453 ? 45.645 47.671 -42.307 1.00 48.75 453 ALA A N 1
ATOM 3637 C CA . ALA A 1 453 ? 44.551 47.170 -41.466 1.00 48.75 453 ALA A CA 1
ATOM 3638 C C . ALA A 1 453 ? 44.651 47.683 -40.024 1.00 48.75 453 ALA A C 1
ATOM 3640 O O . ALA A 1 453 ? 45.745 47.784 -39.473 1.00 48.75 453 ALA A O 1
ATOM 3641 N N . GLU A 1 454 ? 43.502 47.946 -39.392 1.00 41.06 454 GLU A N 1
ATOM 3642 C CA . GLU A 1 454 ? 43.411 48.343 -37.983 1.00 41.06 454 GLU A CA 1
ATOM 3643 C C . GLU A 1 454 ? 42.600 47.297 -37.191 1.00 41.06 454 GLU A C 1
ATOM 3645 O O . GLU A 1 454 ? 41.553 46.807 -37.631 1.00 41.06 454 GLU A O 1
ATOM 3650 N N . LEU A 1 455 ? 43.095 46.920 -36.010 1.00 39.69 455 LEU A N 1
ATOM 3651 C CA . LEU A 1 455 ? 42.483 45.916 -35.134 1.00 39.69 455 LEU A CA 1
ATOM 3652 C C . LEU A 1 455 ? 41.534 46.600 -34.143 1.00 39.69 455 LEU A C 1
ATOM 3654 O O . LEU A 1 455 ? 41.972 47.426 -33.345 1.00 39.69 455 LEU A O 1
ATOM 3658 N N . ARG A 1 456 ? 40.244 46.239 -34.152 1.00 43.16 456 ARG A N 1
ATOM 3659 C CA . ARG A 1 456 ? 39.266 46.727 -33.163 1.00 43.16 456 ARG A CA 1
ATOM 3660 C C . ARG A 1 456 ? 38.784 45.578 -32.276 1.00 43.16 456 ARG A C 1
ATOM 3662 O O . ARG A 1 456 ? 38.364 44.530 -32.762 1.00 43.16 456 ARG A O 1
ATOM 3669 N N . ASP A 1 457 ? 38.879 45.784 -30.964 1.00 44.28 457 ASP A N 1
ATOM 3670 C CA . ASP A 1 457 ? 38.414 44.892 -29.888 1.00 44.28 457 ASP A CA 1
ATOM 3671 C C . ASP A 1 457 ? 39.017 43.476 -29.835 1.00 44.28 457 ASP A C 1
ATOM 3673 O O . ASP A 1 457 ? 38.404 42.537 -29.328 1.00 44.28 457 ASP A O 1
ATOM 3677 N N . GLY A 1 458 ? 40.247 43.292 -30.326 1.00 41.72 458 GLY A N 1
ATOM 3678 C CA . GLY A 1 458 ? 41.055 42.087 -30.066 1.00 41.72 458 GLY A CA 1
ATOM 3679 C C . GLY A 1 458 ? 40.528 40.768 -30.654 1.00 41.72 458 GLY A C 1
ATOM 3680 O O . GLY A 1 458 ? 41.157 39.730 -30.476 1.00 41.72 458 GLY A O 1
ATOM 3681 N N . ARG A 1 459 ? 39.393 40.790 -31.360 1.00 35.28 459 ARG A N 1
ATOM 3682 C CA . ARG A 1 459 ? 38.793 39.631 -32.049 1.00 35.28 459 ARG A CA 1
ATOM 3683 C C . ARG A 1 459 ? 38.338 39.946 -33.475 1.00 35.28 459 ARG A C 1
ATOM 3685 O O . ARG A 1 459 ? 37.794 39.072 -34.143 1.00 35.28 459 ARG A O 1
ATOM 3692 N N . LYS A 1 460 ? 38.531 41.185 -33.943 1.00 39.62 460 LYS A N 1
ATOM 3693 C CA . LYS A 1 460 ? 38.056 41.654 -35.248 1.00 39.62 460 LYS A CA 1
ATOM 3694 C C . LYS A 1 460 ? 39.110 42.533 -35.923 1.00 39.62 460 LYS A C 1
ATOM 3696 O O . LYS A 1 460 ? 39.598 43.499 -35.338 1.00 39.62 460 LYS A O 1
ATOM 3701 N N . ILE A 1 461 ? 39.448 42.203 -37.166 1.00 42.06 461 ILE A N 1
ATOM 3702 C CA . ILE A 1 461 ? 40.339 43.004 -38.016 1.00 42.06 461 ILE A CA 1
ATOM 3703 C C . ILE A 1 461 ? 39.466 43.729 -39.040 1.00 42.06 461 ILE A C 1
ATOM 3705 O O . ILE A 1 461 ? 38.623 43.096 -39.673 1.00 42.06 461 ILE A O 1
ATOM 3709 N N . SER A 1 462 ? 39.617 45.050 -39.165 1.00 41.03 462 SER A N 1
ATOM 3710 C CA . SER A 1 462 ? 38.859 45.871 -40.120 1.00 41.03 462 SER A CA 1
ATOM 3711 C C . SER A 1 462 ? 39.823 46.621 -41.042 1.00 41.03 462 SER A C 1
ATOM 3713 O O . SER A 1 462 ? 40.747 47.281 -40.571 1.00 41.03 462 SER A O 1
ATOM 3715 N N . TYR A 1 463 ? 39.608 46.544 -42.356 1.00 45.00 463 TYR A N 1
ATOM 3716 C CA . TYR A 1 463 ? 40.394 47.291 -43.343 1.00 45.00 463 TYR A CA 1
ATOM 3717 C C . TYR A 1 463 ? 39.717 48.637 -43.633 1.00 45.00 463 TYR A C 1
ATOM 3719 O O . TYR A 1 463 ? 38.506 48.686 -43.860 1.00 45.00 463 TYR A O 1
ATOM 3727 N N . ARG A 1 464 ? 40.477 49.741 -43.641 1.00 40.94 464 ARG A N 1
ATOM 3728 C CA . ARG A 1 464 ? 39.993 51.013 -44.201 1.00 40.94 464 ARG A CA 1
ATOM 3729 C C . ARG A 1 464 ? 40.217 50.993 -45.710 1.00 40.94 464 ARG A C 1
ATOM 3731 O O . ARG A 1 464 ? 41.327 50.748 -46.169 1.00 40.94 464 ARG A O 1
ATOM 3738 N N . LYS A 1 465 ? 39.168 51.288 -46.477 1.00 40.88 465 LYS A N 1
ATOM 3739 C CA . LYS A 1 465 ? 39.275 51.561 -47.915 1.00 40.88 465 LYS A CA 1
ATOM 3740 C C . LYS A 1 465 ? 40.209 52.773 -48.104 1.00 40.88 465 LYS A C 1
ATOM 3742 O O . LYS A 1 465 ? 39.975 53.775 -47.424 1.00 40.88 465 LYS A O 1
ATOM 3747 N N . PRO A 1 466 ? 41.237 52.725 -48.969 1.00 38.06 466 PRO A N 1
ATOM 3748 C CA . PRO A 1 466 ? 41.980 53.927 -49.324 1.00 38.06 466 PRO A CA 1
ATOM 3749 C C . PRO A 1 466 ? 41.010 54.906 -49.988 1.00 38.06 466 PRO A C 1
ATOM 3751 O O . PRO A 1 466 ? 40.235 54.502 -50.861 1.00 38.06 466 PRO A O 1
ATOM 3754 N N . GLU A 1 467 ? 41.008 56.166 -49.557 1.00 34.12 467 GLU A N 1
ATOM 3755 C CA . GLU A 1 467 ? 40.310 57.216 -50.296 1.00 34.12 467 GLU A CA 1
ATOM 3756 C C . GLU A 1 467 ? 40.896 57.262 -51.710 1.00 34.12 467 GLU A C 1
ATOM 3758 O O . GLU A 1 467 ? 42.111 57.332 -51.900 1.00 34.12 467 GLU A O 1
ATOM 3763 N N . SER A 1 468 ? 40.019 57.114 -52.701 1.00 33.69 468 SER A N 1
ATOM 3764 C CA . SER A 1 468 ? 40.365 57.145 -54.117 1.00 33.69 468 SER A CA 1
ATOM 3765 C C . SER A 1 468 ? 41.075 58.452 -54.462 1.00 33.69 468 SER A C 1
ATOM 3767 O O . SER A 1 468 ? 40.550 59.520 -54.142 1.00 33.69 468 SER A O 1
ATOM 3769 N N . THR A 1 469 ? 42.207 58.359 -55.159 1.00 33.94 469 THR A N 1
ATOM 3770 C CA . THR A 1 469 ? 42.690 59.435 -56.038 1.00 33.94 469 THR A CA 1
ATOM 3771 C C . THR A 1 469 ? 42.371 59.081 -57.475 1.00 33.94 469 THR A C 1
ATOM 3773 O O . THR A 1 469 ? 42.536 57.888 -57.825 1.00 33.94 469 THR A O 1
#

pLDDT: mean 71.83, std 18.37, range [26.0, 92.88]

Radius of gyration: 39.83 Å; chains: 1; bounding box: 84×82×134 Å

Sequence (469 aa):
MSTIMPKLSNLPYIREVSVGNEVVYVVSPYINPRTLLYDLIEENGKKHFDKKDAEKIDIVKSELSSIISRIGNALEWVEFRITDKLSELCKEGRLGNPQNKLLVVITFNDDEHEIEEGIKCLTSKVIMPVVVKFNLSNDAYNLFVDYISRYKALLDLKALLDEKYLREVGRDLVQRAGAQYERELEQRLIDEIKKDYVNVANDEMKTALSQLMRGIAIMLGDIYYYDHVNGTVKTYNMTNQYTIKSMEVRAMVRSYEQAKEELDQSITSGSGYLFMSYAEATAKVVGYEFKYNDALVMMYVNEVTKHVDEGNEYQVPKDRPMVFIGNQQFIFYRPVYDRFLNELKREVQERHGDKIEIIEDQNVIKFNVKRTGEETVEVGTPTTGGTISEGTVQQLPAQSFDDISDFINAIKSPNNIALITLTLRIKVSSGNEASQAITILNMSRNSVESAYAELRDGRKISYRKPEST

Secondary structure (DSSP, 8-state):
--PPPPPS--SSS------SS-----------HHHHHHHHHHHHHHTTSS--HHHHHHHHHHHHHHHHHHHGGG-TTEEEEE-S-HHHHHHT-TT-S-TTSEEEEEE----HHHHHHHHHHHTTT-SEEEEEEE---HHHHHHHHHHHHHHHHHHHHHHHT-HHHHHHHHHHHHHHTT----HHHHHHHHHHHHHHHHHHHHHHHHHHHHHHHHHHHHHEEEEEEEETTTTEEEEEE-TTT----S---------STTHHHHHHHHHHHHHHHHHHHHHHHHHHHTTS--B--GGGHHHHHHHHHTT--BT-EEEEESSS-EEEETTEEEEB-HHHHHHHHHHHHHHHHHHHGGGEEEEE-SSEEEEEEPPTT----------------------------SSHHHHHHHHTSGGGTTS----------SS-HHHHHHHHHHHHHHHHHTTTEEEETTTEEEEPPPPP-

Foldseek 3Di:
DDDDDDDPVLDDADWAWDDDVTDTGGGDDDPQLLNLLVVQLVVLLVVQPPDDPVVLVVVVLVVVVVLQVLLPCVPVQEDEAEDQQLVCVLPVPVPPQQQQHEYEYEHQHPPVVSVFVSQLSCVVPHVWYKYWHFDDDPVLSVLLSSLVSSLVSLLVSLVCLDPVNLLVVLQVRCVSRVHDDDVVSSVVSSQVSFVSSQVSSVVSLQVSLLSNLVSVLNRGAKMWIADPLVRGIDIDGCNVPDPSPPLRQPQHDDGSVCNSVSSSVSSSVSSNVSVVVVVQVVQCPHANHAAEDLVCLVVVLVQLLVVQDAPDKAKDWDSALWHDRPSGIYHYRNVSSVVSVVVNVVVNCVVQPPQWDWDDDPTMTITHGYHPPPPPPPPDDDDDDDDDDDDDDDPPPDDDDPDPVVVLVVCLDPVNVPDDWDQDDDDDPDDPPPPVVVVVLVVVVVSVVVRQWDDDPSRTIDHDDPDDD